Protein AF-0000000080633171 (afdb_homodimer)

Radius of gyration: 28.39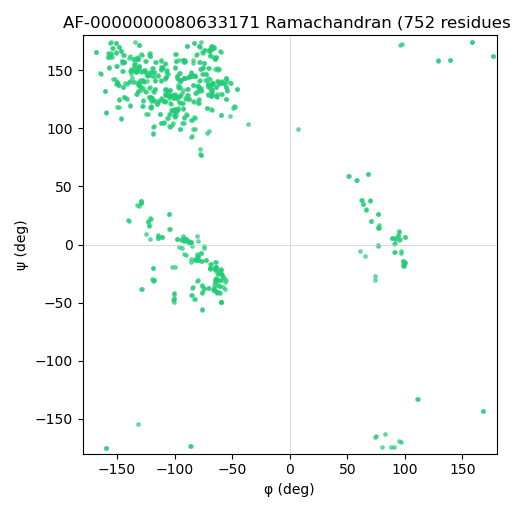 Å; Cα contacts (8 Å, |Δi|>4): 2261; chains: 2; bounding box: 50×87×62 Å

Solvent-accessible surface area (backbone atoms only — not comparable to full-atom values): 37973 Å² total; per-residue (Å²): 86,78,47,77,69,46,79,41,81,73,44,78,48,68,57,28,40,29,39,38,31,20,35,44,53,46,96,88,22,34,30,40,38,28,26,19,37,23,75,30,72,62,51,80,75,41,80,67,58,71,67,70,61,57,70,71,77,68,67,102,67,45,61,48,17,30,43,32,36,37,38,21,39,49,86,68,42,79,48,82,69,68,42,76,54,76,73,59,74,66,33,10,41,41,38,38,21,53,38,75,44,94,88,55,40,34,39,34,34,18,22,33,33,30,55,36,25,36,55,60,40,53,57,39,40,75,71,68,41,75,65,43,75,38,64,68,70,51,4,28,24,30,31,72,64,28,10,27,35,31,42,17,83,63,80,70,76,49,63,48,65,81,44,68,36,54,67,41,86,92,50,70,48,56,36,84,96,76,34,63,28,19,42,26,42,26,35,37,37,46,44,70,44,96,88,53,37,33,41,38,40,23,17,42,85,63,82,22,30,22,32,31,33,35,17,81,59,84,69,76,50,63,42,84,55,32,72,58,45,70,43,93,84,63,56,39,22,28,32,42,29,9,34,42,72,46,95,89,51,38,30,38,36,36,26,18,38,40,72,56,85,38,19,29,31,38,31,43,14,80,61,76,49,60,48,57,47,80,68,43,83,43,87,45,68,33,32,35,38,21,57,31,77,41,95,87,71,35,33,41,37,30,20,5,26,62,48,90,65,11,19,29,33,30,30,63,28,44,80,91,77,47,51,67,72,74,29,66,78,41,82,78,40,57,77,44,86,46,57,81,38,19,34,30,19,50,30,61,40,66,84,64,34,32,41,36,28,23,17,38,44,53,70,50,34,45,27,17,31,32,29,37,35,30,38,78,46,129,86,76,46,78,70,47,78,42,81,73,45,80,49,68,57,28,40,30,39,36,32,20,34,41,53,46,95,88,23,34,29,40,38,29,26,23,38,22,73,30,72,62,49,80,76,41,79,66,59,68,67,68,62,58,68,72,77,70,66,98,66,47,62,47,17,30,45,32,36,38,39,20,40,47,85,67,41,79,47,83,68,68,41,75,54,75,73,60,74,68,32,10,44,42,36,39,22,52,39,75,44,95,88,55,40,34,38,35,34,16,22,31,32,31,54,37,25,37,55,60,40,52,56,39,40,74,72,68,39,77,65,43,74,36,64,68,66,46,4,28,24,30,30,72,64,28,10,27,34,31,42,18,82,63,81,70,76,51,62,48,65,84,44,69,37,53,66,40,85,92,50,68,48,56,37,84,97,76,34,63,28,19,44,28,41,26,34,37,34,46,44,69,45,96,86,53,38,32,40,37,39,24,16,40,84,68,77,19,30,22,32,32,32,35,16,83,60,83,70,76,50,63,40,84,55,29,72,57,45,69,44,93,83,61,56,38,23,28,32,41,28,11,34,43,70,45,95,90,51,38,31,37,37,37,25,20,38,40,73,54,85,37,19,29,32,36,33,42,13,80,61,75,48,62,48,58,47,80,70,42,84,43,87,44,70,35,34,34,36,22,57,31,76,42,95,87,71,35,31,40,36,31,20,3,27,63,47,89,65,12,20,29,35,31,30,62,30,44,79,91,76,47,51,67,72,73,30,66,78,39,81,77,39,57,76,45,85,45,57,81,37,18,36,31,19,48,30,60,39,66,83,63,35,33,40,37,29,24,17,39,44,51,71,49,34,46,27,17,31,32,28,38,34,30,38,77,47,132

Sequence (756 aa):
MLDSLSHRVVYSDRRFYASFPSAATLADGRVLVAFRRARDHRWLHGQPAEGNGDFTSVDHVDSRSHLVIQPFTPDFEPEGAPLPLPTDPEAGDQDPSLLVLRSGRIVLGSFGWYPMSARHGLRLREKGVHLLGNVETSGTFFLFWGGSTRVSDDGGRHWSAHRYLPELPDQGPILPGLRPMLGGAVRGRAVEAPDGTLLMATYTGGPYTSYLFASRDRGESWTLRSTIARDPAGRAGFCETALHLTADGQLVAFHRTTGLGDRLATSVSHDLGESWAPWIESAVIGHPYDACPLPDGRLFVVYGYRHQPYGVRARVWDSRRETLESAPEIIVRADAPSPDVGYPWATVLADGRLAVCYYICDAAGTRHIQATLLRVSGMLDSLSHRVVYSDRRFYASFPSAATLADGRVLVAFRRARDHRWLHGQPAEGNGDFTSVDHVDSRSHLVIQPFTPDFEPEGAPLPLPTDPEAGDQDPSLLVLRSGRIVLGSFGWYPMSARHGLRLREKGVHLLGNVETSGTFFLFWGGSTRVSDDGGRHWSAHRYLPELPDQGPILPGLRPMLGGAVRGRAVEAPDGTLLMATYTGGPYTSYLFASRDRGESWTLRSTIARDPAGRAGFCETALHLTADGQLVAFHRTTGLGDRLATSVSHDLGESWAPWIESAVIGHPYDACPLPDGRLFVVYGYRHQPYGVRARVWDSRRETLESAPEIIVRADAPSPDVGYPWATVLADGRLAVCYYICDAAGTRHIQATLLRVSG

InterPro domains:
  IPR011040 Sialidase [PF13088] (145-355)
  IPR036278 Sialidase superfamily [SSF50939] (94-362)

Structure (mmCIF, N/CA/C/O backbone):
data_AF-0000000080633171-model_v1
#
loop_
_entity.id
_entity.type
_entity.pdbx_description
1 polymer 'Sialidase domain-containing protein'
#
loop_
_atom_site.group_PDB
_atom_site.id
_atom_site.type_symbol
_atom_site.label_atom_id
_atom_site.label_alt_id
_atom_site.label_comp_id
_atom_site.label_asym_id
_atom_site.label_entity_id
_atom_site.label_seq_id
_atom_site.pdbx_PDB_ins_code
_atom_site.Cartn_x
_atom_site.Cartn_y
_atom_site.Cartn_z
_atom_site.occupancy
_atom_site.B_iso_or_equiv
_atom_site.auth_seq_id
_atom_site.auth_comp_id
_atom_site.auth_asym_id
_atom_site.auth_atom_id
_atom_site.pdbx_PDB_model_num
ATOM 1 N N . MET A 1 1 ? 16.266 32.938 24.969 1 61.12 1 MET A N 1
ATOM 2 C CA . MET A 1 1 ? 17.281 32.656 23.953 1 61.12 1 MET A CA 1
ATOM 3 C C . MET A 1 1 ? 17.203 31.188 23.5 1 61.12 1 MET A C 1
ATOM 5 O O . MET A 1 1 ? 16.781 30.312 24.25 1 61.12 1 MET A O 1
ATOM 9 N N . LEU A 1 2 ? 17.188 31 22.094 1 69.25 2 LEU A N 1
ATOM 10 C CA . LEU A 1 2 ? 17.188 29.672 21.5 1 69.25 2 LEU A CA 1
ATOM 11 C C . LEU A 1 2 ? 18.594 29.281 21.047 1 69.25 2 LEU A C 1
ATOM 13 O O . LEU A 1 2 ? 19.266 30.047 20.359 1 69.25 2 LEU A O 1
ATOM 17 N N . ASP A 1 3 ? 19.141 28.297 21.812 1 74.25 3 ASP A N 1
ATOM 18 C CA . ASP A 1 3 ? 20.422 27.734 21.359 1 74.25 3 ASP A CA 1
ATOM 19 C C . ASP A 1 3 ? 20.203 26.516 20.469 1 74.25 3 ASP A C 1
ATOM 21 O O . ASP A 1 3 ? 19.672 25.5 20.938 1 74.25 3 ASP A O 1
ATOM 25 N N . SER A 1 4 ? 20.422 26.812 19.172 1 69.56 4 SER A N 1
ATOM 26 C CA . SER A 1 4 ? 20.406 25.656 18.281 1 69.56 4 SER A CA 1
ATOM 27 C C . SER A 1 4 ? 21.594 24.734 18.547 1 69.56 4 SER A C 1
ATOM 29 O O . SER A 1 4 ? 22.734 25.172 18.484 1 69.56 4 SER A O 1
ATOM 31 N N . LEU A 1 5 ? 21.203 23.562 18.688 1 74.44 5 LEU A N 1
ATOM 32 C CA . LEU A 1 5 ? 22.25 22.641 19.125 1 74.44 5 LEU A CA 1
ATOM 33 C C . LEU A 1 5 ? 22.781 21.828 17.953 1 74.44 5 LEU A C 1
ATOM 35 O O . LEU A 1 5 ? 23.984 21.688 17.781 1 74.44 5 LEU A O 1
ATOM 39 N N . SER A 1 6 ? 21.953 21.219 17.141 1 89.25 6 SER A N 1
ATOM 40 C CA . SER A 1 6 ? 22.391 20.359 16.031 1 89.25 6 SER A CA 1
ATOM 41 C C . SER A 1 6 ? 21.266 20.109 15.047 1 89.25 6 SER A C 1
ATOM 43 O O . SER A 1 6 ? 20.078 20.203 15.406 1 89.25 6 SER A O 1
ATOM 45 N N . HIS A 1 7 ? 21.672 19.984 13.789 1 93.31 7 HIS A N 1
ATOM 46 C CA . HIS A 1 7 ? 20.781 19.438 12.766 1 93.31 7 HIS A CA 1
ATOM 47 C C . HIS A 1 7 ? 21.062 17.953 12.523 1 93.31 7 HIS A C 1
ATOM 49 O O . HIS A 1 7 ? 22.219 17.578 12.297 1 93.31 7 HIS A O 1
ATOM 55 N N . ARG A 1 8 ? 20.047 17.203 12.641 1 94.62 8 ARG A N 1
ATOM 56 C CA . ARG A 1 8 ? 20.219 15.766 12.484 1 94.62 8 ARG A CA 1
ATOM 57 C C . ARG A 1 8 ? 19.312 15.227 11.375 1 94.62 8 ARG A C 1
ATOM 59 O O . ARG A 1 8 ? 18.203 15.727 11.164 1 94.62 8 ARG A O 1
ATOM 66 N N . VAL A 1 9 ? 19.875 14.211 10.688 1 95.5 9 VAL A N 1
ATOM 67 C CA . VAL A 1 9 ? 19.031 13.508 9.727 1 95.5 9 VAL A CA 1
ATOM 68 C C . VAL A 1 9 ? 18.125 12.516 10.461 1 95.5 9 VAL A C 1
ATOM 70 O O . VAL A 1 9 ? 18.594 11.688 11.227 1 95.5 9 VAL A O 1
ATOM 73 N N . VAL A 1 10 ? 16.891 12.648 10.312 1 97.62 10 VAL A N 1
ATOM 74 C CA . VAL A 1 10 ? 15.891 11.742 10.867 1 97.62 10 VAL A CA 1
ATOM 75 C C . VAL A 1 10 ? 15.68 10.562 9.922 1 97.62 10 VAL A C 1
ATOM 77 O O . VAL A 1 10 ? 15.633 9.406 10.352 1 97.62 10 VAL A O 1
ATOM 80 N N . TYR A 1 11 ? 15.602 10.875 8.688 1 97.62 11 TYR A N 1
ATOM 81 C CA . TYR A 1 11 ? 15.391 9.883 7.641 1 97.62 11 TYR A CA 1
ATOM 82 C C . TYR A 1 11 ? 15.812 10.422 6.281 1 97.62 11 TYR A C 1
ATOM 84 O O . TYR A 1 11 ? 15.469 11.547 5.922 1 97.62 11 TYR A O 1
ATOM 92 N N . SER A 1 12 ? 16.578 9.617 5.574 1 96.06 12 SER A N 1
ATOM 93 C CA . SER A 1 12 ? 16.969 9.945 4.207 1 96.06 12 SER A CA 1
ATOM 94 C C . SER A 1 12 ? 17.141 8.688 3.363 1 96.06 12 SER A C 1
ATOM 96 O O . SER A 1 12 ? 17.844 7.758 3.76 1 96.06 12 SER A O 1
ATOM 98 N N . ASP A 1 13 ? 16.484 8.609 2.328 1 94.81 13 ASP A N 1
ATOM 99 C CA . ASP A 1 13 ? 16.547 7.559 1.318 1 94.81 13 ASP A CA 1
ATOM 100 C C . ASP A 1 13 ? 16.25 8.109 -0.073 1 94.81 13 ASP A C 1
ATOM 102 O O . ASP A 1 13 ? 15.172 8.648 -0.316 1 94.81 13 ASP A O 1
ATOM 106 N N . ARG A 1 14 ? 17.172 8.031 -0.998 1 91.81 14 ARG A N 1
ATOM 107 C CA . ARG A 1 14 ? 17.016 8.656 -2.309 1 91.81 14 ARG A CA 1
ATOM 108 C C . ARG A 1 14 ? 15.867 8.031 -3.088 1 91.81 14 ARG A C 1
ATOM 110 O O . ARG A 1 14 ? 15.414 8.586 -4.09 1 91.81 14 ARG A O 1
ATOM 117 N N . ARG A 1 15 ? 15.406 6.926 -2.67 1 93.19 15 ARG A N 1
ATOM 118 C CA . ARG A 1 15 ? 14.312 6.258 -3.379 1 93.19 15 ARG A CA 1
ATOM 119 C C . ARG A 1 15 ? 12.969 6.867 -3.01 1 93.19 15 ARG A C 1
ATOM 121 O O . ARG A 1 15 ? 11.953 6.578 -3.65 1 93.19 15 ARG A O 1
ATOM 128 N N . PHE A 1 16 ? 13.055 7.715 -1.981 1 94.25 16 PHE A N 1
ATOM 129 C CA . PHE A 1 16 ? 11.781 8.203 -1.477 1 94.25 16 PHE A CA 1
ATOM 130 C C . PHE A 1 16 ? 11.805 9.719 -1.325 1 94.25 16 PHE A C 1
ATOM 132 O O . PHE A 1 16 ? 12.828 10.297 -0.952 1 94.25 16 PHE A O 1
ATOM 139 N N . TYR A 1 17 ? 10.664 10.336 -1.694 1 93.88 17 TYR A N 1
ATOM 140 C CA . TYR A 1 17 ? 10.312 11.688 -1.257 1 93.88 17 TYR A CA 1
ATOM 141 C C . TYR A 1 17 ? 9.656 11.656 0.119 1 93.88 17 TYR A C 1
ATOM 143 O O . TYR A 1 17 ? 8.461 11.375 0.24 1 93.88 17 TYR A O 1
ATOM 151 N N . ALA A 1 18 ? 10.445 11.961 1.174 1 96.5 18 ALA A N 1
ATOM 152 C CA . ALA A 1 18 ? 9.953 11.961 2.551 1 96.5 18 ALA A CA 1
ATOM 153 C C . ALA A 1 18 ? 9.578 13.375 2.996 1 96.5 18 ALA A C 1
ATOM 155 O O . ALA A 1 18 ? 10.367 14.305 2.852 1 96.5 18 ALA A O 1
ATOM 156 N N . SER A 1 19 ? 8.305 13.5 3.506 1 97.06 19 SER A N 1
ATOM 157 C CA . SER A 1 19 ? 7.836 14.852 3.783 1 97.06 19 SER A CA 1
ATOM 158 C C . SER A 1 19 ? 6.75 14.852 4.855 1 97.06 19 SER A C 1
ATOM 160 O O . SER A 1 19 ? 6.258 13.797 5.25 1 97.06 19 SER A O 1
ATOM 162 N N . PHE A 1 20 ? 6.465 16.031 5.422 1 98.06 20 PHE A N 1
ATOM 163 C CA . PHE A 1 20 ? 5.32 16.375 6.258 1 98.06 20 PHE A CA 1
ATOM 164 C C . PHE A 1 20 ? 5.387 15.656 7.598 1 98.06 20 PHE A C 1
ATOM 166 O O . PHE A 1 20 ? 4.441 14.961 7.98 1 98.06 20 PHE A O 1
ATOM 173 N N . PRO A 1 21 ? 6.387 15.891 8.336 1 98.75 21 PRO A N 1
ATOM 174 C CA . PRO A 1 21 ? 6.547 15.148 9.586 1 98.75 21 PRO A CA 1
ATOM 175 C C . PRO A 1 21 ? 5.656 15.688 10.711 1 98.75 21 PRO A C 1
ATOM 177 O O . PRO A 1 21 ? 5.215 16.844 10.656 1 98.75 21 PRO A O 1
ATOM 180 N N . SER A 1 22 ? 5.391 14.891 11.633 1 98.81 22 SER A N 1
ATOM 181 C CA . SER A 1 22 ? 4.945 15.219 12.984 1 98.81 22 SER A CA 1
ATOM 182 C C . SER A 1 22 ? 5.699 14.406 14.031 1 98.81 22 SER A C 1
ATOM 184 O O . SER A 1 22 ? 6.266 13.352 13.719 1 98.81 22 SER A O 1
ATOM 186 N N . ALA A 1 23 ? 5.754 14.922 15.219 1 98.81 23 ALA A N 1
ATOM 187 C CA . ALA A 1 23 ? 6.543 14.281 16.266 1 98.81 23 ALA A CA 1
ATOM 188 C C . ALA A 1 23 ? 5.805 14.297 17.594 1 98.81 23 ALA A C 1
ATOM 190 O O . ALA A 1 23 ? 5.039 15.227 17.875 1 98.81 23 ALA A O 1
ATOM 191 N N . ALA A 1 24 ? 6.059 13.312 18.375 1 98.75 24 ALA A N 1
ATOM 192 C CA . ALA A 1 24 ? 5.469 13.242 19.703 1 98.75 24 ALA A CA 1
ATOM 193 C C . ALA A 1 24 ? 6.383 12.492 20.672 1 98.75 24 ALA A C 1
ATOM 195 O O . ALA A 1 24 ? 7.004 11.492 20.297 1 98.75 24 ALA A O 1
ATOM 196 N N . THR A 1 25 ? 6.473 12.969 21.844 1 98.69 25 THR A N 1
ATOM 197 C CA . THR A 1 25 ? 7.188 12.305 22.922 1 98.69 25 THR A CA 1
ATOM 198 C C . THR A 1 25 ? 6.23 11.477 23.781 1 98.69 25 THR A C 1
ATOM 200 O O . THR A 1 25 ? 5.195 11.984 24.219 1 98.69 25 THR A O 1
ATOM 203 N N . LEU A 1 26 ? 6.609 10.258 23.953 1 98.56 26 LEU A N 1
ATOM 204 C CA . LEU A 1 26 ? 5.805 9.359 24.781 1 98.56 26 LEU A CA 1
ATOM 205 C C . LEU A 1 26 ? 6.129 9.531 26.25 1 98.56 26 LEU A C 1
ATOM 207 O O . LEU A 1 26 ? 7.098 10.211 26.609 1 98.56 26 LEU A O 1
ATOM 211 N N . ALA A 1 27 ? 5.344 8.852 27.125 1 97.25 27 ALA A N 1
ATOM 212 C CA . ALA A 1 27 ? 5.492 8.984 28.562 1 97.25 27 ALA A CA 1
ATOM 213 C C . ALA A 1 27 ? 6.844 8.445 29.031 1 97.25 27 ALA A C 1
ATOM 215 O O . ALA A 1 27 ? 7.422 8.945 30 1 97.25 27 ALA A O 1
ATOM 216 N N . ASP A 1 28 ? 7.352 7.465 28.359 1 97.19 28 ASP A N 1
ATOM 217 C CA . ASP A 1 28 ? 8.617 6.852 28.766 1 97.19 28 ASP A CA 1
ATOM 218 C C . ASP A 1 28 ? 9.805 7.602 28.156 1 97.19 28 ASP A C 1
ATOM 220 O O . ASP A 1 28 ? 10.945 7.16 28.281 1 97.19 28 ASP A O 1
ATOM 224 N N . GLY A 1 29 ? 9.531 8.633 27.422 1 98 29 GLY A N 1
ATOM 225 C CA . GLY A 1 29 ? 10.586 9.484 26.891 1 98 29 GLY A CA 1
ATOM 226 C C . GLY A 1 29 ? 10.922 9.18 25.438 1 98 29 GLY A C 1
ATOM 227 O O . GLY A 1 29 ? 11.594 9.977 24.781 1 98 29 GLY A O 1
ATOM 228 N N . ARG A 1 30 ? 10.508 8.039 24.938 1 98.06 30 ARG A N 1
ATOM 229 C CA . ARG A 1 30 ? 10.742 7.746 23.516 1 98.06 30 ARG A CA 1
ATOM 230 C C . ARG A 1 30 ? 10.047 8.766 22.625 1 98.06 30 ARG A C 1
ATOM 232 O O . ARG A 1 30 ? 9.039 9.352 23.016 1 98.06 30 ARG A O 1
ATOM 239 N N . VAL A 1 31 ? 10.602 8.992 21.484 1 98.69 31 VAL A N 1
ATOM 240 C CA . VAL A 1 31 ? 10.055 9.945 20.531 1 98.69 31 VAL A CA 1
ATOM 241 C C . VAL A 1 31 ? 9.648 9.211 19.25 1 98.69 31 VAL A C 1
ATOM 243 O O . VAL A 1 31 ? 10.375 8.336 18.781 1 98.69 31 VAL A O 1
ATOM 246 N N . LEU A 1 32 ? 8.484 9.516 18.781 1 98.88 32 LEU A N 1
ATOM 247 C CA . LEU A 1 32 ? 8.023 9.031 17.484 1 98.88 32 LEU A CA 1
ATOM 248 C C . LEU A 1 32 ? 8 10.156 16.453 1 98.88 32 LEU A C 1
ATOM 250 O O . LEU A 1 32 ? 7.496 11.25 16.734 1 98.88 32 LEU A O 1
ATOM 254 N N . VAL A 1 33 ? 8.602 9.961 15.297 1 98.88 33 VAL A N 1
ATOM 255 C CA . VAL A 1 33 ? 8.461 10.875 14.172 1 98.88 33 VAL A CA 1
ATOM 256 C C . VAL A 1 33 ? 7.707 10.18 13.039 1 98.88 33 VAL A C 1
ATOM 258 O O . VAL A 1 33 ? 8.18 9.18 12.492 1 98.88 33 VAL A O 1
ATOM 261 N N . ALA A 1 34 ? 6.527 10.656 12.781 1 98.88 34 ALA A N 1
ATOM 262 C CA . ALA A 1 34 ? 5.719 10.164 11.672 1 98.88 34 ALA A CA 1
ATOM 263 C C . ALA A 1 34 ? 5.91 11.023 10.422 1 98.88 34 ALA A C 1
ATOM 265 O O . ALA A 1 34 ? 6.035 12.242 10.516 1 98.88 34 ALA A O 1
ATOM 266 N N . PHE A 1 35 ? 5.953 10.422 9.266 1 98.75 35 PHE A N 1
ATOM 267 C CA . PHE A 1 35 ? 6.059 11.195 8.039 1 98.75 35 PHE A CA 1
ATOM 268 C C . PHE A 1 35 ? 5.547 10.398 6.844 1 98.75 35 PHE A C 1
ATOM 270 O O . PHE A 1 35 ? 5.301 9.195 6.957 1 98.75 35 PHE A O 1
ATOM 277 N N . ARG A 1 36 ? 5.309 11.125 5.777 1 98.06 36 ARG A N 1
ATOM 278 C CA . ARG A 1 36 ? 4.91 10.531 4.504 1 98.06 36 ARG A CA 1
ATOM 279 C C . ARG A 1 36 ? 6.129 10.062 3.713 1 98.06 36 ARG A C 1
ATOM 281 O O . ARG A 1 36 ? 7.137 10.773 3.637 1 98.06 36 ARG A O 1
ATOM 288 N N . ARG A 1 37 ? 5.984 8.914 3.164 1 96.19 37 ARG A N 1
ATOM 289 C CA . ARG A 1 37 ? 6.949 8.398 2.199 1 96.19 37 ARG A CA 1
ATOM 290 C C . ARG A 1 37 ? 6.293 8.133 0.85 1 96.19 37 ARG A C 1
ATOM 292 O O . ARG A 1 37 ? 5.23 7.512 0.781 1 96.19 37 ARG A O 1
ATOM 299 N N . ALA A 1 38 ? 6.84 8.695 -0.145 1 94.25 38 ALA A N 1
ATOM 300 C CA . ALA A 1 38 ? 6.402 8.469 -1.521 1 94.25 38 ALA A CA 1
ATOM 301 C C . ALA A 1 38 ? 7.594 8.18 -2.432 1 94.25 38 ALA A C 1
ATOM 303 O O . ALA A 1 38 ? 8.719 8.602 -2.146 1 94.25 38 ALA A O 1
ATOM 304 N N . ARG A 1 39 ? 7.363 7.598 -3.584 1 92.62 39 ARG A N 1
ATOM 305 C CA . ARG A 1 39 ? 8.445 7.223 -4.488 1 92.62 39 ARG A CA 1
ATOM 306 C C . ARG A 1 39 ? 9.086 8.453 -5.113 1 92.62 39 ARG A C 1
ATOM 308 O O . ARG A 1 39 ? 8.391 9.406 -5.488 1 92.62 39 ARG A O 1
ATOM 315 N N . ASP A 1 40 ? 10.375 8.469 -5.156 1 90.69 40 ASP A N 1
ATOM 316 C CA . ASP A 1 40 ? 11.141 9.359 -6.027 1 90.69 40 ASP A CA 1
ATOM 317 C C . ASP A 1 40 ? 11.75 8.586 -7.191 1 90.69 40 ASP A C 1
ATOM 319 O O . ASP A 1 40 ? 12.719 7.848 -7.012 1 90.69 40 ASP A O 1
ATOM 323 N N . HIS A 1 41 ? 11.25 8.773 -8.406 1 88.44 41 HIS A N 1
ATOM 324 C CA . HIS A 1 41 ? 11.602 7.945 -9.555 1 88.44 41 HIS A CA 1
ATOM 325 C C . HIS A 1 41 ? 12.977 8.312 -10.102 1 88.44 41 HIS A C 1
ATOM 327 O O . HIS A 1 41 ? 13.516 7.625 -10.969 1 88.44 41 HIS A O 1
ATOM 333 N N . ARG A 1 42 ? 13.602 9.391 -9.609 1 88.94 42 ARG A N 1
ATOM 334 C CA . ARG A 1 42 ? 14.859 9.883 -10.164 1 88.94 42 ARG A CA 1
ATOM 335 C C . ARG A 1 42 ? 15.977 8.859 -9.984 1 88.94 42 ARG A C 1
ATOM 337 O O . ARG A 1 42 ? 16.891 8.773 -10.812 1 88.94 42 ARG A O 1
ATOM 344 N N . TRP A 1 43 ? 15.828 8.109 -8.898 1 90.12 43 TRP A N 1
ATOM 345 C CA . TRP A 1 43 ? 16.875 7.133 -8.633 1 90.12 43 TRP A CA 1
ATOM 346 C C . TRP A 1 43 ? 16.922 6.066 -9.719 1 90.12 43 TRP A C 1
ATOM 348 O O . TRP A 1 43 ? 17.969 5.449 -9.945 1 90.12 43 TRP A O 1
ATOM 358 N N . LEU A 1 44 ? 15.891 5.84 -10.469 1 91.44 44 LEU A N 1
ATOM 359 C CA . LEU A 1 44 ? 15.805 4.855 -11.539 1 91.44 44 LEU A CA 1
ATOM 360 C C . LEU A 1 44 ? 16.766 5.199 -12.672 1 91.44 44 LEU A C 1
ATOM 362 O O . LEU A 1 44 ? 17.078 4.355 -13.516 1 91.44 44 LEU A O 1
ATOM 366 N N . HIS A 1 45 ? 17.188 6.406 -12.727 1 89.75 45 HIS A N 1
ATOM 367 C CA . HIS A 1 45 ? 18.031 6.875 -13.82 1 89.75 45 HIS A CA 1
ATOM 368 C C . HIS A 1 45 ? 19.484 7.027 -13.359 1 89.75 45 HIS A C 1
ATOM 370 O O . HIS A 1 45 ? 20.297 7.629 -14.062 1 89.75 45 HIS A O 1
ATOM 376 N N . GLY A 1 46 ? 19.766 6.496 -12.25 1 85.25 46 GLY A N 1
ATOM 377 C CA . GLY A 1 46 ? 21.109 6.605 -11.711 1 85.25 46 GLY A CA 1
ATOM 378 C C . GLY A 1 46 ? 21.266 7.762 -10.742 1 85.25 46 GLY A C 1
ATOM 379 O O . GLY A 1 46 ? 20.281 8.32 -10.258 1 85.25 46 GLY A O 1
ATOM 380 N N . GLN A 1 47 ? 22.484 8.062 -10.375 1 76.75 47 GLN A N 1
ATOM 381 C CA . GLN A 1 47 ? 22.766 9.133 -9.43 1 76.75 47 GLN A CA 1
ATOM 382 C C . GLN A 1 47 ? 22.438 10.492 -10.016 1 76.75 47 GLN A C 1
ATOM 384 O O . GLN A 1 47 ? 22.859 10.82 -11.133 1 76.75 47 GLN A O 1
ATOM 389 N N . PRO A 1 48 ? 21.438 11.031 -9.289 1 69.31 48 PRO A N 1
ATOM 390 C CA . PRO A 1 48 ? 21.172 12.375 -9.812 1 69.31 48 PRO A CA 1
ATOM 391 C C . PRO A 1 48 ? 22.422 13.25 -9.852 1 69.31 48 PRO A C 1
ATOM 393 O O . PRO A 1 48 ? 23.297 13.109 -8.992 1 69.31 48 PRO A O 1
ATOM 396 N N . ALA A 1 49 ? 22.594 13.914 -11.016 1 59.44 49 ALA A N 1
ATOM 397 C CA . ALA A 1 49 ? 23.703 14.867 -11.055 1 59.44 49 ALA A CA 1
ATOM 398 C C . ALA A 1 49 ? 23.531 15.945 -9.992 1 59.44 49 ALA A C 1
ATOM 400 O O . ALA A 1 49 ? 22.438 16.531 -9.859 1 59.44 49 ALA A O 1
ATOM 401 N N . GLU A 1 50 ? 24.422 15.883 -9 1 57.47 50 GLU A N 1
ATOM 402 C CA . GLU A 1 50 ? 24.438 16.953 -8.008 1 57.47 50 GLU A CA 1
ATOM 403 C C . GLU A 1 50 ? 24.359 18.328 -8.68 1 57.47 50 GLU A C 1
ATOM 405 O O . GLU A 1 50 ? 24.938 18.531 -9.758 1 57.47 50 GLU A O 1
ATOM 410 N N . GLY A 1 51 ? 23.562 19.094 -8.188 1 52.72 51 GLY A N 1
ATOM 411 C CA . GLY A 1 51 ? 23.547 20.469 -8.656 1 52.72 51 GLY A CA 1
ATOM 412 C C . GLY A 1 51 ? 22.578 20.688 -9.797 1 52.72 51 GLY A C 1
ATOM 413 O O . GLY A 1 51 ? 22.438 21.812 -10.289 1 52.72 51 GLY A O 1
ATOM 414 N N . ASN A 1 52 ? 21.969 19.609 -10.32 1 57.72 52 ASN A N 1
ATOM 415 C CA . ASN A 1 52 ? 21.109 19.844 -11.484 1 57.72 52 ASN A CA 1
ATOM 416 C C . ASN A 1 52 ? 19.797 20.5 -11.094 1 57.72 52 ASN A C 1
ATOM 418 O O . ASN A 1 52 ? 19.047 20.984 -11.953 1 57.72 52 ASN A O 1
ATOM 422 N N . GLY A 1 53 ? 19.594 20.703 -9.812 1 60.62 53 GLY A N 1
ATOM 423 C CA . GLY A 1 53 ? 18.562 21.578 -9.312 1 60.62 53 GLY A CA 1
ATOM 424 C C . GLY A 1 53 ? 17.156 21.031 -9.508 1 60.62 53 GLY A C 1
ATOM 425 O O . GLY A 1 53 ? 16.203 21.797 -9.625 1 60.62 53 GLY A O 1
ATOM 426 N N . ASP A 1 54 ? 16.984 19.609 -9.719 1 68.69 54 ASP A N 1
ATOM 427 C CA . ASP A 1 54 ? 15.609 19.172 -9.914 1 68.69 54 ASP A CA 1
ATOM 428 C C . ASP A 1 54 ? 14.867 19.109 -8.578 1 68.69 54 ASP A C 1
ATOM 430 O O . ASP A 1 54 ? 14.742 18.031 -7.988 1 68.69 54 ASP A O 1
ATOM 434 N N . PHE A 1 55 ? 14.398 20.328 -8.172 1 67.62 55 PHE A N 1
ATOM 435 C CA . PHE A 1 55 ? 13.773 20.453 -6.859 1 67.62 55 PHE A CA 1
ATOM 436 C C . PHE A 1 55 ? 12.258 20.359 -6.969 1 67.62 55 PHE A C 1
ATOM 438 O O . PHE A 1 55 ? 11.555 20.312 -5.957 1 67.62 55 PHE A O 1
ATOM 445 N N . THR A 1 56 ? 11.859 20.234 -8.195 1 65.81 56 THR A N 1
ATOM 446 C CA . THR A 1 56 ? 10.414 20.375 -8.352 1 65.81 56 THR A CA 1
ATOM 447 C C . THR A 1 56 ? 9.828 19.156 -9.055 1 65.81 56 THR A C 1
ATOM 449 O O . THR A 1 56 ? 8.664 19.172 -9.461 1 65.81 56 THR A O 1
ATOM 452 N N . SER A 1 57 ? 10.602 18.203 -9.211 1 63.19 57 SER A N 1
ATOM 453 C CA . SER A 1 57 ? 10.148 17.094 -10.047 1 63.19 57 SER A CA 1
ATOM 454 C C . SER A 1 57 ? 9.25 16.141 -9.258 1 63.19 57 SER A C 1
ATOM 456 O O . SER A 1 57 ? 8.602 15.266 -9.836 1 63.19 57 SER A O 1
ATOM 458 N N . VAL A 1 58 ? 9.258 16.297 -8.023 1 62.44 58 VAL A N 1
ATOM 459 C CA . VAL A 1 58 ? 8.445 15.344 -7.273 1 62.44 58 VAL A CA 1
ATOM 460 C C . VAL A 1 58 ? 7.199 16.047 -6.73 1 62.44 58 VAL A C 1
ATOM 462 O O . VAL A 1 58 ? 7.266 17.203 -6.324 1 62.44 58 VAL A O 1
ATOM 465 N N . ASP A 1 59 ? 6.102 15.336 -6.953 1 71.62 59 ASP A N 1
ATOM 466 C CA . ASP A 1 59 ? 4.801 15.883 -6.578 1 71.62 59 ASP A CA 1
ATOM 467 C C . ASP A 1 59 ? 4.418 15.461 -5.16 1 71.62 59 ASP A C 1
ATOM 469 O O . ASP A 1 59 ? 4.996 14.523 -4.605 1 71.62 59 ASP A O 1
ATOM 473 N N . HIS A 1 60 ? 3.527 16.25 -4.652 1 84.62 60 HIS A N 1
ATOM 474 C CA . HIS A 1 60 ? 3.012 16 -3.312 1 84.62 60 HIS A CA 1
ATOM 475 C C . HIS A 1 60 ? 1.938 14.922 -3.332 1 84.62 60 HIS A C 1
ATOM 477 O O . HIS A 1 60 ? 1.266 14.688 -2.324 1 84.62 60 HIS A O 1
ATOM 483 N N . VAL A 1 61 ? 1.803 14.305 -4.57 1 89.19 61 VAL A N 1
ATOM 484 C CA . VAL A 1 61 ? 0.886 13.172 -4.672 1 89.19 61 VAL A CA 1
ATOM 485 C C . VAL A 1 61 ? 1.606 11.977 -5.285 1 89.19 61 VAL A C 1
ATOM 487 O O . VAL A 1 61 ? 2.475 12.148 -6.148 1 89.19 61 VAL A O 1
ATOM 490 N N . ASP A 1 62 ? 1.342 10.906 -4.84 1 91 62 ASP A N 1
ATOM 491 C CA . ASP A 1 62 ? 1.909 9.656 -5.352 1 91 62 ASP A CA 1
ATOM 492 C C . ASP A 1 62 ? 0.969 8.484 -5.094 1 91 62 ASP A C 1
ATOM 494 O O . ASP A 1 62 ? 0.39 8.367 -4.012 1 91 62 ASP A O 1
ATOM 498 N N . SER A 1 63 ? 0.911 7.59 -6.059 1 91.31 63 SER A N 1
ATOM 499 C CA . SER A 1 63 ? -0.048 6.488 -5.996 1 91.31 63 SER A CA 1
ATOM 500 C C . SER A 1 63 ? 0.311 5.508 -4.887 1 91.31 63 SER A C 1
ATOM 502 O O . SER A 1 63 ? -0.525 4.703 -4.469 1 91.31 63 SER A O 1
ATOM 504 N N . ARG A 1 64 ? 1.544 5.559 -4.395 1 93.75 64 ARG A N 1
ATOM 505 C CA . ARG A 1 64 ? 1.93 4.598 -3.365 1 93.75 64 ARG A CA 1
ATOM 506 C C . ARG A 1 64 ? 2.398 5.312 -2.1 1 93.75 64 ARG A C 1
ATOM 508 O O . ARG A 1 64 ? 3.125 4.734 -1.289 1 93.75 64 ARG A O 1
ATOM 515 N N . SER A 1 65 ? 2.066 6.609 -2.008 1 95.69 65 SER A N 1
ATOM 516 C CA . SER A 1 65 ? 2.406 7.293 -0.763 1 95.69 65 SER A CA 1
ATOM 517 C C . SER A 1 65 ? 1.813 6.57 0.443 1 95.69 65 SER A C 1
ATOM 519 O O . SER A 1 65 ? 0.739 5.973 0.349 1 95.69 65 SER A O 1
ATOM 521 N N . HIS A 1 66 ? 2.553 6.562 1.532 1 97.69 66 HIS A N 1
ATOM 522 C CA . HIS A 1 66 ? 2.162 5.914 2.779 1 97.69 66 HIS A CA 1
ATOM 523 C C . HIS A 1 66 ? 2.836 6.578 3.977 1 97.69 66 HIS A C 1
ATOM 525 O O . HIS A 1 66 ? 3.701 7.438 3.811 1 97.69 66 HIS A O 1
ATOM 531 N N . LEU A 1 67 ? 2.365 6.191 5.145 1 98.62 67 LEU A N 1
ATOM 532 C CA . LEU A 1 67 ? 2.926 6.789 6.352 1 98.62 67 LEU A CA 1
ATOM 533 C C . LEU A 1 67 ? 3.805 5.793 7.094 1 98.62 67 LEU A C 1
ATOM 535 O O . LEU A 1 67 ? 3.486 4.602 7.148 1 98.62 67 LEU A O 1
ATOM 539 N N . VAL A 1 68 ? 4.879 6.332 7.684 1 98.31 68 VAL A N 1
ATOM 540 C CA . VAL A 1 68 ? 5.758 5.527 8.523 1 98.31 68 VAL A CA 1
ATOM 541 C C . VAL A 1 68 ? 6.016 6.258 9.844 1 98.31 68 VAL A C 1
ATOM 543 O O . VAL A 1 68 ? 5.805 7.469 9.945 1 98.31 68 VAL A O 1
ATOM 546 N N . ILE A 1 69 ? 6.422 5.5 10.82 1 98.38 69 ILE A N 1
ATOM 547 C CA . ILE A 1 69 ? 6.875 6.02 12.102 1 98.38 69 ILE A CA 1
ATOM 548 C C . ILE A 1 69 ? 8.336 5.637 12.328 1 98.38 69 ILE A C 1
ATOM 550 O O . ILE A 1 69 ? 8.695 4.461 12.266 1 98.38 69 ILE A O 1
ATOM 554 N N . GLN A 1 70 ? 9.164 6.586 12.562 1 98.25 70 GLN A N 1
ATOM 555 C CA . GLN A 1 70 ? 10.531 6.359 13.008 1 98.25 70 GLN A CA 1
ATOM 556 C C . GLN A 1 70 ? 10.656 6.566 14.516 1 98.25 70 GLN A C 1
ATOM 558 O O . GLN A 1 70 ? 10.461 7.676 15.016 1 98.25 70 GLN A O 1
ATOM 563 N N . PRO A 1 71 ? 10.992 5.531 15.258 1 98.25 71 PRO A N 1
ATOM 564 C CA . PRO A 1 71 ? 11.141 5.684 16.703 1 98.25 71 PRO A CA 1
ATOM 565 C C . PRO A 1 71 ? 12.531 6.172 17.109 1 98.25 71 PRO A C 1
ATOM 567 O O . PRO A 1 71 ? 13.523 5.824 16.453 1 98.25 71 PRO A O 1
ATOM 570 N N . PHE A 1 72 ? 12.57 6.906 18.141 1 98.44 72 PHE A N 1
ATOM 571 C CA . PHE A 1 72 ? 13.812 7.414 18.719 1 98.44 72 PHE A CA 1
ATOM 572 C C . PHE A 1 72 ? 13.859 7.164 20.219 1 98.44 72 PHE A C 1
ATOM 574 O O . PHE A 1 72 ? 12.82 7.148 20.891 1 98.44 72 PHE A O 1
ATOM 581 N N . THR A 1 73 ? 15.109 7.02 20.781 1 98 73 THR A N 1
ATOM 582 C CA . THR A 1 73 ? 15.328 6.973 22.219 1 98 73 THR A CA 1
ATOM 583 C C . THR A 1 73 ? 15.039 8.328 22.859 1 98 73 THR A C 1
ATOM 585 O O . THR A 1 73 ? 14.867 9.328 22.141 1 98 73 THR A O 1
ATOM 588 N N . PRO A 1 74 ? 14.992 8.359 24.156 1 97.38 74 PRO A N 1
ATOM 589 C CA . PRO A 1 74 ? 14.766 9.641 24.844 1 97.38 74 PRO A CA 1
ATOM 590 C C . PRO A 1 74 ? 15.852 10.664 24.531 1 97.38 74 PRO A C 1
ATOM 592 O O . PRO A 1 74 ? 15.617 11.875 24.641 1 97.38 74 PRO A O 1
ATOM 595 N N . ASP A 1 75 ? 17.016 10.242 24.094 1 94.94 75 ASP A N 1
ATOM 596 C CA . ASP A 1 75 ? 18.094 11.141 23.719 1 94.94 75 ASP A CA 1
ATOM 597 C C . ASP A 1 75 ? 18.047 11.461 22.219 1 94.94 75 ASP A C 1
ATOM 599 O O . ASP A 1 75 ? 19 12.008 21.672 1 94.94 75 ASP A O 1
ATOM 603 N N . PHE A 1 76 ? 16.969 11 21.547 1 96.94 76 PHE A N 1
ATOM 604 C CA . PHE A 1 76 ? 16.656 11.266 20.141 1 96.94 76 PHE A CA 1
ATOM 605 C C . PHE A 1 76 ? 17.641 10.547 19.219 1 96.94 76 PHE A C 1
ATOM 607 O O . PHE A 1 76 ? 18.109 11.117 18.234 1 96.94 76 PHE A O 1
ATOM 614 N N . GLU A 1 77 ? 18 9.375 19.641 1 96.94 77 GLU A N 1
ATOM 615 C CA . GLU A 1 77 ? 18.734 8.461 18.766 1 96.94 77 GLU A CA 1
ATOM 616 C C . GLU A 1 77 ? 17.781 7.48 18.078 1 96.94 77 GLU A C 1
ATOM 618 O O . GLU A 1 77 ? 16.859 6.969 18.703 1 96.94 77 GLU A O 1
ATOM 623 N N . PRO A 1 78 ? 18.047 7.336 16.797 1 96.81 78 PRO A N 1
ATOM 624 C CA . PRO A 1 78 ? 17.125 6.441 16.078 1 96.81 78 PRO A CA 1
ATOM 625 C C . PRO A 1 78 ? 17.109 5.027 16.656 1 96.81 78 PRO A C 1
ATOM 627 O O . PRO A 1 78 ? 18.156 4.52 17.078 1 96.81 78 PRO A O 1
ATOM 630 N N . GLU A 1 79 ? 16 4.469 16.719 1 96 79 GLU A N 1
ATOM 631 C CA . GLU A 1 79 ? 15.812 3.088 17.156 1 96 79 GLU A CA 1
ATOM 632 C C . GLU A 1 79 ? 15.203 2.24 16.031 1 96 79 GLU A C 1
ATOM 634 O O . GLU A 1 79 ? 13.984 2.244 15.836 1 96 79 GLU A O 1
ATOM 639 N N . GLY A 1 80 ? 16.016 1.454 15.375 1 92.88 80 GLY A N 1
ATOM 640 C CA . GLY A 1 80 ? 15.531 0.554 14.336 1 92.88 80 GLY A CA 1
ATOM 641 C C . GLY A 1 80 ? 15.156 1.269 13.055 1 92.88 80 GLY A C 1
ATOM 642 O O . GLY A 1 80 ? 15.555 2.416 12.836 1 92.88 80 GLY A O 1
ATOM 643 N N . ALA A 1 81 ? 14.406 0.566 12.133 1 93.69 81 ALA A N 1
ATOM 644 C CA . ALA A 1 81 ? 13.938 1.075 10.844 1 93.69 81 ALA A CA 1
ATOM 645 C C . ALA A 1 81 ? 12.547 1.686 10.969 1 93.69 81 ALA A C 1
ATOM 647 O O . ALA A 1 81 ? 11.836 1.432 11.945 1 93.69 81 ALA A O 1
ATOM 648 N N . PRO A 1 82 ? 12.195 2.535 10.039 1 96.31 82 PRO A N 1
ATOM 649 C CA . PRO A 1 82 ? 10.828 3.051 10.062 1 96.31 82 PRO A CA 1
ATOM 650 C C . PRO A 1 82 ? 9.781 1.94 10.016 1 96.31 82 PRO A C 1
ATOM 652 O O . PRO A 1 82 ? 9.961 0.942 9.312 1 96.31 82 PRO A O 1
ATOM 655 N N . LEU A 1 83 ? 8.781 2.131 10.797 1 95.06 83 LEU A N 1
ATOM 656 C CA . LEU A 1 83 ? 7.652 1.213 10.844 1 95.06 83 LEU A CA 1
ATOM 657 C C . LEU A 1 83 ? 6.516 1.704 9.953 1 95.06 83 LEU A C 1
ATOM 659 O O . LEU A 1 83 ? 6 2.809 10.148 1 95.06 83 LEU A O 1
ATOM 663 N N . PRO A 1 84 ? 6.113 0.872 9 1 96.25 84 PRO A N 1
ATOM 664 C CA . PRO A 1 84 ? 4.996 1.301 8.156 1 96.25 84 PRO A CA 1
ATOM 665 C C . PRO A 1 84 ? 3.648 1.195 8.859 1 96.25 84 PRO A C 1
ATOM 667 O O . PRO A 1 84 ? 3.432 0.272 9.648 1 96.25 84 PRO A O 1
ATOM 670 N N . LEU A 1 85 ? 2.734 2.111 8.539 1 97.25 85 LEU A N 1
ATOM 671 C CA . LEU A 1 85 ? 1.347 2.016 8.977 1 97.25 85 LEU A CA 1
ATOM 672 C C . LEU A 1 85 ? 0.503 1.268 7.953 1 97.25 85 LEU A C 1
ATOM 674 O O . LEU A 1 85 ? 0.87 1.194 6.777 1 97.25 85 LEU A O 1
ATOM 678 N N . PRO A 1 86 ? -0.671 0.719 8.477 1 95.44 86 PRO A N 1
ATOM 679 C CA . PRO A 1 86 ? -1.583 0.104 7.508 1 95.44 86 PRO A CA 1
ATOM 680 C C . PRO A 1 86 ? -1.983 1.058 6.383 1 95.44 86 PRO A C 1
ATOM 682 O O . PRO A 1 86 ? -2.205 2.246 6.629 1 95.44 86 PRO A O 1
ATOM 685 N N . THR A 1 87 ? -1.959 0.567 5.215 1 96 87 THR A N 1
ATOM 686 C CA . THR A 1 87 ? -2.275 1.396 4.055 1 96 87 THR A CA 1
ATOM 687 C C . THR A 1 87 ? -3.738 1.229 3.654 1 96 87 THR A C 1
ATOM 689 O O . THR A 1 87 ? -4.332 0.174 3.883 1 96 87 THR A O 1
ATOM 692 N N . ASP A 1 88 ? -4.348 2.281 3.139 1 96.75 88 ASP A N 1
ATOM 693 C CA . ASP A 1 88 ? -5.648 2.193 2.477 1 96.75 88 ASP A CA 1
ATOM 694 C C . ASP A 1 88 ? -5.547 1.414 1.168 1 96.75 88 ASP A C 1
ATOM 696 O O . ASP A 1 88 ? -4.613 1.619 0.388 1 96.75 88 ASP A O 1
ATOM 700 N N . PRO A 1 89 ? -6.441 0.481 0.923 1 96.06 89 PRO A N 1
ATOM 701 C CA . PRO A 1 89 ? -6.336 -0.349 -0.279 1 96.06 89 PRO A CA 1
ATOM 702 C C . PRO A 1 89 ? -6.473 0.458 -1.567 1 96.06 89 PRO A C 1
ATOM 704 O O . PRO A 1 89 ? -6.059 -0.002 -2.635 1 96.06 89 PRO A O 1
ATOM 707 N N . GLU A 1 90 ? -7.051 1.692 -1.493 1 96.25 90 GLU A N 1
ATOM 708 C CA . GLU A 1 90 ? -7.348 2.42 -2.725 1 96.25 90 GLU A CA 1
ATOM 709 C C . GLU A 1 90 ? -6.57 3.73 -2.793 1 96.25 90 GLU A C 1
ATOM 711 O O . GLU A 1 90 ? -6.242 4.207 -3.881 1 96.25 90 GLU A O 1
ATOM 716 N N . ALA A 1 91 ? -6.316 4.297 -1.631 1 97 91 ALA A N 1
ATOM 717 C CA . ALA A 1 91 ? -5.82 5.672 -1.628 1 97 91 ALA A CA 1
ATOM 718 C C . ALA A 1 91 ? -4.453 5.762 -0.959 1 97 91 ALA A C 1
ATOM 720 O O . ALA A 1 91 ? -4.121 4.941 -0.099 1 97 91 ALA A O 1
ATOM 721 N N . GLY A 1 92 ? -3.621 6.742 -1.454 1 96.69 92 GLY A N 1
ATOM 722 C CA . GLY A 1 92 ? -2.359 7.043 -0.798 1 96.69 92 GLY A CA 1
ATOM 723 C C . GLY A 1 92 ? -2.504 8.023 0.349 1 96.69 92 GLY A C 1
ATOM 724 O O . GLY A 1 92 ? -3.297 8.969 0.272 1 96.69 92 GLY A O 1
ATOM 725 N N . ASP A 1 93 ? -1.682 7.785 1.35 1 97.81 93 ASP A N 1
ATOM 726 C CA . ASP A 1 93 ? -1.755 8.609 2.553 1 97.81 93 ASP A CA 1
ATOM 727 C C . ASP A 1 93 ? -0.946 9.891 2.387 1 97.81 93 ASP A C 1
ATOM 729 O O . ASP A 1 93 ? 0.012 9.938 1.612 1 97.81 93 ASP A O 1
ATOM 733 N N . GLN A 1 94 ? -1.363 10.789 3.219 1 96.75 94 GLN A N 1
ATOM 734 C CA . GLN A 1 94 ? -0.693 12.086 3.242 1 96.75 94 GLN A CA 1
ATOM 735 C C . GLN A 1 94 ? -0.354 12.5 4.672 1 96.75 94 GLN A C 1
ATOM 737 O O . GLN A 1 94 ? -0.097 11.648 5.527 1 96.75 94 GLN A O 1
ATOM 742 N N . ASP A 1 95 ? -0.219 13.609 5.074 1 96.94 95 ASP A N 1
ATOM 743 C CA . ASP A 1 95 ? 0.212 14.375 6.242 1 96.94 95 ASP A CA 1
ATOM 744 C C . ASP A 1 95 ? -0.183 13.664 7.535 1 96.94 95 ASP A C 1
ATOM 746 O O . ASP A 1 95 ? -1.341 13.727 7.957 1 96.94 95 ASP A O 1
ATOM 750 N N . PRO A 1 96 ? 0.769 13.023 8.195 1 98.75 96 PRO A N 1
ATOM 751 C CA . PRO A 1 96 ? 0.437 12.516 9.523 1 98.75 96 PRO A CA 1
ATOM 752 C C . PRO A 1 96 ? 0.501 13.594 10.609 1 98.75 96 PRO A C 1
ATOM 754 O O . PRO A 1 96 ? 1.411 14.422 10.602 1 98.75 96 PRO A O 1
ATOM 757 N N . SER A 1 97 ? -0.449 13.656 11.508 1 98.88 97 SER A N 1
ATOM 758 C CA . SER A 1 97 ? -0.482 14.539 12.672 1 98.88 97 SER A CA 1
ATOM 759 C C . SER A 1 97 ? -0.675 13.742 13.953 1 98.88 97 SER A C 1
ATOM 761 O O . SER A 1 97 ? -1.761 13.211 14.211 1 98.88 97 SER A O 1
ATOM 763 N N . LEU A 1 98 ? 0.351 13.719 14.789 1 98.88 98 LEU A N 1
ATOM 764 C CA . LEU A 1 98 ? 0.335 12.883 15.977 1 98.88 98 LEU A CA 1
ATOM 765 C C . LEU A 1 98 ? -0.219 13.648 17.172 1 98.88 98 LEU A C 1
ATOM 767 O O . LEU A 1 98 ? 0.082 14.828 17.359 1 98.88 98 LEU A O 1
ATOM 771 N N . LEU A 1 99 ? -0.983 12.93 18.016 1 98.75 99 LEU A N 1
ATOM 772 C CA . LEU A 1 99 ? -1.416 13.391 19.328 1 98.75 99 LEU A CA 1
ATOM 773 C C . LEU A 1 99 ? -1.321 12.266 20.359 1 98.75 99 LEU A C 1
ATOM 775 O O . LEU A 1 99 ? -1.949 11.219 20.203 1 98.75 99 LEU A O 1
ATOM 779 N N . VAL A 1 100 ? -0.53 12.477 21.359 1 98.69 100 VAL A N 1
ATOM 780 C CA . VAL A 1 100 ? -0.471 11.531 22.469 1 98.69 100 VAL A CA 1
ATOM 781 C C . VAL A 1 100 ? -1.439 11.953 23.578 1 98.69 100 VAL A C 1
ATOM 783 O O . VAL A 1 100 ? -1.33 13.062 24.109 1 98.69 100 VAL A O 1
ATOM 786 N N . LEU A 1 101 ? -2.332 11.078 23.891 1 98.75 101 LEU A N 1
ATOM 787 C CA . LEU A 1 101 ? -3.316 11.367 24.938 1 98.75 101 LEU A CA 1
ATOM 788 C C . LEU A 1 101 ? -2.727 11.133 26.328 1 98.75 101 LEU A C 1
ATOM 790 O O . LEU A 1 101 ? -1.712 10.453 26.469 1 98.75 101 LEU A O 1
ATOM 794 N N . ARG A 1 102 ? -3.416 11.688 27.297 1 97.75 102 ARG A N 1
ATOM 795 C CA . ARG A 1 102 ? -3.02 11.461 28.688 1 97.75 102 ARG A CA 1
ATOM 796 C C . ARG A 1 102 ? -3.07 9.977 29.031 1 97.75 102 ARG A C 1
ATOM 798 O O . ARG A 1 102 ? -2.277 9.5 29.844 1 97.75 102 ARG A O 1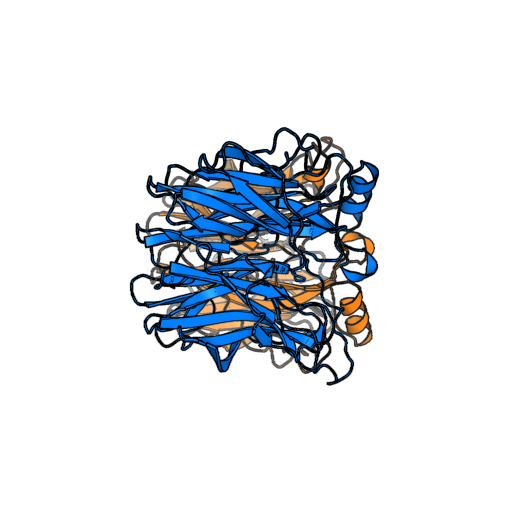
ATOM 805 N N . SER A 1 103 ? -3.938 9.188 28.422 1 97.81 103 SER A N 1
ATOM 806 C CA . SER A 1 103 ? -4.105 7.762 28.672 1 97.81 103 SER A CA 1
ATOM 807 C C . SER A 1 103 ? -2.943 6.957 28.094 1 97.81 103 SER A C 1
ATOM 809 O O . SER A 1 103 ? -2.783 5.777 28.406 1 97.81 103 SER A O 1
ATOM 811 N N . GLY A 1 104 ? -2.176 7.602 27.266 1 98.06 104 GLY A N 1
ATOM 812 C CA . GLY A 1 104 ? -1.107 6.891 26.578 1 98.06 104 GLY A CA 1
ATOM 813 C C . GLY A 1 104 ? -1.473 6.484 25.156 1 98.06 104 GLY A C 1
ATOM 814 O O . GLY A 1 104 ? -0.596 6.16 24.359 1 98.06 104 GLY A O 1
ATOM 815 N N . ARG A 1 105 ? -2.775 6.453 24.828 1 98.56 105 ARG A N 1
ATOM 816 C CA . ARG A 1 105 ? -3.199 6.18 23.469 1 98.56 105 ARG A CA 1
ATOM 817 C C . ARG A 1 105 ? -2.67 7.242 22.5 1 98.56 105 ARG A C 1
ATOM 819 O O . ARG A 1 105 ? -2.67 8.43 22.828 1 98.56 105 ARG A O 1
ATOM 826 N N . ILE A 1 106 ? -2.207 6.859 21.344 1 98.88 106 ILE A N 1
ATOM 827 C CA . ILE A 1 106 ? -1.762 7.789 20.312 1 98.88 106 ILE A CA 1
ATOM 828 C C . ILE A 1 106 ? -2.816 7.879 19.203 1 98.88 106 ILE A C 1
ATOM 830 O O . ILE A 1 106 ? -3.311 6.859 18.734 1 98.88 106 ILE A O 1
ATOM 834 N N . VAL A 1 107 ? -3.211 9.086 18.875 1 98.94 107 VAL A N 1
ATOM 835 C CA . VAL A 1 107 ? -4.117 9.352 17.75 1 98.94 107 VAL A CA 1
ATOM 836 C C . VAL A 1 107 ? -3.346 10 16.609 1 98.94 107 VAL A C 1
ATOM 838 O O . VAL A 1 107 ? -2.514 10.883 16.828 1 98.94 107 VAL A O 1
ATOM 841 N N . LEU A 1 108 ? -3.568 9.523 15.445 1 98.88 108 LEU A N 1
ATOM 842 C CA . LEU A 1 108 ? -2.953 10.086 14.242 1 98.88 108 LEU A CA 1
ATOM 843 C C . LEU A 1 108 ? -4.016 10.555 13.258 1 98.88 108 LEU A C 1
ATOM 845 O O . LEU A 1 108 ? -4.875 9.773 12.844 1 98.88 108 LEU A O 1
ATOM 849 N N . GLY A 1 109 ? -4.055 11.859 12.945 1 98.88 109 GLY A N 1
ATOM 850 C CA . GLY A 1 109 ? -4.867 12.391 11.859 1 98.88 109 GLY A CA 1
ATOM 851 C C . GLY A 1 109 ? -4.133 12.438 10.531 1 98.88 109 GLY A C 1
ATOM 852 O O . GLY A 1 109 ? -2.938 12.727 10.484 1 98.88 109 GLY A O 1
ATOM 853 N N . SER A 1 110 ? -4.789 12.188 9.477 1 98.75 110 SER A N 1
ATOM 854 C CA . SER A 1 110 ? -4.25 12.211 8.125 1 98.75 110 SER A CA 1
ATOM 855 C C . SER A 1 110 ? -5.367 12.352 7.09 1 98.75 110 SER A C 1
ATOM 857 O O . SER A 1 110 ? -6.516 12.625 7.441 1 98.75 110 SER A O 1
ATOM 859 N N . PHE A 1 111 ? -5.027 12.289 5.797 1 98.56 111 PHE A N 1
ATOM 860 C CA . PHE A 1 111 ? -6.008 12.242 4.715 1 98.56 111 PHE A CA 1
ATOM 861 C C . PHE A 1 111 ? -5.453 11.484 3.516 1 98.56 111 PHE A C 1
ATOM 863 O O . PHE A 1 111 ? -4.301 11.047 3.527 1 98.56 111 PHE A O 1
ATOM 870 N N . GLY A 1 112 ? -6.332 11.266 2.529 1 97.75 112 GLY A N 1
ATOM 871 C CA . GLY A 1 112 ? -5.895 10.422 1.429 1 97.75 112 GLY A CA 1
ATOM 872 C C . GLY A 1 112 ? -6.215 11.008 0.065 1 97.75 112 GLY A C 1
ATOM 873 O O . GLY A 1 112 ? -7.047 11.906 -0.051 1 97.75 112 GLY A O 1
ATOM 874 N N . TRP A 1 113 ? -5.504 10.539 -0.949 1 96.44 113 TRP A N 1
ATOM 875 C CA . TRP A 1 113 ? -5.715 10.805 -2.367 1 96.44 113 TRP A CA 1
ATOM 876 C C . TRP A 1 113 ? -5.934 9.5 -3.137 1 96.44 113 TRP A C 1
ATOM 878 O O . TRP A 1 113 ? -5.113 8.586 -3.059 1 96.44 113 TRP A O 1
ATOM 888 N N . TYR A 1 114 ? -6.973 9.422 -3.857 1 96.25 114 TYR A N 1
ATOM 889 C CA . TYR A 1 114 ? -7.262 8.273 -4.711 1 96.25 114 TYR A CA 1
ATOM 890 C C . TYR A 1 114 ? -6.664 8.461 -6.102 1 96.25 114 TYR A C 1
ATOM 892 O O . TYR A 1 114 ? -7.113 9.32 -6.863 1 96.25 114 TYR A O 1
ATOM 900 N N . PRO A 1 115 ? -5.648 7.656 -6.434 1 92.69 115 PRO A N 1
ATOM 901 C CA . PRO A 1 115 ? -5.086 7.762 -7.781 1 92.69 115 PRO A CA 1
ATOM 902 C C . PRO A 1 115 ? -5.941 7.062 -8.836 1 92.69 115 PRO A C 1
ATOM 904 O O . PRO A 1 115 ? -6.508 6 -8.57 1 92.69 115 PRO A O 1
ATOM 907 N N . MET A 1 116 ? -6.043 7.66 -9.938 1 88.94 116 MET A N 1
ATOM 908 C CA . MET A 1 116 ? -6.773 7.035 -11.031 1 88.94 116 MET A CA 1
ATOM 909 C C . MET A 1 116 ? -6.121 7.352 -12.375 1 88.94 116 MET A C 1
ATOM 911 O O . MET A 1 116 ? -5.41 8.352 -12.5 1 88.94 116 MET A O 1
ATOM 915 N N . SER A 1 117 ? -6.359 6.531 -13.32 1 83.12 117 SER A N 1
ATOM 916 C CA . SER A 1 117 ? -5.816 6.719 -14.664 1 83.12 117 SER A CA 1
ATOM 917 C C . SER A 1 117 ? -6.363 7.984 -15.312 1 83.12 117 SER A C 1
ATOM 919 O O . SER A 1 117 ? -7.43 8.477 -14.922 1 83.12 117 SER A O 1
ATOM 921 N N . ALA A 1 118 ? -5.656 8.414 -16.312 1 82.12 118 ALA A N 1
ATOM 922 C CA . ALA A 1 118 ? -6.086 9.594 -17.047 1 82.12 118 ALA A CA 1
ATOM 923 C C . ALA A 1 118 ? -7.453 9.375 -17.688 1 82.12 118 ALA A C 1
ATOM 925 O O . ALA A 1 118 ? -8.273 10.297 -17.75 1 82.12 118 ALA A O 1
ATOM 926 N N . ARG A 1 119 ? -7.688 8.18 -18.125 1 81.44 119 ARG A N 1
ATOM 927 C CA . ARG A 1 119 ? -8.953 7.859 -18.766 1 81.44 119 ARG A CA 1
ATOM 928 C C . ARG A 1 119 ? -10.133 8.102 -17.828 1 81.44 119 ARG A C 1
ATOM 930 O O . ARG A 1 119 ? -11.094 8.773 -18.203 1 81.44 119 ARG A O 1
ATOM 937 N N . HIS A 1 120 ? -10.078 7.629 -16.703 1 85.88 120 HIS A N 1
ATOM 938 C CA . HIS A 1 120 ? -11.164 7.777 -15.734 1 85.88 120 HIS A CA 1
ATOM 939 C C . HIS A 1 120 ? -11.211 9.195 -15.172 1 85.88 120 HIS A C 1
ATOM 941 O O . HIS A 1 120 ? -12.289 9.742 -14.961 1 85.88 120 HIS A O 1
ATOM 947 N N . GLY A 1 121 ? -10.031 9.758 -14.953 1 88.56 121 GLY A N 1
ATOM 948 C CA . GLY A 1 121 ? -9.953 11.109 -14.414 1 88.56 121 GLY A CA 1
ATOM 949 C C . GLY A 1 121 ? -10.555 12.156 -15.328 1 88.56 121 GLY A C 1
ATOM 950 O O . GLY A 1 121 ? -11.273 13.047 -14.867 1 88.56 121 GLY A O 1
ATOM 951 N N . LEU A 1 122 ? -10.281 12.023 -16.609 1 87.12 122 LEU A N 1
ATOM 952 C CA . LEU A 1 122 ? -10.797 12.992 -17.562 1 87.12 122 LEU A CA 1
ATOM 953 C C . LEU A 1 122 ? -12.32 12.93 -17.641 1 87.12 122 LEU A C 1
ATOM 955 O O . LEU A 1 122 ? -12.984 13.961 -17.75 1 87.12 122 LEU A O 1
ATOM 959 N N . ARG A 1 123 ? -12.836 11.766 -17.547 1 88.12 123 ARG A N 1
ATOM 960 C CA . ARG A 1 123 ? -14.289 11.602 -17.547 1 88.12 123 ARG A CA 1
ATOM 961 C C . ARG A 1 123 ? -14.914 12.258 -16.328 1 88.12 123 ARG A C 1
ATOM 963 O O . ARG A 1 123 ? -15.977 12.875 -16.422 1 88.12 123 ARG A O 1
ATOM 970 N N . LEU A 1 124 ? -14.297 12.133 -15.25 1 92.38 124 LEU A N 1
ATOM 971 C CA . LEU A 1 124 ? -14.812 12.734 -14.031 1 92.38 124 LEU A CA 1
ATOM 972 C C . LEU A 1 124 ? -14.68 14.258 -14.07 1 92.38 124 LEU A C 1
ATOM 974 O O . LEU A 1 124 ? -15.555 14.977 -13.586 1 92.38 124 LEU A O 1
ATOM 978 N N . ARG A 1 125 ? -13.633 14.688 -14.625 1 90.94 125 ARG A N 1
ATOM 979 C CA . ARG A 1 125 ? -13.445 16.125 -14.766 1 90.94 125 ARG A CA 1
ATOM 980 C C . ARG A 1 125 ? -14.555 16.734 -15.617 1 90.94 125 ARG A C 1
ATOM 982 O O . ARG A 1 125 ? -15.008 17.859 -15.352 1 90.94 125 ARG A O 1
ATOM 989 N N . GLU A 1 126 ? -14.875 16.047 -16.594 1 90.94 126 GLU A N 1
ATOM 990 C CA . GLU A 1 126 ? -15.969 16.484 -17.453 1 90.94 126 GLU A CA 1
ATOM 991 C C . GLU A 1 126 ? -17.266 16.625 -16.656 1 90.94 126 GLU A C 1
ATOM 993 O O . GLU A 1 126 ? -18.141 17.406 -17.016 1 90.94 126 GLU A O 1
ATOM 998 N N . LYS A 1 127 ? -17.344 15.891 -15.625 1 90.31 127 LYS A N 1
ATOM 999 C CA . LYS A 1 127 ? -18.531 15.938 -14.781 1 90.31 127 LYS A CA 1
ATOM 1000 C C . LYS A 1 127 ? -18.359 16.953 -13.656 1 90.31 127 LYS A C 1
ATOM 1002 O O . LYS A 1 127 ? -19.172 17 -12.727 1 90.31 127 LYS A O 1
ATOM 1007 N N . GLY A 1 128 ? -17.281 17.641 -13.648 1 91.19 128 GLY A N 1
ATOM 1008 C CA . GLY A 1 128 ? -17.094 18.734 -12.711 1 91.19 128 GLY A CA 1
ATOM 1009 C C . GLY A 1 128 ? -16.344 18.312 -11.453 1 91.19 128 GLY A C 1
ATOM 1010 O O . GLY A 1 128 ? -16.297 19.062 -10.477 1 91.19 128 GLY A O 1
ATOM 1011 N N . VAL A 1 129 ? -15.773 17.109 -11.469 1 93.5 129 VAL A N 1
ATOM 1012 C CA . VAL A 1 129 ? -15.047 16.625 -10.297 1 93.5 129 VAL A CA 1
ATOM 1013 C C . VAL A 1 129 ? -13.648 17.25 -10.266 1 93.5 129 VAL A C 1
ATOM 1015 O O . VAL A 1 129 ? -12.945 17.281 -11.281 1 93.5 129 VAL A O 1
ATOM 1018 N N . HIS A 1 130 ? -13.289 17.766 -9.094 1 91 130 HIS A N 1
ATOM 1019 C CA . HIS A 1 130 ? -11.977 18.375 -8.93 1 91 130 HIS A CA 1
ATOM 1020 C C . HIS A 1 130 ? -10.898 17.312 -8.742 1 91 130 HIS A C 1
ATOM 1022 O O . HIS A 1 130 ? -11.016 16.453 -7.863 1 91 130 HIS A O 1
ATOM 1028 N N . LEU A 1 131 ? -9.891 17.344 -9.562 1 91.94 131 LEU A N 1
ATOM 1029 C CA . LEU A 1 131 ? -8.789 16.391 -9.516 1 91.94 131 LEU A CA 1
ATOM 1030 C C . LEU A 1 131 ? -7.445 17.109 -9.5 1 91.94 131 LEU A C 1
ATOM 1032 O O . LEU A 1 131 ? -7.312 18.203 -10.078 1 91.94 131 LEU A O 1
ATOM 1036 N N . LEU A 1 132 ? -6.473 16.5 -8.836 1 88.62 132 LEU A N 1
ATOM 1037 C CA . LEU A 1 132 ? -5.082 16.938 -8.914 1 88.62 132 LEU A CA 1
ATOM 1038 C C . LEU A 1 132 ? -4.297 16.078 -9.898 1 88.62 132 LEU A C 1
ATOM 1040 O O . LEU A 1 132 ? -4.75 15.008 -10.297 1 88.62 132 LEU A O 1
ATOM 1044 N N . GLY A 1 133 ? -3.148 16.578 -10.289 1 79.62 133 GLY A N 1
ATOM 1045 C CA . GLY A 1 133 ? -2.25 15.836 -11.156 1 79.62 133 GLY A CA 1
ATOM 1046 C C . GLY A 1 133 ? -2.41 16.188 -12.625 1 79.62 133 GLY A C 1
ATOM 1047 O O . GLY A 1 133 ? -3.25 17.016 -12.984 1 79.62 133 GLY A O 1
ATOM 1048 N N . ASN A 1 134 ? -1.436 15.617 -13.414 1 74.56 134 ASN A N 1
ATOM 1049 C CA . ASN A 1 134 ? -1.414 15.875 -14.852 1 74.56 134 ASN A CA 1
ATOM 1050 C C . ASN A 1 134 ? -0.995 14.633 -15.633 1 74.56 134 ASN A C 1
ATOM 1052 O O . ASN A 1 134 ? -0.136 13.867 -15.188 1 74.56 134 ASN A O 1
ATOM 1056 N N . VAL A 1 135 ? -1.67 14.469 -16.688 1 69.88 135 VAL A N 1
ATOM 1057 C CA . VAL A 1 135 ? -1.457 13.281 -17.516 1 69.88 135 VAL A CA 1
ATOM 1058 C C . VAL A 1 135 ? 0.019 13.172 -17.906 1 69.88 135 VAL A C 1
ATOM 1060 O O . VAL A 1 135 ? 0.57 12.078 -17.969 1 69.88 135 VAL A O 1
ATOM 1063 N N . GLU A 1 136 ? 0.687 14.258 -18.031 1 67.62 136 GLU A N 1
ATOM 1064 C CA . GLU A 1 136 ? 2.049 14.258 -18.547 1 67.62 136 GLU A CA 1
ATOM 1065 C C . GLU A 1 136 ? 3.066 13.984 -17.453 1 67.62 136 GLU A C 1
ATOM 1067 O O . GLU A 1 136 ? 4.035 13.25 -17.656 1 67.62 136 GLU A O 1
ATOM 1072 N N . THR A 1 137 ? 2.826 14.5 -16.281 1 65.38 137 THR A N 1
ATOM 1073 C CA . THR A 1 137 ? 3.85 14.477 -15.242 1 65.38 137 THR A CA 1
ATOM 1074 C C . THR A 1 137 ? 3.584 13.344 -14.25 1 65.38 137 THR A C 1
ATOM 1076 O O . THR A 1 137 ? 4.488 12.578 -13.922 1 65.38 137 THR A O 1
ATOM 1079 N N . SER A 1 138 ? 2.311 13.219 -13.906 1 67.31 138 SER A N 1
ATOM 1080 C CA . SER A 1 138 ? 1.991 12.227 -12.883 1 67.31 138 SER A CA 1
ATOM 1081 C C . SER A 1 138 ? 1.464 10.945 -13.508 1 67.31 138 SER A C 1
ATOM 1083 O O . SER A 1 138 ? 1.54 9.875 -12.898 1 67.31 138 SER A O 1
ATOM 1085 N N . GLY A 1 139 ? 0.989 11.086 -14.797 1 68.5 139 GLY A N 1
ATOM 1086 C CA . GLY A 1 139 ? 0.389 9.953 -15.477 1 68.5 139 GLY A CA 1
ATOM 1087 C C . GLY A 1 139 ? -0.905 9.484 -14.836 1 68.5 139 GLY A C 1
ATOM 1088 O O . GLY A 1 139 ? -1.566 8.578 -15.344 1 68.5 139 GLY A O 1
ATOM 1089 N N . THR A 1 140 ? -1.174 10.023 -13.68 1 82.62 140 THR A N 1
ATOM 1090 C CA . THR A 1 140 ? -2.369 9.68 -12.914 1 82.62 140 THR A CA 1
ATOM 1091 C C . THR A 1 140 ? -3.002 10.93 -12.312 1 82.62 140 THR A C 1
ATOM 1093 O O . THR A 1 140 ? -2.34 11.961 -12.164 1 82.62 140 THR A O 1
ATOM 1096 N N . PHE A 1 141 ? -4.32 10.891 -12.219 1 89.69 141 PHE A N 1
ATOM 1097 C CA . PHE A 1 141 ? -5.031 11.914 -11.461 1 89.69 141 PHE A CA 1
ATOM 1098 C C . PHE A 1 141 ? -5.246 11.477 -10.023 1 89.69 141 PHE A C 1
ATOM 1100 O O . PHE A 1 141 ? -5.148 10.289 -9.703 1 89.69 141 PHE A O 1
ATOM 1107 N N . PHE A 1 142 ? -5.469 12.484 -9.203 1 93.44 142 PHE A N 1
ATOM 1108 C CA . PHE A 1 142 ? -5.684 12.211 -7.789 1 93.44 142 PHE A CA 1
ATOM 1109 C C . PHE A 1 142 ? -6.969 12.867 -7.301 1 93.44 142 PHE A C 1
ATOM 1111 O O . PHE A 1 142 ? -7.156 14.078 -7.469 1 93.44 142 PHE A O 1
ATOM 1118 N N . LEU A 1 143 ? -7.816 12.117 -6.777 1 95.81 143 LEU A N 1
ATOM 1119 C CA . LEU A 1 143 ? -9.086 12.547 -6.191 1 95.81 143 LEU A CA 1
ATOM 1120 C C . LEU A 1 143 ? -8.977 12.617 -4.672 1 95.81 143 LEU A C 1
ATOM 1122 O O . LEU A 1 143 ? -8.523 11.672 -4.027 1 95.81 143 LEU A O 1
ATOM 1126 N N . PHE A 1 144 ? -9.328 13.789 -4.172 1 96.62 144 PHE A N 1
ATOM 1127 C CA . PHE A 1 144 ? -9.391 13.836 -2.717 1 96.62 144 PHE A CA 1
ATOM 1128 C C . PHE A 1 144 ? -10.242 12.688 -2.174 1 96.62 144 PHE A C 1
ATOM 1130 O O . PHE A 1 144 ? -11.32 12.406 -2.699 1 96.62 144 PHE A O 1
ATOM 1137 N N . TRP A 1 145 ? -9.797 12.047 -1.052 1 97.81 145 TRP A N 1
ATOM 1138 C CA . TRP A 1 145 ? -10.445 10.805 -0.644 1 97.81 145 TRP A CA 1
ATOM 1139 C C . TRP A 1 145 ? -11.07 10.945 0.739 1 97.81 145 TRP A C 1
ATOM 1141 O O . TRP A 1 145 ? -11.992 10.211 1.086 1 97.81 145 TRP A O 1
ATOM 1151 N N . GLY A 1 146 ? -10.602 11.953 1.543 1 98.12 146 GLY A N 1
ATOM 1152 C CA . GLY A 1 146 ? -11.18 12.219 2.848 1 98.12 146 GLY A CA 1
ATOM 1153 C C . GLY A 1 146 ? -10.148 12.297 3.957 1 98.12 146 GLY A C 1
ATOM 1154 O O . GLY A 1 146 ? -9.023 11.82 3.799 1 98.12 146 GLY A O 1
ATOM 1155 N N . GLY A 1 147 ? -10.484 12.938 5.035 1 98.62 147 GLY A N 1
ATOM 1156 C CA . GLY A 1 147 ? -9.703 12.883 6.262 1 98.62 147 GLY A CA 1
ATOM 1157 C C . GLY A 1 147 ? -10.008 11.664 7.109 1 98.62 147 GLY A C 1
ATOM 1158 O O . GLY A 1 147 ? -11.141 11.18 7.129 1 98.62 147 GLY A O 1
ATOM 1159 N N . SER A 1 148 ? -9 11.148 7.781 1 98.69 148 SER A N 1
ATOM 1160 C CA . SER A 1 148 ? -9.164 9.945 8.594 1 98.69 148 SER A CA 1
ATOM 1161 C C . SER A 1 148 ? -8.297 10.008 9.852 1 98.69 148 SER A C 1
ATOM 1163 O O . SER A 1 148 ? -7.395 10.844 9.945 1 98.69 148 SER A O 1
ATOM 1165 N N . THR A 1 149 ? -8.609 9.164 10.805 1 98.81 149 THR A N 1
ATOM 1166 C CA . THR A 1 149 ? -7.766 8.977 11.984 1 98.81 149 THR A CA 1
ATOM 1167 C C . THR A 1 149 ? -7.414 7.504 12.164 1 98.81 149 THR A C 1
ATOM 1169 O O . THR A 1 149 ? -8.039 6.629 11.562 1 98.81 149 THR A O 1
ATOM 1172 N N . ARG A 1 150 ? -6.355 7.281 12.859 1 98.56 150 ARG A N 1
ATOM 1173 C CA . ARG A 1 150 ? -5.891 5.984 13.336 1 98.56 150 ARG A CA 1
ATOM 1174 C C . ARG A 1 150 ? -5.438 6.07 14.789 1 98.56 150 ARG A C 1
ATOM 1176 O O . ARG A 1 150 ? -5.129 7.152 15.289 1 98.56 150 ARG A O 1
ATOM 1183 N N . VAL A 1 151 ? -5.398 4.895 15.445 1 98.75 151 VAL A N 1
ATOM 1184 C CA . VAL A 1 151 ? -4.996 4.914 16.844 1 98.75 151 VAL A CA 1
ATOM 1185 C C . VAL A 1 151 ? -3.994 3.791 17.109 1 98.75 151 VAL A C 1
ATOM 1187 O O . VAL A 1 151 ? -3.971 2.789 16.391 1 98.75 151 VAL A O 1
ATOM 1190 N N . SER A 1 152 ? -3.166 3.943 18.078 1 98.62 152 SER A N 1
ATOM 1191 C CA . SER A 1 152 ? -2.248 2.953 18.625 1 98.62 152 SER A CA 1
ATOM 1192 C C . SER A 1 152 ? -2.336 2.904 20.141 1 98.62 152 SER A C 1
ATOM 1194 O O . SER A 1 152 ? -2.271 3.941 20.812 1 98.62 152 SER A O 1
ATOM 1196 N N . ASP A 1 153 ? -2.438 1.7 20.688 1 98.44 153 ASP A N 1
ATOM 1197 C CA . ASP A 1 153 ? -2.52 1.536 22.141 1 98.44 153 ASP A CA 1
ATOM 1198 C C . ASP A 1 153 ? -1.255 0.878 22.688 1 98.44 153 ASP A C 1
ATOM 1200 O O . ASP A 1 153 ? -1.213 0.482 23.859 1 98.44 153 ASP A O 1
ATOM 1204 N N . ASP A 1 154 ? -0.269 0.696 21.812 1 97.5 154 ASP A N 1
ATOM 1205 C CA . ASP A 1 154 ? 0.942 0.009 22.25 1 97.5 154 ASP A CA 1
ATOM 1206 C C . ASP A 1 154 ? 2.189 0.812 21.891 1 97.5 154 ASP A C 1
ATOM 1208 O O . ASP A 1 154 ? 3.203 0.244 21.484 1 97.5 154 ASP A O 1
ATOM 1212 N N . GLY A 1 155 ? 2.059 2.137 21.969 1 96.75 155 GLY A N 1
ATOM 1213 C CA . GLY A 1 155 ? 3.217 3.004 21.812 1 96.75 155 GLY A CA 1
ATOM 1214 C C . GLY A 1 155 ? 3.652 3.164 20.375 1 96.75 155 GLY A C 1
ATOM 1215 O O . GLY A 1 155 ? 4.836 3.365 20.094 1 96.75 155 GLY A O 1
ATOM 1216 N N . GLY A 1 156 ? 2.748 3.01 19.438 1 97.19 156 GLY A N 1
ATOM 1217 C CA . GLY A 1 156 ? 3.029 3.262 18.031 1 97.19 156 GLY A CA 1
ATOM 1218 C C . GLY A 1 156 ? 3.506 2.029 17.281 1 97.19 156 GLY A C 1
ATOM 1219 O O . GLY A 1 156 ? 3.84 2.105 16.094 1 97.19 156 GLY A O 1
ATOM 1220 N N . ARG A 1 157 ? 3.521 0.84 17.938 1 94.56 157 ARG A N 1
ATOM 1221 C CA . ARG A 1 157 ? 4.004 -0.377 17.297 1 94.56 157 ARG A CA 1
ATOM 1222 C C . ARG A 1 157 ? 2.973 -0.923 16.312 1 94.56 157 ARG A C 1
ATOM 1224 O O . ARG A 1 157 ? 3.33 -1.434 15.242 1 94.56 157 ARG A O 1
ATOM 1231 N N . HIS A 1 158 ? 1.694 -0.873 16.734 1 94.44 158 HIS A N 1
ATOM 1232 C CA . HIS A 1 158 ? 0.586 -1.28 15.883 1 94.44 158 HIS A CA 1
ATOM 1233 C C . HIS A 1 158 ? -0.468 -0.182 15.789 1 94.44 158 HIS A C 1
ATOM 1235 O O . HIS A 1 158 ? -0.624 0.617 16.719 1 94.44 158 HIS A O 1
ATOM 1241 N N . TRP A 1 159 ? -1.107 -0.177 14.664 1 97.25 159 TRP A N 1
ATOM 1242 C CA . TRP A 1 159 ? -2.09 0.868 14.398 1 97.25 159 TRP A CA 1
ATOM 1243 C C . TRP A 1 159 ? -3.383 0.273 13.852 1 97.25 159 TRP A C 1
ATOM 1245 O O . TRP A 1 159 ? -3.359 -0.744 13.156 1 97.25 159 TRP A O 1
ATOM 1255 N N . SER A 1 160 ? -4.445 0.902 14.141 1 96.69 160 SER A N 1
ATOM 1256 C CA . SER A 1 160 ? -5.715 0.542 13.516 1 96.69 160 SER A CA 1
ATOM 1257 C C . SER A 1 160 ? -5.73 0.911 12.039 1 96.69 160 SER A C 1
ATOM 1259 O O . SER A 1 160 ? -4.863 1.648 11.57 1 96.69 160 SER A O 1
ATOM 1261 N N . ALA A 1 161 ? -6.742 0.367 11.328 1 94.94 161 ALA A N 1
ATOM 1262 C CA . ALA A 1 161 ? -7.02 0.838 9.969 1 94.94 161 ALA A CA 1
ATOM 1263 C C . ALA A 1 161 ? -7.543 2.271 9.984 1 94.94 161 ALA A C 1
ATOM 1265 O O . ALA A 1 161 ? -7.797 2.836 11.055 1 94.94 161 ALA A O 1
ATOM 1266 N N . HIS A 1 162 ? -7.664 2.891 8.789 1 97.5 162 HIS A N 1
ATOM 1267 C CA . HIS A 1 162 ? -8.234 4.227 8.641 1 97.5 162 HIS A CA 1
ATOM 1268 C C . HIS A 1 162 ? -9.664 4.277 9.172 1 97.5 162 HIS A C 1
ATOM 1270 O O . HIS A 1 162 ? -10.477 3.4 8.875 1 97.5 162 HIS A O 1
ATOM 1276 N N . ARG A 1 163 ? -9.938 5.199 9.969 1 98 163 ARG A N 1
ATOM 1277 C CA . ARG A 1 163 ? -11.305 5.594 10.281 1 98 163 ARG A CA 1
ATOM 1278 C C . ARG A 1 163 ? -11.633 6.957 9.688 1 98 163 ARG A C 1
ATOM 1280 O O . ARG A 1 163 ? -11.195 7.988 10.203 1 98 163 ARG A O 1
ATOM 1287 N N . TYR A 1 164 ? -12.391 6.973 8.641 1 98.31 164 TYR A N 1
ATOM 1288 C CA . TYR A 1 164 ? -12.68 8.219 7.941 1 98.31 164 TYR A CA 1
ATOM 1289 C C . TYR A 1 164 ? -13.633 9.086 8.75 1 98.31 164 TYR A C 1
ATOM 1291 O O . TYR A 1 164 ? -14.539 8.578 9.414 1 98.31 164 TYR A O 1
ATOM 1299 N N . LEU A 1 165 ? -13.469 10.398 8.656 1 98.81 165 LEU A N 1
ATOM 1300 C CA . LEU A 1 165 ? -14.281 11.375 9.367 1 98.81 165 LEU A CA 1
ATOM 1301 C C . LEU A 1 165 ? -15.664 11.492 8.727 1 98.81 165 LEU A C 1
ATOM 1303 O O . LEU A 1 165 ? -15.836 11.172 7.555 1 98.81 165 LEU A O 1
ATOM 1307 N N . PRO A 1 166 ? -16.594 11.945 9.547 1 98.25 166 PRO A N 1
ATOM 1308 C CA . PRO A 1 166 ? -17.938 12.117 8.992 1 98.25 166 PRO A CA 1
ATOM 1309 C C . PRO A 1 166 ? -18 13.203 7.922 1 98.25 166 PRO A C 1
ATOM 1311 O O . PRO A 1 166 ? -17.062 13.992 7.785 1 98.25 166 PRO A O 1
ATOM 1314 N N . GLU A 1 167 ? -19.094 13.234 7.281 1 97.69 167 GLU A N 1
ATOM 1315 C CA . GLU A 1 167 ? -19.328 14.156 6.176 1 97.69 167 GLU A CA 1
ATOM 1316 C C . GLU A 1 167 ? -19.391 15.602 6.664 1 97.69 167 GLU A C 1
ATOM 1318 O O . GLU A 1 167 ? -19.953 15.883 7.723 1 97.69 167 GLU A O 1
ATOM 1323 N N . LEU A 1 168 ? -18.766 16.516 5.883 1 97.25 168 LEU A N 1
ATOM 1324 C CA . LEU A 1 168 ? -19 17.938 6.043 1 97.25 168 LEU A CA 1
ATOM 1325 C C . LEU A 1 168 ? -20.266 18.375 5.32 1 97.25 168 LEU A C 1
ATOM 1327 O O . LEU A 1 168 ? -20.297 18.438 4.09 1 97.25 168 LEU A O 1
ATOM 1331 N N . PRO A 1 169 ? -21.281 18.703 6.016 1 91.94 169 PRO A N 1
ATOM 1332 C CA . PRO A 1 169 ? -22.594 18.875 5.414 1 91.94 169 PRO A CA 1
ATOM 1333 C C . PRO A 1 169 ? -22.672 20.094 4.504 1 91.94 169 PRO A C 1
ATOM 1335 O O . PRO A 1 169 ? -23.578 20.188 3.666 1 91.94 169 PRO A O 1
ATOM 1338 N N . ASP A 1 170 ? -21.844 21.062 4.613 1 92.62 170 ASP A N 1
ATOM 1339 C CA . ASP A 1 170 ? -21.953 22.281 3.83 1 92.62 170 ASP A CA 1
ATOM 1340 C C . ASP A 1 170 ? -21.031 22.234 2.613 1 92.62 170 ASP A C 1
ATOM 1342 O O . ASP A 1 170 ? -20.844 23.25 1.927 1 92.62 170 ASP A O 1
ATOM 1346 N N . GLN A 1 171 ? -20.422 21.125 2.453 1 93.06 171 GLN A N 1
ATOM 1347 C CA . GLN A 1 171 ? -19.547 20.938 1.303 1 93.06 171 GLN A CA 1
ATOM 1348 C C . GLN A 1 171 ? -20.172 19.984 0.288 1 93.06 171 GLN A C 1
ATOM 1350 O O . GLN A 1 171 ? -20.922 19.078 0.659 1 93.06 171 GLN A O 1
ATOM 1355 N N . GLY A 1 172 ? -20.031 20.172 -0.943 1 91.25 172 GLY A N 1
ATOM 1356 C CA . GLY A 1 172 ? -20.406 19.172 -1.939 1 91.25 172 GLY A CA 1
ATOM 1357 C C . GLY A 1 172 ? -19.656 17.875 -1.804 1 91.25 172 GLY A C 1
ATOM 1358 O O . GLY A 1 172 ? -18.641 17.797 -1.098 1 91.25 172 GLY A O 1
ATOM 1359 N N . PRO A 1 173 ? -20.156 16.859 -2.486 1 93.94 173 PRO A N 1
ATOM 1360 C CA . PRO A 1 173 ? -19.484 15.562 -2.402 1 93.94 173 PRO A CA 1
ATOM 1361 C C . PRO A 1 173 ? -18.141 15.547 -3.123 1 93.94 173 PRO A C 1
ATOM 1363 O O . PRO A 1 173 ? -17.906 16.359 -4.031 1 93.94 173 PRO A O 1
ATOM 1366 N N . ILE A 1 174 ? -17.25 14.695 -2.645 1 94.25 174 ILE A N 1
ATOM 1367 C CA . ILE A 1 174 ? -16.031 14.391 -3.395 1 94.25 174 ILE A CA 1
ATOM 1368 C C . ILE A 1 174 ? -16.406 13.797 -4.75 1 94.25 174 ILE A C 1
ATOM 1370 O O . ILE A 1 174 ? -15.906 14.25 -5.789 1 94.25 174 ILE A O 1
ATOM 1374 N N . LEU A 1 175 ? -17.281 12.812 -4.75 1 94.19 175 LEU A N 1
ATOM 1375 C CA . LEU A 1 175 ? -17.875 12.203 -5.938 1 94.19 175 LEU A CA 1
ATOM 1376 C C . LEU A 1 175 ? -19.391 12.164 -5.828 1 94.19 175 LEU A C 1
ATOM 1378 O O . LEU A 1 175 ? -19.953 11.453 -4.984 1 94.19 175 LEU A O 1
ATOM 1382 N N . PRO A 1 176 ? -20.031 12.844 -6.785 1 90.06 176 PRO A N 1
ATOM 1383 C CA . PRO A 1 176 ? -21.484 12.914 -6.691 1 90.06 176 PRO A CA 1
ATOM 1384 C C . PRO A 1 176 ? -22.141 11.531 -6.621 1 90.06 176 PRO A C 1
ATOM 1386 O O . PRO A 1 176 ? -21.922 10.695 -7.496 1 90.06 176 PRO A O 1
ATOM 1389 N N . GLY A 1 177 ? -22.938 11.391 -5.566 1 90.25 177 GLY A N 1
ATOM 1390 C CA . GLY A 1 177 ? -23.719 10.18 -5.395 1 90.25 177 GLY A CA 1
ATOM 1391 C C . GLY A 1 177 ? -22.906 9 -4.91 1 90.25 177 GLY A C 1
ATOM 1392 O O . GLY A 1 177 ? -23.453 7.934 -4.617 1 90.25 177 GLY A O 1
ATOM 1393 N N . LEU A 1 178 ? -21.641 9.164 -4.727 1 93.31 178 LEU A N 1
ATOM 1394 C CA . LEU A 1 178 ? -20.812 8 -4.453 1 93.31 178 LEU A CA 1
ATOM 1395 C C . LEU A 1 178 ? -19.969 8.219 -3.205 1 93.31 178 LEU A C 1
ATOM 1397 O O . LEU A 1 178 ? -19.75 7.293 -2.422 1 93.31 178 LEU A O 1
ATOM 1401 N N . ARG A 1 179 ? -19.453 9.445 -2.98 1 95.12 179 ARG A N 1
ATOM 1402 C CA . ARG A 1 179 ? -18.578 9.719 -1.848 1 95.12 179 ARG A CA 1
ATOM 1403 C C . ARG A 1 179 ? -18.781 11.133 -1.316 1 95.12 179 ARG A C 1
ATOM 1405 O O . ARG A 1 179 ? -18.359 12.102 -1.943 1 95.12 179 ARG A O 1
ATOM 1412 N N . PRO A 1 180 ? -19.375 11.258 -0.169 1 96.12 180 PRO A N 1
ATOM 1413 C CA . PRO A 1 180 ? -19.5 12.594 0.423 1 96.12 180 PRO A CA 1
ATOM 1414 C C . PRO A 1 180 ? -18.156 13.195 0.82 1 96.12 180 PRO A C 1
ATOM 1416 O O . PRO A 1 180 ? -17.125 12.516 0.746 1 96.12 180 PRO A O 1
ATOM 1419 N N . MET A 1 181 ? -18.156 14.445 1.146 1 96.5 181 MET A N 1
ATOM 1420 C CA . MET A 1 181 ? -16.953 15.094 1.657 1 96.5 181 MET A CA 1
ATOM 1421 C C . MET A 1 181 ? -16.641 14.617 3.072 1 96.5 181 MET A C 1
ATOM 1423 O O . MET A 1 181 ? -17.141 15.172 4.047 1 96.5 181 MET A O 1
ATOM 1427 N N . LEU A 1 182 ? -15.789 13.664 3.139 1 97.38 182 LEU A N 1
ATOM 1428 C CA . LEU A 1 182 ? -15.477 13.062 4.43 1 97.38 182 LEU A CA 1
ATOM 1429 C C . LEU A 1 182 ? -14.406 13.859 5.16 1 97.38 182 LEU A C 1
ATOM 1431 O O . LEU A 1 182 ? -13.211 13.602 5.004 1 97.38 182 LEU A O 1
ATOM 1435 N N . GLY A 1 183 ? -14.836 14.812 6.035 1 96.5 183 GLY A N 1
ATOM 1436 C CA . GLY A 1 183 ? -14.102 15.5 7.082 1 96.5 183 GLY A CA 1
ATOM 1437 C C . GLY A 1 183 ? -13.141 16.547 6.547 1 96.5 183 GLY A C 1
ATOM 1438 O O . GLY A 1 183 ? -12.734 17.453 7.281 1 96.5 183 GLY A O 1
ATOM 1439 N N . GLY A 1 184 ? -12.609 16.422 5.312 1 97.75 184 GLY A N 1
ATOM 1440 C CA . GLY A 1 184 ? -11.547 17.266 4.793 1 97.75 184 GLY A CA 1
ATOM 1441 C C . GLY A 1 184 ? -10.164 16.75 5.125 1 97.75 184 GLY A C 1
ATOM 1442 O O . GLY A 1 184 ? -10.016 15.656 5.68 1 97.75 184 GLY A O 1
ATOM 1443 N N . ALA A 1 185 ? -9.156 17.547 4.781 1 98.19 185 ALA A N 1
ATOM 1444 C CA . ALA A 1 185 ? -7.758 17.188 5.004 1 98.19 185 ALA A CA 1
ATOM 1445 C C . ALA A 1 185 ? -7.328 17.5 6.434 1 98.19 185 ALA A C 1
ATOM 1447 O O . ALA A 1 185 ? -7.793 18.484 7.023 1 98.19 185 ALA A O 1
ATOM 1448 N N . VAL A 1 186 ? -6.484 16.703 6.984 1 98.69 186 VAL A N 1
ATOM 1449 C CA . VAL A 1 186 ? -5.953 16.922 8.328 1 98.69 186 VAL A CA 1
ATOM 1450 C C . VAL A 1 186 ? -4.473 17.266 8.25 1 98.69 186 VAL A C 1
ATOM 1452 O O . VAL A 1 186 ? -3.676 16.516 7.68 1 98.69 186 VAL A O 1
ATOM 1455 N N . ARG A 1 187 ? -4.098 18.375 8.836 1 98.56 187 ARG A N 1
ATOM 1456 C CA . ARG A 1 187 ? -2.727 18.812 9.078 1 98.56 187 ARG A CA 1
ATOM 1457 C C . ARG A 1 187 ? -2.676 19.859 10.18 1 98.56 187 ARG A C 1
ATOM 1459 O O . ARG A 1 187 ? -3.162 20.984 10 1 98.56 187 ARG A O 1
ATOM 1466 N N . GLY A 1 188 ? -2.078 19.469 11.242 1 98.62 188 GLY A N 1
ATOM 1467 C CA . GLY A 1 188 ? -1.927 20.359 12.375 1 98.62 188 GLY A CA 1
ATOM 1468 C C . GLY A 1 188 ? -2.148 19.688 13.711 1 98.62 188 GLY A C 1
ATOM 1469 O O . GLY A 1 188 ? -2.855 18.672 13.789 1 98.62 188 GLY A O 1
ATOM 1470 N N . ARG A 1 189 ? -1.606 20.328 14.688 1 98.69 189 ARG A N 1
ATOM 1471 C CA . ARG A 1 189 ? -1.666 19.766 16.031 1 98.69 189 ARG A CA 1
ATOM 1472 C C . ARG A 1 189 ? -3.086 19.828 16.594 1 98.69 189 ARG A C 1
ATOM 1474 O O . ARG A 1 189 ? -3.742 20.859 16.531 1 98.69 189 ARG A O 1
ATOM 1481 N N . ALA A 1 190 ? -3.584 18.656 17.094 1 98.88 190 ALA A N 1
ATOM 1482 C CA . ALA A 1 190 ? -4.828 18.562 17.859 1 98.88 190 ALA A CA 1
ATOM 1483 C C . ALA A 1 190 ? -4.57 18.75 19.344 1 98.88 190 ALA A C 1
ATOM 1485 O O . ALA A 1 190 ? -3.418 18.812 19.781 1 98.88 190 ALA A O 1
ATOM 1486 N N . VAL A 1 191 ? -5.66 18.875 20.109 1 98.56 191 VAL A N 1
ATOM 1487 C CA . VAL A 1 191 ? -5.488 19.016 21.547 1 98.56 191 VAL A CA 1
ATOM 1488 C C . VAL A 1 191 ? -6.465 18.109 22.281 1 98.56 191 VAL A C 1
ATOM 1490 O O . VAL A 1 191 ? -7.504 17.734 21.734 1 98.56 191 VAL A O 1
ATOM 1493 N N . GLU A 1 192 ? -6.102 17.688 23.391 1 98.62 192 GLU A N 1
ATOM 1494 C CA . GLU A 1 192 ? -6.984 17.047 24.359 1 98.62 192 GLU A CA 1
ATOM 1495 C C . GLU A 1 192 ? -7.41 18.031 25.453 1 98.62 192 GLU A C 1
ATOM 1497 O O . GLU A 1 192 ? -6.578 18.5 26.234 1 98.62 192 GLU A O 1
ATOM 1502 N N . ALA A 1 193 ? -8.656 18.328 25.484 1 98.19 193 ALA A N 1
ATOM 1503 C CA . ALA A 1 193 ? -9.188 19.234 26.5 1 98.19 193 ALA A CA 1
ATOM 1504 C C . ALA A 1 193 ? -9.156 18.578 27.875 1 98.19 193 ALA A C 1
ATOM 1506 O O . ALA A 1 193 ? -9 17.375 28 1 98.19 193 ALA A O 1
ATOM 1507 N N . PRO A 1 194 ? -9.289 19.406 28.953 1 96 194 PRO A N 1
ATOM 1508 C CA . PRO A 1 194 ? -9.234 18.859 30.312 1 96 194 PRO A CA 1
ATOM 1509 C C . PRO A 1 194 ? -10.297 17.797 30.547 1 96 194 PRO A C 1
ATOM 1511 O O . PRO A 1 194 ? -10.062 16.859 31.312 1 96 194 PRO A O 1
ATOM 1514 N N . ASP A 1 195 ? -11.406 17.844 29.875 1 96.38 195 ASP A N 1
ATOM 1515 C CA . ASP A 1 195 ? -12.484 16.891 30.094 1 96.38 195 ASP A CA 1
ATOM 1516 C C . ASP A 1 195 ? -12.312 15.648 29.234 1 96.38 195 ASP A C 1
ATOM 1518 O O . ASP A 1 195 ? -13.195 14.789 29.188 1 96.38 195 ASP A O 1
ATOM 1522 N N . GLY A 1 196 ? -11.242 15.609 28.5 1 97.69 196 GLY A N 1
ATOM 1523 C CA . GLY A 1 196 ? -10.945 14.43 27.703 1 97.69 196 GLY A CA 1
ATOM 1524 C C . GLY A 1 196 ? -11.391 14.562 26.266 1 97.69 196 GLY A C 1
ATOM 1525 O O . GLY A 1 196 ? -11.07 13.703 25.438 1 97.69 196 GLY A O 1
ATOM 1526 N N . THR A 1 197 ? -12.086 15.656 25.938 1 98.5 197 THR A N 1
ATOM 1527 C CA . THR A 1 197 ? -12.516 15.875 24.562 1 98.5 197 THR A CA 1
ATOM 1528 C C . THR A 1 197 ? -11.32 16.156 23.672 1 98.5 197 THR A C 1
ATOM 1530 O O . THR A 1 197 ? -10.461 16.984 24 1 98.5 197 THR A O 1
ATOM 1533 N N . LEU A 1 198 ? -11.219 15.414 22.578 1 98.94 198 LEU A N 1
ATOM 1534 C CA . LEU A 1 198 ? -10.203 15.695 21.578 1 98.94 198 LEU A CA 1
ATOM 1535 C C . LEU A 1 198 ? -10.727 16.688 20.547 1 98.94 198 LEU A C 1
ATOM 1537 O O . LEU A 1 198 ? -11.883 16.609 20.109 1 98.94 198 LEU A O 1
ATOM 1541 N N . LEU A 1 199 ? -9.938 17.672 20.234 1 98.94 199 LEU A N 1
ATOM 1542 C CA . LEU A 1 199 ? -10.266 18.672 19.234 1 98.94 199 LEU A CA 1
ATOM 1543 C C . LEU A 1 199 ? -9.234 18.672 18.109 1 98.94 199 LEU A C 1
ATOM 1545 O O . LEU A 1 199 ? -8.039 18.781 18.359 1 98.94 199 LEU A O 1
ATOM 1549 N N . MET A 1 200 ? -9.703 18.484 16.875 1 98.94 200 MET A N 1
ATOM 1550 C CA . MET A 1 200 ? -8.844 18.375 15.703 1 98.94 200 MET A CA 1
ATOM 1551 C C . MET A 1 200 ? -9.359 19.25 14.562 1 98.94 200 MET A C 1
ATOM 1553 O O . MET A 1 200 ? -10.547 19.188 14.219 1 98.94 200 MET A O 1
ATOM 1557 N N . ALA A 1 201 ? -8.492 20.031 14.008 1 98.88 201 ALA A N 1
ATOM 1558 C CA . ALA A 1 201 ? -8.867 20.891 12.875 1 98.88 201 ALA A CA 1
ATOM 1559 C C . ALA A 1 201 ? -8.711 20.141 11.555 1 98.88 201 ALA A C 1
ATOM 1561 O O . ALA A 1 201 ? -7.805 19.312 11.406 1 98.88 201 ALA A O 1
ATOM 1562 N N . THR A 1 202 ? -9.547 20.375 10.609 1 98.75 202 THR A N 1
ATOM 1563 C CA . THR A 1 202 ? -9.461 19.938 9.219 1 98.75 202 THR A CA 1
ATOM 1564 C C . THR A 1 202 ? -9.711 21.094 8.266 1 98.75 202 THR A C 1
ATOM 1566 O O . THR A 1 202 ? -10.008 22.203 8.695 1 98.75 202 THR A O 1
ATOM 1569 N N . TYR A 1 203 ? -9.492 20.859 6.965 1 98.19 203 TYR A N 1
ATOM 1570 C CA . TYR A 1 203 ? -9.766 21.906 5.988 1 98.19 203 TYR A CA 1
ATOM 1571 C C . TYR A 1 203 ? -10.156 21.312 4.641 1 98.19 203 TYR A C 1
ATOM 1573 O O . TYR A 1 203 ? -9.852 20.156 4.359 1 98.19 203 TYR A O 1
ATOM 1581 N N . THR A 1 204 ? -10.867 21.984 3.896 1 95.62 204 THR A N 1
ATOM 1582 C CA . THR A 1 204 ? -11.227 21.594 2.537 1 95.62 204 THR A CA 1
ATOM 1583 C C . THR A 1 204 ? -10.664 22.594 1.526 1 95.62 204 THR A C 1
ATOM 1585 O O . THR A 1 204 ? -10.273 23.703 1.893 1 95.62 204 THR A O 1
ATOM 1588 N N . GLY A 1 205 ? -10.531 22.031 0.232 1 83.19 205 GLY A N 1
ATOM 1589 C CA . GLY A 1 205 ? -10.148 22.891 -0.874 1 83.19 205 GLY A CA 1
ATOM 1590 C C . GLY A 1 205 ? -11.289 23.734 -1.395 1 83.19 205 GLY A C 1
ATOM 1591 O O . GLY A 1 205 ? -12.453 23.5 -1.059 1 83.19 205 GLY A O 1
ATOM 1592 N N . GLY A 1 206 ? -11.125 24.844 -2.357 1 75.44 206 GLY A N 1
ATOM 1593 C CA . GLY A 1 206 ? -12.047 25.859 -2.836 1 75.44 206 GLY A CA 1
ATOM 1594 C C . GLY A 1 206 ? -12.211 27.016 -1.868 1 75.44 206 GLY A C 1
ATOM 1595 O O . GLY A 1 206 ? -11.57 27.047 -0.814 1 75.44 206 GLY A O 1
ATOM 1596 N N . PRO A 1 207 ? -12.867 27.906 -1.84 1 77.88 207 PRO A N 1
ATOM 1597 C CA . PRO A 1 207 ? -12.18 28.688 -0.807 1 77.88 207 PRO A CA 1
ATOM 1598 C C . PRO A 1 207 ? -11.852 27.859 0.437 1 77.88 207 PRO A C 1
ATOM 1600 O O . PRO A 1 207 ? -12.719 27.141 0.948 1 77.88 207 PRO A O 1
ATOM 1603 N N . TYR A 1 208 ? -10.539 27.734 0.763 1 91.31 208 TYR A N 1
ATOM 1604 C CA . TYR A 1 208 ? -10.078 26.969 1.915 1 91.31 208 TYR A CA 1
ATOM 1605 C C . TYR A 1 208 ? -10.844 27.359 3.174 1 91.31 208 TYR A C 1
ATOM 1607 O O . TYR A 1 208 ? -10.867 28.531 3.557 1 91.31 208 TYR A O 1
ATOM 1615 N N . THR A 1 209 ? -11.555 26.406 3.723 1 96.38 209 THR A N 1
ATOM 1616 C CA . THR A 1 209 ? -12.305 26.562 4.961 1 96.38 209 THR A CA 1
ATOM 1617 C C . THR A 1 209 ? -11.789 25.594 6.031 1 96.38 209 THR A C 1
ATOM 1619 O O . THR A 1 209 ? -11.562 24.422 5.758 1 96.38 209 THR A O 1
ATOM 1622 N N . SER A 1 210 ? -11.57 26.109 7.199 1 98.06 210 SER A N 1
ATOM 1623 C CA . SER A 1 210 ? -11.125 25.297 8.32 1 98.06 210 SER A CA 1
ATOM 1624 C C . SER A 1 210 ? -12.297 24.891 9.211 1 98.06 210 SER A C 1
ATOM 1626 O O . SER A 1 210 ? -13.18 25.703 9.484 1 98.06 210 SER A O 1
ATOM 1628 N N . TYR A 1 211 ? -12.32 23.641 9.594 1 98.62 211 TYR A N 1
ATOM 1629 C CA . TYR A 1 211 ? -13.352 23.062 10.438 1 98.62 211 TYR A CA 1
ATOM 1630 C C . TYR A 1 211 ? -12.758 22.484 11.719 1 98.62 211 TYR A C 1
ATOM 1632 O O . TYR A 1 211 ? -11.547 22.297 11.812 1 98.62 211 TYR A O 1
ATOM 1640 N N . LEU A 1 212 ? -13.641 22.281 12.695 1 98.88 212 LEU A N 1
ATOM 1641 C CA . LEU A 1 212 ? -13.242 21.641 13.938 1 98.88 212 LEU A CA 1
ATOM 1642 C C . LEU A 1 212 ? -14.055 20.375 14.172 1 98.88 212 LEU A C 1
ATOM 1644 O O . LEU A 1 212 ? -15.289 20.406 14.125 1 98.88 212 LEU A O 1
ATOM 1648 N N . PHE A 1 213 ? -13.375 19.281 14.398 1 98.94 213 PHE A N 1
ATOM 1649 C CA . PHE A 1 213 ? -14 18.031 14.812 1 98.94 213 PHE A CA 1
ATOM 1650 C C . PHE A 1 213 ? -13.703 17.734 16.266 1 98.94 213 PHE A C 1
ATOM 1652 O O . PHE A 1 213 ? -12.656 18.141 16.797 1 98.94 213 PHE A O 1
ATOM 1659 N N . ALA A 1 214 ? -14.633 17.062 16.906 1 98.88 214 ALA A N 1
ATOM 1660 C CA . ALA A 1 214 ? -14.477 16.688 18.297 1 98.88 214 ALA A CA 1
ATOM 1661 C C . ALA A 1 214 ? -14.695 15.188 18.5 1 98.88 214 ALA A C 1
ATOM 1663 O O . ALA A 1 214 ? -15.547 14.586 17.844 1 98.88 214 ALA A O 1
ATOM 1664 N N . SER A 1 215 ? -13.906 14.578 19.328 1 98.94 215 SER A N 1
ATOM 1665 C CA . SER A 1 215 ? -14.102 13.203 19.781 1 98.94 215 SER A CA 1
ATOM 1666 C C . SER A 1 215 ? -14.227 13.133 21.297 1 98.94 215 SER A C 1
ATOM 1668 O O . SER A 1 215 ? -13.422 13.727 22.016 1 98.94 215 SER A O 1
ATOM 1670 N N . ARG A 1 216 ? -15.18 12.375 21.766 1 98.5 216 ARG A N 1
ATOM 1671 C CA . ARG A 1 216 ? -15.383 12.203 23.203 1 98.5 216 ARG A CA 1
ATOM 1672 C C . ARG A 1 216 ? -15.109 10.766 23.625 1 98.5 216 ARG A C 1
ATOM 1674 O O . ARG A 1 216 ? -15.438 10.367 24.75 1 98.5 216 ARG A O 1
ATOM 1681 N N . ASP A 1 217 ? -14.617 9.961 22.781 1 98.5 217 ASP A N 1
ATOM 1682 C CA . ASP A 1 217 ? -14.359 8.547 23.031 1 98.5 217 ASP A CA 1
ATOM 1683 C C . ASP A 1 217 ? -12.93 8.164 22.641 1 98.5 217 ASP A C 1
ATOM 1685 O O . ASP A 1 217 ? -12.711 7.117 22.031 1 98.5 217 ASP A O 1
ATOM 1689 N N . ARG A 1 218 ? -11.969 9.055 22.891 1 98.25 218 ARG A N 1
ATOM 1690 C CA . ARG A 1 218 ? -10.531 8.836 22.75 1 98.25 218 ARG A CA 1
ATOM 1691 C C . ARG A 1 218 ? -10.172 8.555 21.297 1 98.25 218 ARG A C 1
ATOM 1693 O O . ARG A 1 218 ? -9.312 7.711 21.031 1 98.25 218 ARG A O 1
ATOM 1700 N N . GLY A 1 219 ? -10.836 9.156 20.359 1 98.5 219 GLY A N 1
ATOM 1701 C CA . GLY A 1 219 ? -10.469 9.109 18.953 1 98.5 219 GLY A CA 1
ATOM 1702 C C . GLY A 1 219 ? -11.188 8.016 18.188 1 98.5 219 GLY A C 1
ATOM 1703 O O . GLY A 1 219 ? -10.906 7.789 17.016 1 98.5 219 GLY A O 1
ATOM 1704 N N . GLU A 1 220 ? -12.172 7.328 18.812 1 97.75 220 GLU A N 1
ATOM 1705 C CA . GLU A 1 220 ? -12.883 6.242 18.156 1 97.75 220 GLU A CA 1
ATOM 1706 C C . GLU A 1 220 ? -13.898 6.781 17.141 1 97.75 220 GLU A C 1
ATOM 1708 O O . GLU A 1 220 ? -14.195 6.125 16.141 1 97.75 220 GLU A O 1
ATOM 1713 N N . SER A 1 221 ? -14.469 7.891 17.5 1 98.31 221 SER A N 1
ATOM 1714 C CA . SER A 1 221 ? -15.406 8.555 16.594 1 98.31 221 SER A CA 1
ATOM 1715 C C . SER A 1 221 ? -15.32 10.07 16.719 1 98.31 221 SER A C 1
ATOM 1717 O O . SER A 1 221 ? -14.805 10.586 17.719 1 98.31 221 SER A O 1
ATOM 1719 N N . TRP A 1 222 ? -15.75 10.734 15.695 1 98.81 222 TRP A N 1
ATOM 1720 C CA . TRP A 1 222 ? -15.641 12.188 15.617 1 98.81 222 TRP A CA 1
ATOM 1721 C C . TRP A 1 222 ? -16.953 12.812 15.156 1 98.81 222 TRP A C 1
ATOM 1723 O O . TRP A 1 222 ? -17.703 12.203 14.391 1 98.81 222 TRP A O 1
ATOM 1733 N N . THR A 1 223 ? -17.219 13.977 15.609 1 98.62 223 THR A N 1
ATOM 1734 C CA . THR A 1 223 ? -18.359 14.781 15.18 1 98.62 223 THR A CA 1
ATOM 1735 C C . THR A 1 223 ? -17.906 16.188 14.805 1 98.62 223 THR A C 1
ATOM 1737 O O . THR A 1 223 ? -17 16.75 15.422 1 98.62 223 THR A O 1
ATOM 1740 N N . LEU A 1 224 ? -18.547 16.672 13.758 1 98.56 224 LEU A N 1
ATOM 1741 C CA . LEU A 1 224 ? -18.297 18.062 13.422 1 98.56 224 LEU A CA 1
ATOM 1742 C C . LEU A 1 224 ? -18.766 19 14.539 1 98.56 224 LEU A C 1
ATOM 1744 O O . LEU A 1 224 ? -19.906 18.906 14.984 1 98.56 224 LEU A O 1
ATOM 1748 N N . ARG A 1 225 ? -17.875 19.828 14.961 1 98.44 225 ARG A N 1
ATOM 1749 C CA . ARG A 1 225 ? -18.219 20.75 16.047 1 98.44 225 ARG A CA 1
ATOM 1750 C C . ARG A 1 225 ? -18.547 22.141 15.516 1 98.44 225 ARG A C 1
ATOM 1752 O O . ARG A 1 225 ? -19.5 22.766 15.984 1 98.44 225 ARG A O 1
ATOM 1759 N N . SER A 1 226 ? -17.703 22.641 14.602 1 98.5 226 SER A N 1
ATOM 1760 C CA . SER A 1 226 ? -17.938 23.984 14.086 1 98.5 226 SER A CA 1
ATOM 1761 C C . SER A 1 226 ? -17.062 24.266 12.867 1 98.5 226 SER A C 1
ATOM 1763 O O . SER A 1 226 ? -16.203 23.469 12.516 1 98.5 226 SER A O 1
ATOM 1765 N N . THR A 1 227 ? -17.422 25.328 12.172 1 97.69 227 THR A N 1
ATOM 1766 C CA . THR A 1 227 ? -16.484 25.969 11.25 1 97.69 227 THR A CA 1
ATOM 1767 C C . THR A 1 227 ? -15.586 26.953 12 1 97.69 227 THR A C 1
ATOM 1769 O O . THR A 1 227 ? -16.062 27.875 12.664 1 97.69 227 THR A O 1
ATOM 1772 N N . ILE A 1 228 ? -14.305 26.75 11.891 1 98.56 228 ILE A N 1
ATOM 1773 C CA . ILE A 1 228 ? -13.375 27.641 12.594 1 98.56 228 ILE A CA 1
ATOM 1774 C C . ILE A 1 228 ? -13.273 28.969 11.859 1 98.56 228 ILE A C 1
ATOM 1776 O O . ILE A 1 228 ? -13.484 30.031 12.461 1 98.56 228 ILE A O 1
ATOM 1780 N N . ALA A 1 229 ? -12.93 28.906 10.609 1 97.88 229 ALA A N 1
ATOM 1781 C CA . ALA A 1 229 ? -12.719 30.125 9.836 1 97.88 229 ALA A CA 1
ATOM 1782 C C . ALA A 1 229 ? -13.078 29.922 8.367 1 97.88 229 ALA A C 1
ATOM 1784 O O . ALA A 1 229 ? -12.781 28.875 7.789 1 97.88 229 ALA A O 1
ATOM 1785 N N . ARG A 1 230 ? -13.703 30.812 7.832 1 95.56 230 ARG A N 1
ATOM 1786 C CA . ARG A 1 230 ? -14.047 30.969 6.422 1 95.56 230 ARG A CA 1
ATOM 1787 C C . ARG A 1 230 ? -14.164 32.438 6.035 1 95.56 230 ARG A C 1
ATOM 1789 O O . ARG A 1 230 ? -14.648 33.25 6.824 1 95.56 230 ARG A O 1
ATOM 1796 N N . ASP A 1 231 ? -13.68 32.812 4.918 1 94.38 231 ASP A N 1
ATOM 1797 C CA . ASP A 1 231 ? -13.828 34.188 4.434 1 94.38 231 ASP A CA 1
ATOM 1798 C C . ASP A 1 231 ? -14.914 34.281 3.363 1 94.38 231 ASP A C 1
ATOM 1800 O O . ASP A 1 231 ? -14.68 33.906 2.203 1 94.38 231 ASP A O 1
ATOM 1804 N N . PRO A 1 232 ? -16.047 34.75 3.68 1 87 232 PRO A N 1
ATOM 1805 C CA . PRO A 1 232 ? -17.141 34.812 2.709 1 87 232 PRO A CA 1
ATOM 1806 C C . PRO A 1 232 ? -16.781 35.656 1.48 1 87 232 PRO A C 1
ATOM 1808 O O . PRO A 1 232 ? -17.344 35.438 0.404 1 87 232 PRO A O 1
ATOM 1811 N N . ALA A 1 233 ? -15.82 36.594 1.654 1 88.69 233 ALA A N 1
ATOM 1812 C CA . ALA A 1 233 ? -15.43 37.469 0.547 1 88.69 233 ALA A CA 1
ATOM 1813 C C . ALA A 1 233 ? -14.484 36.75 -0.409 1 88.69 233 ALA A C 1
ATOM 1815 O O . ALA A 1 233 ? -14.242 37.219 -1.524 1 88.69 233 ALA A O 1
ATOM 1816 N N . GLY A 1 234 ? -13.953 35.625 0.007 1 87.12 234 GLY A N 1
ATOM 1817 C CA . GLY A 1 234 ? -13.094 34.812 -0.839 1 87.12 234 GLY A CA 1
ATOM 1818 C C . GLY A 1 234 ? -11.688 35.344 -0.963 1 87.12 234 GLY A C 1
ATOM 1819 O O . GLY A 1 234 ? -10.953 34.969 -1.878 1 87.12 234 GLY A O 1
ATOM 1820 N N . ARG A 1 235 ? -11.32 36.281 -0.081 1 88.5 235 ARG A N 1
ATOM 1821 C CA . ARG A 1 235 ? -9.992 36.906 -0.136 1 88.5 235 ARG A CA 1
ATOM 1822 C C . ARG A 1 235 ? -8.945 36 0.511 1 88.5 235 ARG A C 1
ATOM 1824 O O . ARG A 1 235 ? -7.77 36.062 0.149 1 88.5 235 ARG A O 1
ATOM 1831 N N . ALA A 1 236 ? -9.367 35.25 1.483 1 93.88 236 ALA A N 1
ATOM 1832 C CA . ALA A 1 236 ? -8.438 34.406 2.238 1 93.88 236 ALA A CA 1
ATOM 1833 C C . ALA A 1 236 ? -8.953 32.969 2.365 1 93.88 236 ALA A C 1
ATOM 1835 O O . ALA A 1 236 ? -10.156 32.75 2.51 1 93.88 236 ALA A O 1
ATOM 1836 N N . GLY A 1 237 ? -8.062 32.062 2.193 1 96.38 237 GLY A N 1
ATOM 1837 C CA . GLY A 1 237 ? -8.32 30.656 2.551 1 96.38 237 GLY A CA 1
ATOM 1838 C C . GLY A 1 237 ? -7.586 30.234 3.807 1 96.38 237 GLY A C 1
ATOM 1839 O O . GLY A 1 237 ? -6.523 30.766 4.129 1 96.38 237 GLY A O 1
ATOM 1840 N N . PHE A 1 238 ? -8.18 29.344 4.562 1 97.94 238 PHE A N 1
ATOM 1841 C CA . PHE A 1 238 ? -7.633 28.875 5.832 1 97.94 238 PHE A CA 1
ATOM 1842 C C . PHE A 1 238 ? -7.418 27.375 5.801 1 97.94 238 PHE A C 1
ATOM 1844 O O . PHE A 1 238 ? -8.359 26.609 5.59 1 97.94 238 PHE A O 1
ATOM 1851 N N . CYS A 1 239 ? -6.199 26.938 5.953 1 97.75 239 CYS A N 1
ATOM 1852 C CA . CYS A 1 239 ? -5.891 25.516 5.867 1 97.75 239 CYS A CA 1
ATOM 1853 C C . CYS A 1 239 ? -4.75 25.141 6.809 1 97.75 239 CYS A C 1
ATOM 1855 O O . CYS A 1 239 ? -4.129 26.016 7.41 1 97.75 239 CYS A O 1
ATOM 1857 N N . GLU A 1 240 ? -4.566 23.828 7.035 1 98.38 240 GLU A N 1
ATOM 1858 C CA . GLU A 1 240 ? -3.471 23.266 7.816 1 98.38 240 GLU A CA 1
ATOM 1859 C C . GLU A 1 240 ? -3.355 23.938 9.18 1 98.38 240 GLU A C 1
ATOM 1861 O O . GLU A 1 240 ? -2.283 24.438 9.547 1 98.38 240 GLU A O 1
ATOM 1866 N N . THR A 1 241 ? -4.438 23.844 9.938 1 98.81 241 THR A N 1
ATOM 1867 C CA . THR A 1 241 ? -4.648 24.609 11.164 1 98.81 241 THR A CA 1
ATOM 1868 C C . THR A 1 241 ? -4.121 23.828 12.367 1 98.81 241 THR A C 1
ATOM 1870 O O . THR A 1 241 ? -4.484 22.672 12.578 1 98.81 241 THR A O 1
ATOM 1873 N N . ALA A 1 242 ? -3.256 24.469 13.141 1 98.88 242 ALA A N 1
ATOM 1874 C CA . ALA A 1 242 ? -2.797 23.922 14.414 1 98.88 242 ALA A CA 1
ATOM 1875 C C . ALA A 1 242 ? -3.584 24.516 15.578 1 98.88 242 ALA A C 1
ATOM 1877 O O . ALA A 1 242 ? -3.943 25.688 15.555 1 98.88 242 ALA A O 1
ATOM 1878 N N . LEU A 1 243 ? -3.812 23.703 16.594 1 98.88 243 LEU A N 1
ATOM 1879 C CA . LEU A 1 243 ? -4.578 24.156 17.75 1 98.88 243 LEU A CA 1
ATOM 1880 C C . LEU A 1 243 ? -3.688 24.25 18.984 1 98.88 243 LEU A C 1
ATOM 1882 O O . LEU A 1 243 ? -2.707 23.516 19.109 1 98.88 243 LEU A O 1
ATOM 1886 N N . HIS A 1 244 ? -4.059 25.141 19.828 1 98.19 244 HIS A N 1
ATOM 1887 C CA . HIS A 1 244 ? -3.465 25.266 21.156 1 98.19 244 HIS A CA 1
ATOM 1888 C C . HIS A 1 244 ? -4.508 25.672 22.188 1 98.19 244 HIS A C 1
ATOM 1890 O O . HIS A 1 244 ? -5.277 26.609 21.969 1 98.19 244 HIS A O 1
ATOM 1896 N N . LEU A 1 245 ? -4.57 24.938 23.188 1 96.12 245 LEU A N 1
ATOM 1897 C CA . LEU A 1 245 ? -5.402 25.312 24.328 1 96.12 245 LEU A CA 1
ATOM 1898 C C . LEU A 1 245 ? -4.578 26 25.406 1 96.12 245 LEU A C 1
ATOM 1900 O O . LEU A 1 245 ? -3.711 25.375 26.031 1 96.12 245 LEU A O 1
ATOM 1904 N N . THR A 1 246 ? -4.887 27.234 25.688 1 92.56 246 THR A N 1
ATOM 1905 C CA . THR A 1 246 ? -4.148 27.984 26.688 1 92.56 246 THR A CA 1
ATOM 1906 C C . THR A 1 246 ? -4.555 27.531 28.094 1 92.56 246 THR A C 1
ATOM 1908 O O . THR A 1 246 ? -5.59 26.891 28.281 1 92.56 246 THR A O 1
ATOM 1911 N N . ALA A 1 247 ? -3.742 27.922 29.047 1 87.88 247 ALA A N 1
ATOM 1912 C CA . ALA A 1 247 ? -4.012 27.562 30.422 1 87.88 247 ALA A CA 1
ATOM 1913 C C . ALA A 1 247 ? -5.316 28.188 30.922 1 87.88 247 ALA A C 1
ATOM 1915 O O . ALA A 1 247 ? -6.008 27.609 31.766 1 87.88 247 ALA A O 1
ATOM 1916 N N . ASP A 1 248 ? -5.656 29.344 30.359 1 88.25 248 ASP A N 1
ATOM 1917 C CA . ASP A 1 248 ? -6.863 30.047 30.812 1 88.25 248 ASP A CA 1
ATOM 1918 C C . ASP A 1 248 ? -8.086 29.562 30.031 1 88.25 248 ASP A C 1
ATOM 1920 O O . ASP A 1 248 ? -9.172 30.125 30.172 1 88.25 248 ASP A O 1
ATOM 1924 N N . GLY A 1 249 ? -7.875 28.594 29.156 1 89.88 249 GLY A N 1
ATOM 1925 C CA . GLY A 1 249 ? -9.016 27.906 28.562 1 89.88 249 GLY A CA 1
ATOM 1926 C C . GLY A 1 249 ? -9.359 28.406 27.172 1 89.88 249 GLY A C 1
ATOM 1927 O O . GLY A 1 249 ? -10.383 28.016 26.609 1 89.88 249 GLY A O 1
ATOM 1928 N N . GLN A 1 250 ? -8.555 29.266 26.609 1 94.56 250 GLN A N 1
ATOM 1929 C CA . GLN A 1 250 ? -8.773 29.719 25.25 1 94.56 250 GLN A CA 1
ATOM 1930 C C . GLN A 1 250 ? -8.227 28.703 24.234 1 94.56 250 GLN A C 1
ATOM 1932 O O . GLN A 1 250 ? -7.109 28.219 24.391 1 94.56 250 GLN A O 1
ATOM 1937 N N . LEU A 1 251 ? -9.086 28.391 23.297 1 97.88 251 LEU A N 1
ATOM 1938 C CA . LEU A 1 251 ? -8.625 27.594 22.156 1 97.88 251 LEU A CA 1
ATOM 1939 C C . LEU A 1 251 ? -8.18 28.484 21.016 1 97.88 251 LEU A C 1
ATOM 1941 O O . LEU A 1 251 ? -8.969 29.281 20.5 1 97.88 251 LEU A O 1
ATOM 1945 N N . VAL A 1 252 ? -6.918 28.422 20.656 1 98.19 252 VAL A N 1
ATOM 1946 C CA . VAL A 1 252 ? -6.363 29.25 19.594 1 98.19 252 VAL A CA 1
ATOM 1947 C C . VAL A 1 252 ? -6.074 28.375 18.375 1 98.19 252 VAL A C 1
ATOM 1949 O O . VAL A 1 252 ? -5.5 27.281 18.5 1 98.19 252 VAL A O 1
ATOM 1952 N N . ALA A 1 253 ? -6.539 28.797 17.219 1 98.81 253 ALA A N 1
ATOM 1953 C CA . ALA A 1 253 ? -6.238 28.172 15.938 1 98.81 253 ALA A CA 1
ATOM 1954 C C . ALA A 1 253 ? -5.246 29 15.133 1 98.81 253 ALA A C 1
ATOM 1956 O O . ALA A 1 253 ? -5.43 30.203 14.961 1 98.81 253 ALA A O 1
ATOM 1957 N N . PHE A 1 254 ? -4.16 28.391 14.695 1 98.75 254 PHE A N 1
ATOM 1958 C CA . PHE A 1 254 ? -3.154 29 13.836 1 98.75 254 PHE A CA 1
ATOM 1959 C C . PHE A 1 254 ? -3.291 28.5 12.398 1 98.75 254 PHE A C 1
ATOM 1961 O O . PHE A 1 254 ? -3.014 27.328 12.117 1 98.75 254 PHE A O 1
ATOM 1968 N N . HIS A 1 255 ? -3.697 29.391 11.461 1 98.56 255 HIS A N 1
ATOM 1969 C CA . HIS A 1 255 ? -4.02 28.984 10.094 1 98.56 255 HIS A CA 1
ATOM 1970 C C . HIS A 1 255 ? -2.881 29.312 9.141 1 98.56 255 HIS A C 1
ATOM 1972 O O . HIS A 1 255 ? -2.379 30.438 9.133 1 98.56 255 HIS A O 1
ATOM 1978 N N . ARG A 1 256 ? -2.465 28.297 8.359 1 98.25 256 ARG A N 1
ATOM 1979 C CA . ARG A 1 256 ? -1.923 28.688 7.062 1 98.25 256 ARG A CA 1
ATOM 1980 C C . ARG A 1 256 ? -2.984 29.359 6.203 1 98.25 256 ARG A C 1
ATOM 1982 O O . ARG A 1 256 ? -4.137 28.922 6.168 1 98.25 256 ARG A O 1
ATOM 1989 N N . THR A 1 257 ? -2.59 30.406 5.48 1 97.12 257 THR A N 1
ATOM 1990 C CA . THR A 1 257 ? -3.576 31.125 4.688 1 97.12 257 THR A CA 1
ATOM 1991 C C . THR A 1 257 ? -3.227 31.062 3.205 1 97.12 257 THR A C 1
ATOM 1993 O O . THR A 1 257 ? -2.072 30.828 2.844 1 97.12 257 THR A O 1
ATOM 1996 N N . THR A 1 258 ? -4.234 31.141 2.43 1 94.88 258 THR A N 1
ATOM 1997 C CA . THR A 1 258 ? -4.078 31.5 1.025 1 94.88 258 THR A CA 1
ATOM 1998 C C . THR A 1 258 ? -4.691 32.875 0.748 1 94.88 258 THR A C 1
ATOM 2000 O O . THR A 1 258 ? -5.699 33.25 1.357 1 94.88 258 THR A O 1
ATOM 2003 N N . GLY A 1 259 ? -4.051 33.656 -0.074 1 94.31 259 GLY A N 1
ATOM 2004 C CA . GLY A 1 259 ? -4.598 34.938 -0.469 1 94.31 259 GLY A CA 1
ATOM 2005 C C . GLY A 1 259 ? -4.152 36.062 0.427 1 94.31 259 GLY A C 1
ATOM 2006 O O . GLY A 1 259 ? -4.527 37.219 0.211 1 94.31 259 GLY A O 1
ATOM 2007 N N . LEU A 1 260 ? -3.326 35.812 1.434 1 95.69 260 LEU A N 1
ATOM 2008 C CA . LEU A 1 260 ? -2.898 36.844 2.369 1 95.69 260 LEU A CA 1
ATOM 2009 C C . LEU A 1 260 ? -1.379 36.969 2.365 1 95.69 260 LEU A C 1
ATOM 2011 O O . LEU A 1 260 ? -0.779 37.312 3.389 1 95.69 260 LEU A O 1
ATOM 2015 N N . GLY A 1 261 ? -0.743 36.562 1.309 1 95.38 261 GLY A N 1
ATOM 2016 C CA . GLY A 1 261 ? 0.7 36.719 1.201 1 95.38 261 GLY A CA 1
ATOM 2017 C C . GLY A 1 261 ? 1.462 35.875 2.199 1 95.38 261 GLY A C 1
ATOM 2018 O O . GLY A 1 261 ? 2.465 36.312 2.762 1 95.38 261 GLY A O 1
ATOM 2019 N N . ASP A 1 262 ? 0.977 34.719 2.635 1 96.19 262 ASP A N 1
ATOM 2020 C CA . ASP A 1 262 ? 1.581 33.688 3.506 1 96.19 262 ASP A CA 1
ATOM 2021 C C . ASP A 1 262 ? 1.532 34.156 4.969 1 96.19 262 ASP A C 1
ATOM 2023 O O . ASP A 1 262 ? 2.234 33.594 5.812 1 96.19 262 ASP A O 1
ATOM 2027 N N . ARG A 1 263 ? 0.73 35.125 5.223 1 97.69 263 ARG A N 1
ATOM 2028 C CA . ARG A 1 263 ? 0.628 35.625 6.598 1 97.69 263 ARG A CA 1
ATOM 2029 C C . ARG A 1 263 ? -0.224 34.688 7.441 1 97.69 263 ARG A C 1
ATOM 2031 O O . ARG A 1 263 ? -1.178 34.062 6.941 1 97.69 263 ARG A O 1
ATOM 2038 N N . LEU A 1 264 ? 0.11 34.688 8.695 1 98.19 264 LEU A N 1
ATOM 2039 C CA . LEU A 1 264 ? -0.644 33.906 9.68 1 98.19 264 LEU A CA 1
ATOM 2040 C C . LEU A 1 264 ? -2.014 34.531 9.93 1 98.19 264 LEU A C 1
ATOM 2042 O O . LEU A 1 264 ? -2.137 35.781 9.984 1 98.19 264 LEU A O 1
ATOM 2046 N N . ALA A 1 265 ? -3.02 33.719 10.008 1 98.06 265 ALA A N 1
ATOM 2047 C CA . ALA A 1 265 ? -4.285 34.094 10.633 1 98.06 265 ALA A CA 1
ATOM 2048 C C . ALA A 1 265 ? -4.555 33.281 11.875 1 98.06 265 ALA A C 1
ATOM 2050 O O . ALA A 1 265 ? -4.164 32.094 11.945 1 98.06 265 ALA A O 1
ATOM 2051 N N . THR A 1 266 ? -5.172 33.906 12.844 1 97.94 266 THR A N 1
ATOM 2052 C CA . THR A 1 266 ? -5.547 33.156 14.055 1 97.94 266 THR A CA 1
ATOM 2053 C C . THR A 1 266 ? -7.039 33.312 14.336 1 97.94 266 THR A C 1
ATOM 2055 O O . THR A 1 266 ? -7.664 34.281 13.898 1 97.94 266 THR A O 1
ATOM 2058 N N . SER A 1 267 ? -7.598 32.312 14.891 1 98.38 267 SER A N 1
ATOM 2059 C CA . SER A 1 267 ? -8.945 32.312 15.445 1 98.38 267 SER A CA 1
ATOM 2060 C C . SER A 1 267 ? -8.938 31.891 16.906 1 98.38 267 SER A C 1
ATOM 2062 O O . SER A 1 267 ? -8.125 31.062 17.328 1 98.38 267 SER A O 1
ATOM 2064 N N . VAL A 1 268 ? -9.852 32.5 17.688 1 97.94 268 VAL A N 1
ATOM 2065 C CA . VAL A 1 268 ? -9.883 32.188 19.109 1 97.94 268 VAL A CA 1
ATOM 2066 C C . VAL A 1 268 ? -11.297 31.797 19.516 1 97.94 268 VAL A C 1
ATOM 2068 O O . VAL A 1 268 ? -12.273 32.406 19.078 1 97.94 268 VAL A O 1
ATOM 2071 N N . SER A 1 269 ? -11.391 30.781 20.25 1 98.69 269 SER A N 1
ATOM 2072 C CA . SER A 1 269 ? -12.633 30.312 20.844 1 98.69 269 SER A CA 1
ATOM 2073 C C . SER A 1 269 ? -12.531 30.297 22.375 1 98.69 269 SER A C 1
ATOM 2075 O O . SER A 1 269 ? -11.484 29.953 22.922 1 98.69 269 SER A O 1
ATOM 2077 N N . HIS A 1 270 ? -13.648 30.609 23.062 1 97.56 270 HIS A N 1
ATOM 2078 C CA . HIS A 1 270 ? -13.695 30.594 24.516 1 97.56 270 HIS A CA 1
ATOM 2079 C C . HIS A 1 270 ? -14.633 29.516 25.031 1 97.56 270 HIS A C 1
ATOM 2081 O O . HIS A 1 270 ? -14.93 29.453 26.219 1 97.56 270 HIS A O 1
ATOM 2087 N N . ASP A 1 271 ? -15.148 28.719 24.172 1 97.56 271 ASP A N 1
ATOM 2088 C CA . ASP A 1 271 ? -16.094 27.672 24.531 1 97.56 271 ASP A CA 1
ATOM 2089 C C . ASP A 1 271 ? -15.688 26.328 23.906 1 97.56 271 ASP A C 1
ATOM 2091 O O . ASP A 1 271 ? -16.547 25.594 23.422 1 97.56 271 ASP A O 1
ATOM 2095 N N . LEU A 1 272 ? -14.375 26.109 23.781 1 97.25 272 LEU A N 1
ATOM 2096 C CA . LEU A 1 272 ? -13.789 24.875 23.281 1 97.25 272 LEU A CA 1
ATOM 2097 C C . LEU A 1 272 ? -14.211 24.625 21.844 1 97.25 272 LEU A C 1
ATOM 2099 O O . LEU A 1 272 ? -14.523 23.484 21.469 1 97.25 272 LEU A O 1
ATOM 2103 N N . GLY A 1 273 ? -14.281 25.688 21.062 1 98.38 273 GLY A N 1
ATOM 2104 C CA . GLY A 1 273 ? -14.422 25.578 19.625 1 98.38 273 GLY A CA 1
ATOM 2105 C C . GLY A 1 273 ? -15.867 25.516 19.172 1 98.38 273 GLY A C 1
ATOM 2106 O O . GLY A 1 273 ? -16.141 25.266 18 1 98.38 273 GLY A O 1
ATOM 2107 N N . GLU A 1 274 ? -16.844 25.688 20.078 1 98.19 274 GLU A N 1
ATOM 2108 C CA . GLU A 1 274 ? -18.25 25.734 19.656 1 98.19 274 GLU A CA 1
ATOM 2109 C C . GLU A 1 274 ? -18.516 26.969 18.812 1 98.19 274 GLU A C 1
ATOM 2111 O O . GLU A 1 274 ? -19.312 26.922 17.875 1 98.19 274 GLU A O 1
ATOM 2116 N N . SER A 1 275 ? -17.906 28.016 19.219 1 98.38 275 SER A N 1
ATOM 2117 C CA . SER A 1 275 ? -17.953 29.25 18.453 1 98.38 275 SER A CA 1
ATOM 2118 C C . SER A 1 275 ? -16.594 29.953 18.438 1 98.38 275 SER A C 1
ATOM 2120 O O . SER A 1 275 ? -15.742 29.672 19.281 1 98.38 275 SER A O 1
ATOM 2122 N N . TRP A 1 276 ? -16.438 30.812 17.484 1 98.69 276 TRP A N 1
ATOM 2123 C CA . TRP A 1 276 ? -15.141 31.453 17.266 1 98.69 276 TRP A CA 1
ATOM 2124 C C . TRP A 1 276 ? -15.305 32.938 17.062 1 98.69 276 TRP A C 1
ATOM 2126 O O . TRP A 1 276 ? -16.25 33.406 16.406 1 98.69 276 TRP A O 1
ATOM 2136 N N . ALA A 1 277 ? -14.367 33.688 17.672 1 97.69 277 ALA A N 1
ATOM 2137 C CA . ALA A 1 277 ? -14.242 35.094 17.297 1 97.69 277 ALA A CA 1
ATOM 2138 C C . ALA A 1 277 ? -13.789 35.25 15.844 1 97.69 277 ALA A C 1
ATOM 2140 O O . ALA A 1 277 ? -13.297 34.281 15.25 1 97.69 277 ALA A O 1
ATOM 2141 N N . PRO A 1 278 ? -14.047 36.438 15.281 1 96.5 278 PRO A N 1
ATOM 2142 C CA . PRO A 1 278 ? -13.539 36.625 13.922 1 96.5 278 PRO A CA 1
ATOM 2143 C C . PRO A 1 278 ? -12.031 36.375 13.812 1 96.5 278 PRO A C 1
ATOM 2145 O O . PRO A 1 278 ? -11.281 36.719 14.734 1 96.5 278 PRO A O 1
ATOM 2148 N N . TRP A 1 279 ? -11.609 35.781 12.734 1 96.94 279 TRP A N 1
ATOM 2149 C CA . TRP A 1 279 ? -10.18 35.531 12.523 1 96.94 279 TRP A CA 1
ATOM 2150 C C . TRP A 1 279 ? -9.414 36.844 12.398 1 96.94 279 TRP A C 1
ATOM 2152 O O . TRP A 1 279 ? -9.977 37.875 11.992 1 96.94 279 TRP A O 1
ATOM 2162 N N . ILE A 1 280 ? -8.172 36.844 12.773 1 96.5 280 ILE A N 1
ATOM 2163 C CA . ILE A 1 280 ? -7.312 38.031 12.742 1 96.5 280 ILE A CA 1
ATOM 2164 C C . ILE A 1 280 ? -6.055 37.719 11.93 1 96.5 280 ILE A C 1
ATOM 2166 O O . ILE A 1 280 ? -5.402 36.688 12.141 1 96.5 280 ILE A O 1
ATOM 2170 N N . GLU A 1 281 ? -5.77 38.625 11.016 1 96.25 281 GLU A N 1
ATOM 2171 C CA . GLU A 1 281 ? -4.527 38.531 10.258 1 96.25 281 GLU A CA 1
ATOM 2172 C C . GLU A 1 281 ? -3.336 39 11.094 1 96.25 281 GLU A C 1
ATOM 2174 O O . GLU A 1 281 ? -3.426 39.969 11.82 1 96.25 281 GLU A O 1
ATOM 2179 N N . SER A 1 282 ? -2.271 38.219 11.047 1 96.06 282 SER A N 1
ATOM 2180 C CA . SER A 1 282 ? -1.017 38.562 11.711 1 96.06 282 SER A CA 1
ATOM 2181 C C . SER A 1 282 ? 0.063 38.938 10.703 1 96.06 282 SER A C 1
ATOM 2183 O O . SER A 1 282 ? -0.012 38.531 9.531 1 96.06 282 SER A O 1
ATOM 2185 N N . ALA A 1 283 ? 1.072 39.719 11.141 1 95.5 283 ALA A N 1
ATOM 2186 C CA . ALA A 1 283 ? 2.186 40.094 10.273 1 95.5 283 ALA A CA 1
ATOM 2187 C C . ALA A 1 283 ? 3.203 38.938 10.172 1 95.5 283 ALA A C 1
ATOM 2189 O O . ALA A 1 283 ? 4.129 39 9.359 1 95.5 283 ALA A O 1
ATOM 2190 N N . VAL A 1 284 ? 3.027 37.938 11 1 97.62 284 VAL A N 1
ATOM 2191 C CA . VAL A 1 284 ? 3.926 36.781 10.953 1 97.62 284 VAL A CA 1
ATOM 2192 C C . VAL A 1 284 ? 3.799 36.094 9.609 1 97.62 284 VAL A C 1
ATOM 2194 O O . VAL A 1 284 ? 2.689 35.75 9.172 1 97.62 284 VAL A O 1
ATOM 2197 N N . ILE A 1 285 ? 4.945 35.844 8.953 1 97.56 285 ILE A N 1
ATOM 2198 C CA . ILE A 1 285 ? 4.973 35.25 7.633 1 97.56 285 ILE A CA 1
ATOM 2199 C C . ILE A 1 285 ? 5.535 33.812 7.742 1 97.56 285 ILE A C 1
ATOM 2201 O O . ILE A 1 285 ? 6.637 33.625 8.258 1 97.56 285 ILE A O 1
ATOM 2205 N N . GLY A 1 286 ? 4.797 32.844 7.289 1 97.69 286 GLY A N 1
ATOM 2206 C CA . GLY A 1 286 ? 5.23 31.453 7.262 1 97.69 286 GLY A CA 1
ATOM 2207 C C . GLY A 1 286 ? 4.082 30.469 7.191 1 97.69 286 GLY A C 1
ATOM 2208 O O . GLY A 1 286 ? 2.918 30.859 7.121 1 97.69 286 GLY A O 1
ATOM 2209 N N . HIS A 1 287 ? 4.332 29.188 7.051 1 97.62 287 HIS A N 1
ATOM 2210 C CA . HIS A 1 287 ? 3.311 28.141 7.07 1 97.62 287 HIS A CA 1
ATOM 2211 C C . HIS A 1 287 ? 3.916 26.766 6.801 1 97.62 287 HIS A C 1
ATOM 2213 O O . HIS A 1 287 ? 5.023 26.672 6.266 1 97.62 287 HIS A O 1
ATOM 2219 N N . PRO A 1 288 ? 3.195 25.688 7.145 1 98.12 288 PRO A N 1
ATOM 2220 C CA . PRO A 1 288 ? 2.168 25.719 8.188 1 98.12 288 PRO A CA 1
ATOM 2221 C C . PRO A 1 288 ? 2.756 25.906 9.586 1 98.12 288 PRO A C 1
ATOM 2223 O O . PRO A 1 288 ? 3.979 25.938 9.75 1 98.12 288 PRO A O 1
ATOM 2226 N N . TYR A 1 289 ? 1.939 26.203 10.516 1 98.56 289 TYR A N 1
ATOM 2227 C CA . TYR A 1 289 ? 2.377 26.438 11.891 1 98.56 289 TYR A CA 1
ATOM 2228 C C . TYR A 1 289 ? 2.199 25.203 12.742 1 98.56 289 TYR A C 1
ATOM 2230 O O . TYR A 1 289 ? 1.271 24.422 12.531 1 98.56 289 TYR A O 1
ATOM 2238 N N . ASP A 1 290 ? 3.092 24.984 13.602 1 98.75 290 ASP A N 1
ATOM 2239 C CA . ASP A 1 290 ? 2.906 24.094 14.75 1 98.75 290 ASP A CA 1
ATOM 2240 C C . ASP A 1 290 ? 3.012 24.875 16.062 1 98.75 290 ASP A C 1
ATOM 2242 O O . ASP A 1 290 ? 3.844 25.766 16.188 1 98.75 290 ASP A O 1
ATOM 2246 N N . ALA A 1 291 ? 2.189 24.531 16.969 1 98.38 291 ALA A N 1
ATOM 2247 C CA . ALA A 1 291 ? 2.109 25.203 18.266 1 98.38 291 ALA A CA 1
ATOM 2248 C C . ALA A 1 291 ? 2.43 24.219 19.406 1 98.38 291 ALA A C 1
ATOM 2250 O O . ALA A 1 291 ? 1.532 23.578 19.938 1 98.38 291 ALA A O 1
ATOM 2251 N N . CYS A 1 292 ? 3.652 24.219 19.828 1 97.94 292 CYS A N 1
ATOM 2252 C CA . CYS A 1 292 ? 4.133 23.266 20.812 1 97.94 292 CYS A CA 1
ATOM 2253 C C . CYS A 1 292 ? 4.203 23.891 22.203 1 97.94 292 CYS A C 1
ATOM 2255 O O . CYS A 1 292 ? 5.004 24.797 22.438 1 97.94 292 CYS A O 1
ATOM 2257 N N . PRO A 1 293 ? 3.408 23.391 23.109 1 96.69 293 PRO A N 1
ATOM 2258 C CA . PRO A 1 293 ? 3.521 23.906 24.484 1 96.69 293 PRO A CA 1
ATOM 2259 C C . PRO A 1 293 ? 4.848 23.547 25.141 1 96.69 293 PRO A C 1
ATOM 2261 O O . PRO A 1 293 ? 5.312 22.406 25.016 1 96.69 293 PRO A O 1
ATOM 2264 N N . LEU A 1 294 ? 5.375 24.516 25.828 1 95.38 294 LEU A N 1
ATOM 2265 C CA . LEU A 1 294 ? 6.602 24.297 26.594 1 95.38 294 LEU A CA 1
ATOM 2266 C C . LEU A 1 294 ? 6.289 24.047 28.062 1 95.38 294 LEU A C 1
ATOM 2268 O O . LEU A 1 294 ? 5.254 24.484 28.562 1 95.38 294 LEU A O 1
ATOM 2272 N N . PRO A 1 295 ? 7.223 23.406 28.719 1 91.44 295 PRO A N 1
ATOM 2273 C CA . PRO A 1 295 ? 6.992 23.094 30.141 1 91.44 295 PRO A CA 1
ATOM 2274 C C . PRO A 1 295 ? 6.844 24.344 31 1 91.44 295 PRO A C 1
ATOM 2276 O O . PRO A 1 295 ? 6.191 24.312 32.031 1 91.44 295 PRO A O 1
ATOM 2279 N N . ASP A 1 296 ? 7.359 25.438 30.609 1 90.94 296 ASP A N 1
ATOM 2280 C CA . ASP A 1 296 ? 7.32 26.656 31.438 1 90.94 296 ASP A CA 1
ATOM 2281 C C . ASP A 1 296 ? 6.074 27.484 31.141 1 90.94 296 ASP A C 1
ATOM 2283 O O . ASP A 1 296 ? 5.938 28.594 31.625 1 90.94 296 ASP A O 1
ATOM 2287 N N . GLY A 1 297 ? 5.211 26.938 30.281 1 91.12 297 GLY A N 1
ATOM 2288 C CA . GLY A 1 297 ? 3.932 27.578 30.047 1 91.12 297 GLY A CA 1
ATOM 2289 C C . GLY A 1 297 ? 3.914 28.406 28.781 1 91.12 297 GLY A C 1
ATOM 2290 O O . GLY A 1 297 ? 2.846 28.781 28.297 1 91.12 297 GLY A O 1
ATOM 2291 N N . ARG A 1 298 ? 5.059 28.734 28.234 1 94.25 298 ARG A N 1
ATOM 2292 C CA . ARG A 1 298 ? 5.121 29.453 26.953 1 94.25 298 ARG A CA 1
ATOM 2293 C C . ARG A 1 298 ? 4.789 28.531 25.797 1 94.25 298 ARG A C 1
ATOM 2295 O O . ARG A 1 298 ? 4.617 27.328 25.984 1 94.25 298 ARG A O 1
ATOM 2302 N N . LEU A 1 299 ? 4.574 29.156 24.656 1 96.75 299 LEU A N 1
ATOM 2303 C CA . LEU A 1 299 ? 4.262 28.406 23.453 1 96.75 299 LEU A CA 1
ATOM 2304 C C . LEU A 1 299 ? 5.359 28.562 22.406 1 96.75 299 LEU A C 1
ATOM 2306 O O . LEU A 1 299 ? 5.789 29.688 22.125 1 96.75 299 LEU A O 1
ATOM 2310 N N . PHE A 1 300 ? 5.922 27.484 22.016 1 96.94 300 PHE A N 1
ATOM 2311 C CA . PHE A 1 300 ? 6.844 27.5 20.891 1 96.94 300 PHE A CA 1
ATOM 2312 C C . PHE A 1 300 ? 6.086 27.359 19.562 1 96.94 300 PHE A C 1
ATOM 2314 O O . PHE A 1 300 ? 5.57 26.281 19.266 1 96.94 300 PHE A O 1
ATOM 2321 N N . VAL A 1 301 ? 5.965 28.422 18.781 1 98.12 301 VAL A N 1
ATOM 2322 C CA . VAL A 1 301 ? 5.301 28.406 17.484 1 98.12 301 VAL A CA 1
ATOM 2323 C C . VAL A 1 301 ? 6.348 28.312 16.375 1 98.12 301 VAL A C 1
ATOM 2325 O O . VAL A 1 301 ? 7.156 29.234 16.203 1 98.12 301 VAL A O 1
ATOM 2328 N N . VAL A 1 302 ? 6.344 27.25 15.648 1 98.31 302 VAL A N 1
ATOM 2329 C CA . VAL A 1 302 ? 7.328 27.047 14.586 1 98.31 302 VAL A CA 1
ATOM 2330 C C . VAL A 1 302 ? 6.621 26.953 13.234 1 98.31 302 VAL A C 1
ATOM 2332 O O . VAL A 1 302 ? 5.473 26.5 13.164 1 98.31 302 VAL A O 1
ATOM 2335 N N . TYR A 1 303 ? 7.262 27.391 12.18 1 98.62 303 TYR A N 1
ATOM 2336 C CA . TYR A 1 303 ? 6.625 27.438 10.875 1 98.62 303 TYR A CA 1
ATOM 2337 C C . TYR A 1 303 ? 7.668 27.422 9.758 1 98.62 303 TYR A C 1
ATOM 2339 O O . TYR A 1 303 ? 8.836 27.734 9.984 1 98.62 303 TYR A O 1
ATOM 2347 N N . GLY A 1 304 ? 7.258 26.906 8.609 1 98.38 304 GLY A N 1
ATOM 2348 C CA . GLY A 1 304 ? 8.102 26.969 7.426 1 98.38 304 GLY A CA 1
ATOM 2349 C C . GLY A 1 304 ? 8.211 28.375 6.855 1 98.38 304 GLY A C 1
ATOM 2350 O O . GLY A 1 304 ? 7.23 29.125 6.828 1 98.38 304 GLY A O 1
ATOM 2351 N N . TYR A 1 305 ? 9.383 28.719 6.48 1 98.06 305 TYR A N 1
ATOM 2352 C CA . TYR A 1 305 ? 9.633 30 5.816 1 98.06 305 TYR A CA 1
ATOM 2353 C C . TYR A 1 305 ? 10.031 29.797 4.359 1 98.06 305 TYR A C 1
ATOM 2355 O O . TYR A 1 305 ? 11.195 29.531 4.062 1 98.06 305 TYR A O 1
ATOM 2363 N N . ARG A 1 306 ? 9.117 30.062 3.463 1 96.69 306 ARG A N 1
ATOM 2364 C CA . ARG A 1 306 ? 9.305 29.703 2.062 1 96.69 306 ARG A CA 1
ATOM 2365 C C . ARG A 1 306 ? 9.641 30.922 1.217 1 96.69 306 ARG A C 1
ATOM 2367 O O . ARG A 1 306 ? 9.219 31.016 0.062 1 96.69 306 ARG A O 1
ATOM 2374 N N . HIS A 1 307 ? 10.203 31.859 1.883 1 96.19 307 HIS A N 1
ATOM 2375 C CA . HIS A 1 307 ? 10.852 33 1.262 1 96.19 307 HIS A CA 1
ATOM 2376 C C . HIS A 1 307 ? 12.367 32.969 1.473 1 96.19 307 HIS A C 1
ATOM 2378 O O . HIS A 1 307 ? 12.844 32.344 2.414 1 96.19 307 HIS A O 1
ATOM 2384 N N . GLN A 1 308 ? 13.031 33.656 0.649 1 95.81 308 GLN A N 1
ATOM 2385 C CA . GLN A 1 308 ? 14.484 33.625 0.816 1 95.81 308 GLN A CA 1
ATOM 2386 C C . GLN A 1 308 ? 14.906 34.438 2.041 1 95.81 308 GLN A C 1
ATOM 2388 O O . GLN A 1 308 ? 14.406 35.562 2.262 1 95.81 308 GLN A O 1
ATOM 2393 N N . PRO A 1 309 ? 15.852 33.938 2.707 1 96.44 309 PRO A N 1
ATOM 2394 C CA . PRO A 1 309 ? 16.422 32.594 2.664 1 96.44 309 PRO A CA 1
ATOM 2395 C C . PRO A 1 309 ? 15.453 31.531 3.197 1 96.44 309 PRO A C 1
ATOM 2397 O O . PRO A 1 309 ? 14.914 31.672 4.297 1 96.44 309 PRO A O 1
ATOM 2400 N N . TYR A 1 310 ? 15.281 30.469 2.494 1 96.06 310 TYR A N 1
ATOM 2401 C CA . TYR A 1 310 ? 14.281 29.438 2.771 1 96.06 310 TYR A CA 1
ATOM 2402 C C . TYR A 1 310 ? 14.656 28.641 4.016 1 96.06 310 TYR A C 1
ATOM 2404 O O . TYR A 1 310 ? 15.828 28.344 4.242 1 96.06 310 TYR A O 1
ATOM 2412 N N . GLY A 1 311 ? 13.641 28.281 4.777 1 97.31 311 GLY A N 1
ATOM 2413 C CA . GLY A 1 311 ? 13.945 27.453 5.938 1 97.31 311 GLY A CA 1
ATOM 2414 C C . GLY A 1 311 ? 12.781 27.344 6.906 1 97.31 311 GLY A C 1
ATOM 2415 O O . GLY A 1 311 ? 11.641 27.094 6.492 1 97.31 311 GLY A O 1
ATOM 2416 N N . VAL A 1 312 ? 13.164 27.328 8.203 1 97.94 312 VAL A N 1
ATOM 2417 C CA . VAL A 1 312 ? 12.227 27.172 9.312 1 97.94 312 VAL A CA 1
ATOM 2418 C C . VAL A 1 312 ? 12.461 28.266 10.352 1 97.94 312 VAL A C 1
ATOM 2420 O O . VAL A 1 312 ? 13.602 28.609 10.656 1 97.94 312 VAL A O 1
ATOM 2423 N N . ARG A 1 313 ? 11.398 28.828 10.805 1 97.38 313 ARG A N 1
ATOM 2424 C CA . ARG A 1 313 ? 11.438 29.891 11.812 1 97.38 313 ARG A CA 1
ATOM 2425 C C . ARG A 1 313 ? 10.5 29.562 12.977 1 97.38 313 ARG A C 1
ATOM 2427 O O . ARG A 1 313 ? 9.664 28.656 12.867 1 97.38 313 ARG A O 1
ATOM 2434 N N . ALA A 1 314 ? 10.75 30.281 14.047 1 97.19 314 ALA A N 1
ATOM 2435 C CA . ALA A 1 314 ? 9.914 30.062 15.219 1 97.19 314 ALA A CA 1
ATOM 2436 C C . ALA A 1 314 ? 9.797 31.328 16.062 1 97.19 314 ALA A C 1
ATOM 2438 O O . ALA A 1 314 ? 10.5 32.312 15.82 1 97.19 314 ALA A O 1
ATOM 2439 N N . ARG A 1 315 ? 8.891 31.328 16.922 1 96.31 315 ARG A N 1
ATOM 2440 C CA . ARG A 1 315 ? 8.703 32.312 17.984 1 96.31 315 ARG A CA 1
ATOM 2441 C C . ARG A 1 315 ? 8.297 31.641 19.281 1 96.31 315 ARG A C 1
ATOM 2443 O O . ARG A 1 315 ? 7.555 30.656 19.281 1 96.31 315 ARG A O 1
ATOM 2450 N N . VAL A 1 316 ? 8.836 32.125 20.328 1 96 316 VAL A N 1
ATOM 2451 C CA . VAL A 1 316 ? 8.375 31.719 21.656 1 96 316 VAL A CA 1
ATOM 2452 C C . VAL A 1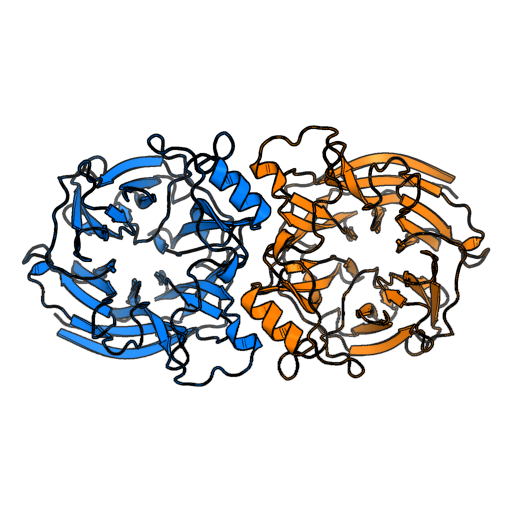 316 ? 7.406 32.75 22.219 1 96 316 VAL A C 1
ATOM 2454 O O . VAL A 1 316 ? 7.785 33.906 22.453 1 96 316 VAL A O 1
ATOM 2457 N N . TRP A 1 317 ? 6.207 32.281 22.375 1 93.94 317 TRP A N 1
ATOM 2458 C CA . TRP A 1 317 ? 5.109 33.188 22.703 1 93.94 317 TRP A CA 1
ATOM 2459 C C . TRP A 1 317 ? 4.664 33 24.141 1 93.94 317 TRP A C 1
ATOM 2461 O O . TRP A 1 317 ? 4.336 31.906 24.562 1 93.94 317 TRP A O 1
ATOM 2471 N N . ASP A 1 318 ? 4.707 34.094 24.891 1 90.56 318 ASP A N 1
ATOM 2472 C CA . ASP A 1 318 ? 4.066 34.188 26.203 1 90.56 318 ASP A CA 1
ATOM 2473 C C . ASP A 1 318 ? 2.781 35.031 26.125 1 90.56 318 ASP A C 1
ATOM 2475 O O . ASP A 1 318 ? 2.822 36.25 26.141 1 90.56 318 ASP A O 1
ATOM 2479 N N . SER A 1 319 ? 1.684 34.375 26.109 1 85.44 319 SER A N 1
ATOM 2480 C CA . SER A 1 319 ? 0.396 35 25.859 1 85.44 319 SER A CA 1
ATOM 2481 C C . SER A 1 319 ? 0.081 36.062 26.922 1 85.44 319 SER A C 1
ATOM 2483 O O . SER A 1 319 ? -0.759 36.938 26.719 1 85.44 319 SER A O 1
ATOM 2485 N N . ARG A 1 320 ? 0.641 36.031 28.109 1 85.62 320 ARG A N 1
ATOM 2486 C CA . ARG A 1 320 ? 0.378 36.938 29.203 1 85.62 320 ARG A CA 1
ATOM 2487 C C . ARG A 1 320 ? 1.187 38.25 29.031 1 85.62 320 ARG A C 1
ATOM 2489 O O . ARG A 1 320 ? 0.895 39.25 29.672 1 85.62 320 ARG A O 1
ATOM 2496 N N . ARG A 1 321 ? 2.082 38.094 28.125 1 86.75 321 ARG A N 1
ATOM 2497 C CA . ARG A 1 321 ? 3.033 39.188 28.125 1 86.75 321 ARG A CA 1
ATOM 2498 C C . ARG A 1 321 ? 3.008 39.938 26.781 1 86.75 321 ARG A C 1
ATOM 2500 O O . ARG A 1 321 ? 3.352 41.125 26.719 1 86.75 321 ARG A O 1
ATOM 2507 N N . GLU A 1 322 ? 2.713 39.188 25.781 1 89.81 322 GLU A N 1
ATOM 2508 C CA . GLU A 1 322 ? 2.873 39.781 24.453 1 89.81 322 GLU A CA 1
ATOM 2509 C C . GLU A 1 322 ? 1.982 39.094 23.438 1 89.81 322 GLU A C 1
ATOM 2511 O O . GLU A 1 322 ? 1.278 38.125 23.75 1 89.81 322 GLU A O 1
ATOM 2516 N N . THR A 1 323 ? 2.035 39.719 22.25 1 90.44 323 THR A N 1
ATOM 2517 C CA . THR A 1 323 ? 1.412 39.062 21.109 1 90.44 323 THR A CA 1
ATOM 2518 C C . THR A 1 323 ? 2.424 38.188 20.375 1 90.44 323 THR A C 1
ATOM 2520 O O . THR A 1 323 ? 3.633 38.375 20.516 1 90.44 323 THR A O 1
ATOM 2523 N N . LEU A 1 324 ? 1.934 37.25 19.672 1 92.06 324 LEU A N 1
ATOM 2524 C CA . LEU A 1 324 ? 2.828 36.375 18.891 1 92.06 324 LEU A CA 1
ATOM 2525 C C . LEU A 1 324 ? 3.67 37.219 17.922 1 92.06 324 LEU A C 1
ATOM 2527 O O . LEU A 1 324 ? 4.859 36.938 17.734 1 92.06 324 LEU A O 1
ATOM 2531 N N . GLU A 1 325 ? 3.072 38.25 17.375 1 92.56 325 GLU A N 1
ATOM 2532 C CA . GLU A 1 325 ? 3.732 39.094 16.391 1 92.56 325 GLU A CA 1
ATOM 2533 C C . GLU A 1 325 ? 4.914 39.844 17.016 1 92.56 325 GLU A C 1
ATOM 2535 O O . GLU A 1 325 ? 5.914 40.094 16.344 1 92.56 325 GLU A O 1
ATOM 2540 N N . SER A 1 326 ? 4.742 40.188 18.234 1 93.5 326 SER A N 1
ATOM 2541 C CA . SER A 1 326 ? 5.77 41 18.875 1 93.5 326 SER A CA 1
ATOM 2542 C C . SER A 1 326 ? 6.883 40.125 19.453 1 93.5 326 SER A C 1
ATOM 2544 O O . SER A 1 326 ? 7.953 40.625 19.797 1 93.5 326 SER A O 1
ATOM 2546 N N . ALA A 1 327 ? 6.621 38.812 19.516 1 93.56 327 ALA A N 1
ATOM 2547 C CA . ALA A 1 327 ? 7.676 37.906 19.969 1 93.56 327 ALA A CA 1
ATOM 2548 C C . ALA A 1 327 ? 8.805 37.844 18.953 1 93.56 327 ALA A C 1
ATOM 2550 O O . ALA A 1 327 ? 8.562 37.812 17.734 1 93.56 327 ALA A O 1
ATOM 2551 N N . PRO A 1 328 ? 10.07 37.875 19.453 1 93 328 PRO A N 1
ATOM 2552 C CA . PRO A 1 328 ? 11.195 37.812 18.531 1 93 328 PRO A CA 1
ATOM 2553 C C . PRO A 1 328 ? 11.195 36.562 17.672 1 93 328 PRO A C 1
ATOM 2555 O O . PRO A 1 328 ? 10.859 35.469 18.156 1 93 328 PRO A O 1
ATOM 2558 N N . GLU A 1 329 ? 11.523 36.719 16.375 1 94.56 329 GLU A N 1
ATOM 2559 C CA . GLU A 1 329 ? 11.617 35.562 15.477 1 94.56 329 GLU A CA 1
ATOM 2560 C C . GLU A 1 329 ? 12.945 34.844 15.656 1 94.56 329 GLU A C 1
ATOM 2562 O O . GLU A 1 329 ? 13.992 35.469 15.773 1 94.56 329 GLU A O 1
ATOM 2567 N N . ILE A 1 330 ? 12.891 33.625 15.695 1 93.81 330 ILE A N 1
ATOM 2568 C CA . ILE A 1 330 ? 14.039 32.719 15.797 1 93.81 330 ILE A CA 1
ATOM 2569 C C . ILE A 1 330 ? 14.258 32.031 14.461 1 93.81 330 ILE A C 1
ATOM 2571 O O . ILE A 1 330 ? 13.312 31.5 13.867 1 93.81 330 ILE A O 1
ATOM 2575 N N . ILE A 1 331 ? 15.531 32.031 14.023 1 95.25 331 ILE A N 1
ATOM 2576 C CA . ILE A 1 331 ? 15.875 31.281 12.812 1 95.25 331 ILE A CA 1
ATOM 2577 C C . ILE A 1 331 ? 16.312 29.859 13.18 1 95.25 331 ILE A C 1
ATOM 2579 O O . ILE A 1 331 ? 17.391 29.672 13.766 1 95.25 331 ILE A O 1
ATOM 2583 N N . VAL A 1 332 ? 15.531 28.875 12.875 1 95.88 332 VAL A N 1
ATOM 2584 C CA . VAL A 1 332 ? 15.867 27.484 13.125 1 95.88 332 VAL A CA 1
ATOM 2585 C C . VAL A 1 332 ? 16.75 26.953 11.992 1 95.88 332 VAL A C 1
ATOM 2587 O O . VAL A 1 332 ? 17.766 26.281 12.242 1 95.88 332 VAL A O 1
ATOM 2590 N N . ARG A 1 333 ? 16.359 27.219 10.805 1 94.06 333 ARG A N 1
ATOM 2591 C CA . ARG A 1 333 ? 17.016 26.859 9.555 1 94.06 333 ARG A CA 1
ATOM 2592 C C . ARG A 1 333 ? 16.844 27.953 8.508 1 94.06 333 ARG A C 1
ATOM 2594 O O . ARG A 1 333 ? 15.758 28.531 8.367 1 94.06 333 ARG A O 1
ATOM 2601 N N . ALA A 1 334 ? 17.953 28.344 7.75 1 95.69 334 ALA A N 1
ATOM 2602 C CA . ALA A 1 334 ? 17.812 29.375 6.723 1 95.69 334 ALA A CA 1
ATOM 2603 C C . ALA A 1 334 ? 18.625 29.016 5.48 1 95.69 334 ALA A C 1
ATOM 2605 O O . ALA A 1 334 ? 19 29.906 4.703 1 95.69 334 ALA A O 1
ATOM 2606 N N . ASP A 1 335 ? 18.938 27.781 5.34 1 94.75 335 ASP A N 1
ATOM 2607 C CA . ASP A 1 335 ? 19.844 27.391 4.254 1 94.75 335 ASP A CA 1
ATOM 2608 C C . ASP A 1 335 ? 19.188 26.344 3.35 1 94.75 335 ASP A C 1
ATOM 2610 O O . ASP A 1 335 ? 19.891 25.562 2.697 1 94.75 335 ASP A O 1
ATOM 2614 N N . ALA A 1 336 ? 17.859 26.219 3.379 1 93.25 336 ALA A N 1
ATOM 2615 C CA . ALA A 1 336 ? 17.203 25.281 2.479 1 93.25 336 ALA A CA 1
ATOM 2616 C C . ALA A 1 336 ? 17.391 25.688 1.021 1 93.25 336 ALA A C 1
ATOM 2618 O O . ALA A 1 336 ? 17.266 26.875 0.675 1 93.25 336 ALA A O 1
ATOM 2619 N N . PRO A 1 337 ? 17.703 24.781 0.14 1 90 337 PRO A N 1
ATOM 2620 C CA . PRO A 1 337 ? 17.969 25.109 -1.261 1 90 337 PRO A CA 1
ATOM 2621 C C . PRO A 1 337 ? 16.703 25.375 -2.059 1 90 337 PRO A C 1
ATOM 2623 O O . PRO A 1 337 ? 16.766 25.891 -3.182 1 90 337 PRO A O 1
ATOM 2626 N N . SER A 1 338 ? 15.562 25.031 -1.554 1 90.94 338 SER A N 1
ATOM 2627 C CA . SER A 1 338 ? 14.297 25.094 -2.27 1 90.94 338 SER A CA 1
ATOM 2628 C C . SER A 1 338 ? 13.188 25.656 -1.386 1 90.94 338 SER A C 1
ATOM 2630 O O . SER A 1 338 ? 13.203 25.469 -0.167 1 90.94 338 SER A O 1
ATOM 2632 N N . PRO A 1 339 ? 12.211 26.328 -2.012 1 91.31 339 PRO A N 1
ATOM 2633 C CA . PRO A 1 339 ? 11.07 26.812 -1.227 1 91.31 339 PRO A CA 1
ATOM 2634 C C . PRO A 1 339 ? 10.188 25.688 -0.72 1 91.31 339 PRO A C 1
ATOM 2636 O O . PRO A 1 339 ? 9.344 25.891 0.155 1 91.31 339 PRO A O 1
ATOM 2639 N N . ASP A 1 340 ? 10.297 24.531 -1.369 1 91.62 340 ASP A N 1
ATOM 2640 C CA . ASP A 1 340 ? 9.547 23.375 -0.886 1 91.62 340 ASP A CA 1
ATOM 2641 C C . ASP A 1 340 ? 10.211 22.766 0.348 1 91.62 340 ASP A C 1
ATOM 2643 O O . ASP A 1 340 ? 10.891 21.75 0.253 1 91.62 340 ASP A O 1
ATOM 2647 N N . VAL A 1 341 ? 10.016 23.422 1.472 1 94.56 341 VAL A N 1
ATOM 2648 C CA . VAL A 1 341 ? 10.656 23.109 2.742 1 94.56 341 VAL A CA 1
ATOM 2649 C C . VAL A 1 341 ? 9.68 23.359 3.891 1 94.56 341 VAL A C 1
ATOM 2651 O O . VAL A 1 341 ? 8.742 24.141 3.756 1 94.56 341 VAL A O 1
ATOM 2654 N N . GLY A 1 342 ? 9.992 22.688 4.918 1 96.44 342 GLY A N 1
ATOM 2655 C CA . GLY A 1 342 ? 9.297 23.062 6.137 1 96.44 342 GLY A CA 1
ATOM 2656 C C . GLY A 1 342 ? 8.305 22.016 6.613 1 96.44 342 GLY A C 1
ATOM 2657 O O . GLY A 1 342 ? 8.664 20.844 6.762 1 96.44 342 GLY A O 1
ATOM 2658 N N . TYR A 1 343 ? 7.051 22.5 6.969 1 97.88 343 TYR A N 1
ATOM 2659 C CA . TYR A 1 343 ? 6.066 21.703 7.688 1 97.88 343 TYR A CA 1
ATOM 2660 C C . TYR A 1 343 ? 6.617 21.219 9.023 1 97.88 343 TYR A C 1
ATOM 2662 O O . TYR A 1 343 ? 6.586 20.016 9.32 1 97.88 343 TYR A O 1
ATOM 2670 N N . PRO A 1 344 ? 7.047 22.172 9.766 1 98.62 344 PRO A N 1
ATOM 2671 C CA . PRO A 1 344 ? 7.734 21.766 10.992 1 98.62 344 PRO A CA 1
ATOM 2672 C C . PRO A 1 344 ? 6.77 21.281 12.078 1 98.62 344 PRO A C 1
ATOM 2674 O O . PRO A 1 344 ? 5.609 21.688 12.102 1 98.62 344 PRO A O 1
ATOM 2677 N N . TRP A 1 345 ? 7.262 20.438 12.891 1 98.88 345 TRP A N 1
ATOM 2678 C CA . TRP A 1 345 ? 6.574 19.891 14.062 1 98.88 345 TRP A CA 1
ATOM 2679 C C . TRP A 1 345 ? 7.535 19.734 15.234 1 98.88 345 TRP A C 1
ATOM 2681 O O . TRP A 1 345 ? 8.578 19.094 15.102 1 98.88 345 TRP A O 1
ATOM 2691 N N . ALA A 1 346 ? 7.191 20.312 16.359 1 98.5 346 ALA A N 1
ATOM 2692 C CA . ALA A 1 346 ? 8.102 20.281 17.5 1 98.5 346 ALA A CA 1
ATOM 2693 C C . ALA A 1 346 ? 7.562 19.375 18.609 1 98.5 346 ALA A C 1
ATOM 2695 O O . ALA A 1 346 ? 6.348 19.203 18.719 1 98.5 346 ALA A O 1
ATOM 2696 N N . THR A 1 347 ? 8.469 18.828 19.359 1 98.5 347 THR A N 1
ATOM 2697 C CA . THR A 1 347 ? 8.133 18.094 20.578 1 98.5 347 THR A CA 1
ATOM 2698 C C . THR A 1 347 ? 9.195 18.297 21.641 1 98.5 347 THR A C 1
ATOM 2700 O O . THR A 1 347 ? 10.367 18.531 21.328 1 98.5 347 THR A O 1
ATOM 2703 N N . VAL A 1 348 ? 8.781 18.25 22.875 1 97.44 348 VAL A N 1
ATOM 2704 C CA . VAL A 1 348 ? 9.695 18.406 24 1 97.44 348 VAL A CA 1
ATOM 2705 C C . VAL A 1 348 ? 10.281 17.047 24.375 1 97.44 348 VAL A C 1
ATOM 2707 O O . VAL A 1 348 ? 9.539 16.094 24.609 1 97.44 348 VAL A O 1
ATOM 2710 N N . LEU A 1 349 ? 11.578 16.984 24.391 1 97.19 349 LEU A N 1
ATOM 2711 C CA . LEU A 1 349 ? 12.273 15.75 24.766 1 97.19 349 LEU A CA 1
ATOM 2712 C C . LEU A 1 349 ? 12.289 15.578 26.281 1 97.19 349 LEU A C 1
ATOM 2714 O O . LEU A 1 349 ? 11.961 16.516 27.031 1 97.19 349 LEU A O 1
ATOM 2718 N N . ALA A 1 350 ? 12.727 14.414 26.734 1 95.25 350 ALA A N 1
ATOM 2719 C CA . ALA A 1 350 ? 12.734 14.078 28.156 1 95.25 350 ALA A CA 1
ATOM 2720 C C . ALA A 1 350 ? 13.656 15.008 28.938 1 95.25 350 ALA A C 1
ATOM 2722 O O . ALA A 1 350 ? 13.391 15.32 30.109 1 95.25 350 ALA A O 1
ATOM 2723 N N . ASP A 1 351 ? 14.641 15.477 28.359 1 92.75 351 ASP A N 1
ATOM 2724 C CA . ASP A 1 351 ? 15.617 16.297 29.062 1 92.75 351 ASP A CA 1
ATOM 2725 C C . ASP A 1 351 ? 15.289 17.781 28.906 1 92.75 351 ASP A C 1
ATOM 2727 O O . ASP A 1 351 ? 16.094 18.641 29.281 1 92.75 351 ASP A O 1
ATOM 2731 N N . GLY A 1 352 ? 14.203 18.078 28.281 1 92.5 352 GLY A N 1
ATOM 2732 C CA . GLY A 1 352 ? 13.75 19.469 28.188 1 92.5 352 GLY A CA 1
ATOM 2733 C C . GLY A 1 352 ? 14.109 20.125 26.875 1 92.5 352 GLY A C 1
ATOM 2734 O O . GLY A 1 352 ? 13.562 21.188 26.547 1 92.5 352 GLY A O 1
ATOM 2735 N N . ARG A 1 353 ? 14.992 19.516 26.109 1 94.06 353 ARG A N 1
ATOM 2736 C CA . ARG A 1 353 ? 15.273 20.062 24.781 1 94.06 353 ARG A CA 1
ATOM 2737 C C . ARG A 1 353 ? 14.055 19.953 23.859 1 94.06 353 ARG A C 1
ATOM 2739 O O . ARG A 1 353 ? 13.117 19.219 24.172 1 94.06 353 ARG A O 1
ATOM 2746 N N . LEU A 1 354 ? 14.094 20.75 22.812 1 96.31 354 LEU A N 1
ATOM 2747 C CA . LEU A 1 354 ? 13.094 20.656 21.75 1 96.31 354 LEU A CA 1
ATOM 2748 C C . LEU A 1 354 ? 13.68 19.969 20.516 1 96.31 354 LEU A C 1
ATOM 2750 O O . LEU A 1 354 ? 14.82 20.234 20.141 1 96.31 354 LEU A O 1
ATOM 2754 N N . ALA A 1 355 ? 12.969 19.062 20.016 1 97.81 355 ALA A N 1
ATOM 2755 C CA . ALA A 1 355 ? 13.25 18.562 18.672 1 97.81 355 ALA A CA 1
ATOM 2756 C C . ALA A 1 355 ? 12.266 19.141 17.656 1 97.81 355 ALA A C 1
ATOM 2758 O O . ALA A 1 355 ? 11.055 18.906 17.75 1 97.81 355 ALA A O 1
ATOM 2759 N N . VAL A 1 356 ? 12.766 19.922 16.719 1 98.31 356 VAL A N 1
ATOM 2760 C CA . VAL A 1 356 ? 11.953 20.438 15.617 1 98.31 356 VAL A CA 1
ATOM 2761 C C . VAL A 1 356 ? 12.211 19.609 14.359 1 98.31 356 VAL A C 1
ATOM 2763 O O . VAL A 1 356 ? 13.289 19.688 13.766 1 98.31 356 VAL A O 1
ATOM 2766 N N . CYS A 1 357 ? 11.219 18.859 13.977 1 98.75 357 CYS A N 1
ATOM 2767 C CA . CYS A 1 357 ? 11.328 18.047 12.773 1 98.75 357 CYS A CA 1
ATOM 2768 C C . CYS A 1 357 ? 10.734 18.766 11.57 1 98.75 357 CYS A C 1
ATOM 2770 O O . CYS A 1 357 ? 9.695 19.438 11.688 1 98.75 357 CYS A O 1
ATOM 2772 N N . TYR A 1 358 ? 11.336 18.672 10.453 1 98.62 358 TYR A N 1
ATOM 2773 C CA . TYR A 1 358 ? 10.883 19.281 9.211 1 98.62 358 TYR A CA 1
ATOM 2774 C C . TYR A 1 358 ? 11.414 18.516 8 1 98.62 358 TYR A C 1
ATOM 2776 O O . TYR A 1 358 ? 12.312 17.688 8.133 1 98.62 358 TYR A O 1
ATOM 2784 N N . TYR A 1 359 ? 10.812 18.688 6.824 1 97.19 359 TYR A N 1
ATOM 2785 C CA . TYR A 1 359 ? 11.414 18.109 5.629 1 97.19 359 TYR A CA 1
ATOM 2786 C C . TYR A 1 359 ? 12.188 19.156 4.844 1 97.19 359 TYR A C 1
ATOM 2788 O O . TYR A 1 359 ? 11.891 20.344 4.918 1 97.19 359 TYR A O 1
ATOM 2796 N N . ILE A 1 360 ? 13.148 18.75 4.148 1 95.81 360 ILE A N 1
ATOM 2797 C CA . ILE A 1 360 ? 14.07 19.578 3.387 1 95.81 360 ILE A CA 1
ATOM 2798 C C . ILE A 1 360 ? 14.711 18.75 2.271 1 95.81 360 ILE A C 1
ATOM 2800 O O . ILE A 1 360 ? 14.531 17.531 2.217 1 95.81 360 ILE A O 1
ATOM 2804 N N . CYS A 1 361 ? 15.266 19.375 1.288 1 91.62 361 CYS A N 1
ATOM 2805 C CA . CYS A 1 361 ? 15.969 18.609 0.26 1 91.62 361 CYS A CA 1
ATOM 2806 C C . CYS A 1 361 ? 17.469 18.875 0.317 1 91.62 361 CYS A C 1
ATOM 2808 O O . CYS A 1 361 ? 17.906 19.906 0.839 1 91.62 361 CYS A O 1
ATOM 2810 N N . ASP A 1 362 ? 18.25 17.953 -0.099 1 88.75 362 ASP A N 1
ATOM 2811 C CA . ASP A 1 362 ? 19.688 18.156 -0.233 1 88.75 362 ASP A CA 1
ATOM 2812 C C . ASP A 1 362 ? 20.047 18.766 -1.589 1 88.75 362 ASP A C 1
ATOM 2814 O O . ASP A 1 362 ? 19.156 19.203 -2.322 1 88.75 362 ASP A O 1
ATOM 2818 N N . ALA A 1 363 ? 21.344 18.859 -1.861 1 84.06 363 ALA A N 1
ATOM 2819 C CA . ALA A 1 363 ? 21.812 19.531 -3.062 1 84.06 363 ALA A CA 1
ATOM 2820 C C . ALA A 1 363 ? 21.375 18.797 -4.324 1 84.06 363 ALA A C 1
ATOM 2822 O O . ALA A 1 363 ? 21.281 19.391 -5.398 1 84.06 363 ALA A O 1
ATOM 2823 N N . ALA A 1 364 ? 21.062 17.516 -4.18 1 83.44 364 ALA A N 1
ATOM 2824 C CA . ALA A 1 364 ? 20.609 16.719 -5.316 1 83.44 364 ALA A CA 1
ATOM 2825 C C . ALA A 1 364 ? 19.094 16.781 -5.461 1 83.44 364 ALA A C 1
ATOM 2827 O O . ALA A 1 364 ? 18.531 16.281 -6.445 1 83.44 364 ALA A O 1
ATOM 2828 N N . GLY A 1 365 ? 18.453 17.375 -4.426 1 87.25 365 GLY A N 1
ATOM 2829 C CA . GLY A 1 365 ? 17 17.531 -4.484 1 87.25 365 GLY A CA 1
ATOM 2830 C C . GLY A 1 365 ? 16.266 16.422 -3.768 1 87.25 365 GLY A C 1
ATOM 2831 O O . GLY A 1 365 ? 15.031 16.359 -3.82 1 87.25 365 GLY A O 1
ATOM 2832 N N . THR A 1 366 ? 17.016 15.531 -3.121 1 89.12 366 THR A N 1
ATOM 2833 C CA . THR A 1 366 ? 16.359 14.453 -2.383 1 89.12 366 THR A CA 1
ATOM 2834 C C . THR A 1 366 ? 15.695 14.992 -1.119 1 89.12 366 THR A C 1
ATOM 2836 O O . THR A 1 366 ? 16.359 15.57 -0.258 1 89.12 366 THR A O 1
ATOM 2839 N N . ARG A 1 367 ? 14.422 14.852 -1.094 1 93.81 367 ARG A N 1
ATOM 2840 C CA . ARG A 1 367 ? 13.672 15.297 0.075 1 93.81 367 ARG A CA 1
ATOM 2841 C C . ARG A 1 367 ? 13.805 14.305 1.224 1 93.81 367 ARG A C 1
ATOM 2843 O O . ARG A 1 367 ? 13.727 13.094 1.014 1 93.81 367 ARG A O 1
ATOM 2850 N N . HIS A 1 368 ? 14.086 14.781 2.387 1 96.19 368 HIS A N 1
ATOM 2851 C CA . HIS A 1 368 ? 14.273 13.961 3.576 1 96.19 368 HIS A CA 1
ATOM 2852 C C . HIS A 1 368 ? 13.836 14.703 4.832 1 96.19 368 HIS A C 1
ATOM 2854 O O . HIS A 1 368 ? 13.469 15.875 4.77 1 96.19 368 HIS A O 1
ATOM 2860 N N . ILE A 1 369 ? 13.781 13.984 5.922 1 98.31 369 ILE A N 1
ATOM 2861 C CA . ILE A 1 369 ? 13.367 14.555 7.199 1 98.31 369 ILE A CA 1
ATOM 2862 C C . ILE A 1 369 ? 14.594 14.867 8.047 1 98.31 369 ILE A C 1
ATOM 2864 O O . ILE A 1 369 ? 15.469 14.008 8.219 1 98.31 369 ILE A O 1
ATOM 2868 N N . GLN A 1 370 ? 14.641 16.078 8.539 1 98.12 370 GLN A N 1
ATOM 2869 C CA . GLN A 1 370 ? 15.664 16.469 9.516 1 98.12 370 GLN A CA 1
ATOM 2870 C C . GLN A 1 370 ? 15.031 16.969 10.805 1 98.12 370 GLN A C 1
ATOM 2872 O O . GLN A 1 370 ? 13.82 17.203 10.859 1 98.12 370 GLN A O 1
ATOM 2877 N N . ALA A 1 371 ? 15.828 17.031 11.82 1 98.25 371 ALA A N 1
ATOM 2878 C CA . ALA A 1 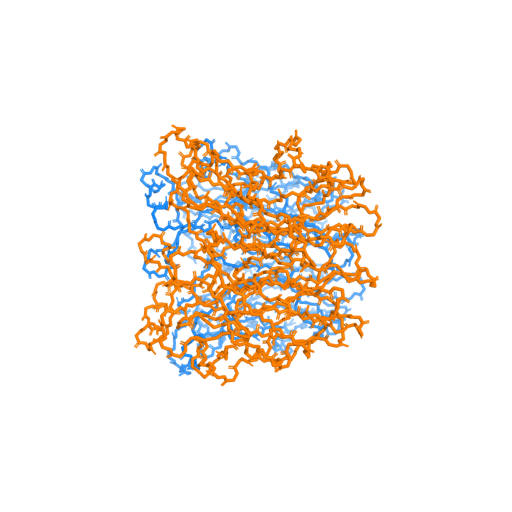371 ? 15.445 17.641 13.094 1 98.25 371 ALA A CA 1
ATOM 2879 C C . ALA A 1 371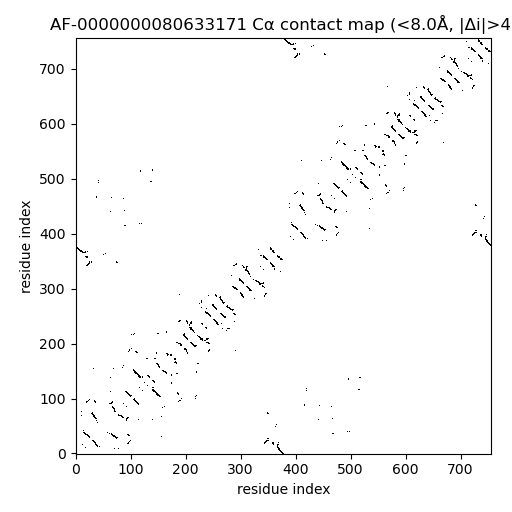 ? 16.516 18.609 13.586 1 98.25 371 ALA A C 1
ATOM 2881 O O . ALA A 1 371 ? 17.719 18.344 13.445 1 98.25 371 ALA A O 1
ATOM 2882 N N . THR A 1 372 ? 16.094 19.688 14.062 1 97.31 372 THR A N 1
ATOM 2883 C CA . THR A 1 372 ? 16.969 20.594 14.82 1 97.31 372 THR A CA 1
ATOM 2884 C C . THR A 1 372 ? 16.688 20.484 16.312 1 97.31 372 THR A C 1
ATOM 2886 O O . THR A 1 372 ? 15.539 20.625 16.75 1 97.31 372 THR A O 1
ATOM 2889 N N . LEU A 1 373 ? 17.703 20.141 17.062 1 96.12 373 LEU A N 1
ATOM 2890 C CA . LEU A 1 373 ? 17.594 20.125 18.516 1 96.12 373 LEU A CA 1
ATOM 2891 C C . LEU A 1 373 ? 17.953 21.484 19.094 1 96.12 373 LEU A C 1
ATOM 2893 O O . LEU A 1 373 ? 18.953 22.078 18.719 1 96.12 373 LEU A O 1
ATOM 2897 N N . LEU A 1 374 ? 17 21.891 19.922 1 94.38 374 LEU A N 1
ATOM 2898 C CA . LEU A 1 374 ? 17.141 23.234 20.484 1 94.38 374 LEU A CA 1
ATOM 2899 C C . LEU A 1 374 ? 16.938 23.203 21.984 1 94.38 374 LEU A C 1
ATOM 2901 O O . LEU A 1 374 ? 16.312 22.281 22.531 1 94.38 374 LEU A O 1
ATOM 2905 N N . ARG A 1 375 ? 17.578 24.203 22.594 1 91.38 375 ARG A N 1
ATOM 2906 C CA . ARG A 1 375 ? 17.25 24.547 23.984 1 91.38 375 ARG A CA 1
ATOM 2907 C C . ARG A 1 375 ? 16.609 25.922 24.078 1 91.38 375 ARG A C 1
ATOM 2909 O O . ARG A 1 375 ? 17.125 26.891 23.484 1 91.38 375 ARG A O 1
ATOM 2916 N N . VAL A 1 376 ? 15.461 25.875 24.656 1 82.56 376 VAL A N 1
ATOM 2917 C CA . VAL A 1 376 ? 14.781 27.156 24.844 1 82.56 376 VAL A CA 1
ATOM 2918 C C . VAL A 1 376 ? 15.07 27.688 26.25 1 82.56 376 VAL A C 1
ATOM 2920 O O . VAL A 1 376 ? 14.789 27.016 27.25 1 82.56 376 VAL A O 1
ATOM 2923 N N . SER A 1 377 ? 16.016 28.609 26.406 1 73.19 377 SER A N 1
ATOM 2924 C CA . SER A 1 377 ? 16.312 29.188 27.719 1 73.19 377 SER A CA 1
ATOM 2925 C C . SER A 1 377 ? 15.516 30.469 27.953 1 73.19 377 SER A C 1
ATOM 2927 O O . SER A 1 377 ? 15.18 31.188 27 1 73.19 377 SER A O 1
ATOM 2929 N N . GLY A 1 378 ? 14.828 30.625 29.219 1 60.56 378 GLY A N 1
ATOM 2930 C CA . GLY A 1 378 ? 14.062 31.781 29.672 1 60.56 378 GLY A CA 1
ATOM 2931 C C . GLY A 1 378 ? 14.859 33.062 29.688 1 60.56 378 GLY A C 1
ATOM 2932 O O . GLY A 1 378 ? 16.094 33.031 29.672 1 60.56 378 GLY A O 1
ATOM 2933 N N . MET B 1 1 ? -15.352 -40.219 -9.984 1 60.5 1 MET B N 1
ATOM 2934 C CA . MET B 1 1 ? -16.438 -39.281 -10.305 1 60.5 1 MET B CA 1
ATOM 2935 C C . MET B 1 1 ? -16.344 -38.031 -9.438 1 60.5 1 MET B C 1
ATOM 2937 O O . MET B 1 1 ? -15.852 -38.094 -8.305 1 60.5 1 MET B O 1
ATOM 2941 N N . LEU B 1 2 ? -16.406 -36.812 -10.125 1 69.31 2 LEU B N 1
ATOM 2942 C CA . LEU B 1 2 ? -16.422 -35.531 -9.414 1 69.31 2 LEU B CA 1
ATOM 2943 C C . LEU B 1 2 ? -17.828 -35 -9.305 1 69.31 2 LEU B C 1
ATOM 2945 O O . LEU B 1 2 ? -18.562 -34.938 -10.289 1 69.31 2 LEU B O 1
ATOM 2949 N N . ASP B 1 3 ? -18.312 -35 -8.023 1 74.06 3 ASP B N 1
ATOM 2950 C CA . ASP B 1 3 ? -19.594 -34.344 -7.789 1 74.06 3 ASP B CA 1
ATOM 2951 C C . ASP B 1 3 ? -19.406 -32.906 -7.367 1 74.06 3 ASP B C 1
ATOM 2953 O O . ASP B 1 3 ? -18.812 -32.625 -6.316 1 74.06 3 ASP B O 1
ATOM 2957 N N . SER B 1 4 ? -19.703 -32.062 -8.375 1 69.75 4 SER B N 1
ATOM 2958 C CA . SER B 1 4 ? -19.703 -30.641 -8 1 69.75 4 SER B CA 1
ATOM 2959 C C . SER B 1 4 ? -20.844 -30.328 -7.035 1 69.75 4 SER B C 1
ATOM 2961 O O . SER B 1 4 ? -22.016 -30.578 -7.348 1 69.75 4 SER B O 1
ATOM 2963 N N . LEU B 1 5 ? -20.422 -29.734 -6.043 1 74.62 5 LEU B N 1
ATOM 2964 C CA . LEU B 1 5 ? -21.406 -29.562 -4.98 1 74.62 5 LEU B CA 1
ATOM 2965 C C . LEU B 1 5 ? -21.969 -28.141 -5.004 1 74.62 5 LEU B C 1
ATOM 2967 O O . LEU B 1 5 ? -23.188 -27.953 -4.918 1 74.62 5 LEU B O 1
ATOM 2971 N N . SER B 1 6 ? -21.188 -27.094 -5.082 1 89.31 6 SER B N 1
ATOM 2972 C CA . SER B 1 6 ? -21.672 -25.719 -5.047 1 89.31 6 SER B CA 1
ATOM 2973 C C . SER B 1 6 ? -20.594 -24.75 -5.52 1 89.31 6 SER B C 1
ATOM 2975 O O . SER B 1 6 ? -19.406 -25.047 -5.445 1 89.31 6 SER B O 1
ATOM 2977 N N . HIS B 1 7 ? -21.078 -23.688 -6.148 1 93.5 7 HIS B N 1
ATOM 2978 C CA . HIS B 1 7 ? -20.234 -22.516 -6.391 1 93.5 7 HIS B CA 1
ATOM 2979 C C . HIS B 1 7 ? -20.5 -21.438 -5.352 1 93.5 7 HIS B C 1
ATOM 2981 O O . HIS B 1 7 ? -21.641 -21.062 -5.113 1 93.5 7 HIS B O 1
ATOM 2987 N N . ARG B 1 8 ? -19.438 -21.031 -4.754 1 94.69 8 ARG B N 1
ATOM 2988 C CA . ARG B 1 8 ? -19.562 -20.031 -3.695 1 94.69 8 ARG B CA 1
ATOM 2989 C C . ARG B 1 8 ? -18.734 -18.797 -3.994 1 94.69 8 ARG B C 1
ATOM 2991 O O . ARG B 1 8 ? -17.656 -18.906 -4.602 1 94.69 8 ARG B O 1
ATOM 2998 N N . VAL B 1 9 ? -19.297 -17.656 -3.562 1 95.56 9 VAL B N 1
ATOM 2999 C CA . VAL B 1 9 ? -18.5 -16.438 -3.639 1 95.56 9 VAL B CA 1
ATOM 3000 C C . VAL B 1 9 ? -17.516 -16.391 -2.469 1 95.56 9 VAL B C 1
ATOM 3002 O O . VAL B 1 9 ? -17.922 -16.5 -1.309 1 95.56 9 VAL B O 1
ATOM 3005 N N . VAL B 1 10 ? -16.297 -16.312 -2.73 1 97.69 10 VAL B N 1
ATOM 3006 C CA . VAL B 1 10 ? -15.234 -16.172 -1.733 1 97.69 10 VAL B CA 1
ATOM 3007 C C . VAL B 1 10 ? -15.047 -14.695 -1.383 1 97.69 10 VAL B C 1
ATOM 3009 O O . VAL B 1 10 ? -14.945 -14.336 -0.207 1 97.69 10 VAL B O 1
ATOM 3012 N N . TYR B 1 11 ? -15.055 -13.898 -2.375 1 97.69 11 TYR B N 1
ATOM 3013 C CA . TYR B 1 11 ? -14.883 -12.453 -2.23 1 97.69 11 TYR B CA 1
ATOM 3014 C C . TYR B 1 11 ? -15.406 -11.719 -3.457 1 97.69 11 TYR B C 1
ATOM 3016 O O . TYR B 1 11 ? -15.117 -12.102 -4.594 1 97.69 11 TYR B O 1
ATOM 3024 N N . SER B 1 12 ? -16.188 -10.688 -3.207 1 96.06 12 SER B N 1
ATOM 3025 C CA . SER B 1 12 ? -16.672 -9.812 -4.27 1 96.06 12 SER B CA 1
ATOM 3026 C C . SER B 1 12 ? -16.844 -8.383 -3.768 1 96.06 12 SER B C 1
ATOM 3028 O O . SER B 1 12 ? -17.5 -8.156 -2.744 1 96.06 12 SER B O 1
ATOM 3030 N N . ASP B 1 13 ? -16.266 -7.504 -4.383 1 94.75 13 ASP B N 1
ATOM 3031 C CA . ASP B 1 13 ? -16.359 -6.066 -4.152 1 94.75 13 ASP B CA 1
ATOM 3032 C C . ASP B 1 13 ? -16.156 -5.289 -5.453 1 94.75 13 ASP B C 1
ATOM 3034 O O . ASP B 1 13 ? -15.109 -5.387 -6.086 1 94.75 13 ASP B O 1
ATOM 3038 N N . ARG B 1 14 ? -17.125 -4.535 -5.898 1 91.62 14 ARG B N 1
ATOM 3039 C CA . ARG B 1 14 ? -17.078 -3.875 -7.199 1 91.62 14 ARG B CA 1
ATOM 3040 C C . ARG B 1 14 ? -15.953 -2.84 -7.246 1 91.62 14 ARG B C 1
ATOM 3042 O O . ARG B 1 14 ? -15.578 -2.373 -8.32 1 91.62 14 ARG B O 1
ATOM 3049 N N . ARG B 1 15 ? -15.438 -2.48 -6.137 1 93 15 ARG B N 1
ATOM 3050 C CA . ARG B 1 15 ? -14.375 -1.481 -6.102 1 93 15 ARG B CA 1
ATOM 3051 C C . ARG B 1 15 ? -13.031 -2.104 -6.449 1 93 15 ARG B C 1
ATOM 3053 O O . ARG B 1 15 ? -12.047 -1.39 -6.676 1 93 15 ARG B O 1
ATOM 3060 N N . PHE B 1 16 ? -13.086 -3.441 -6.484 1 94.12 16 PHE B N 1
ATOM 3061 C CA . PHE B 1 16 ? -11.789 -4.098 -6.645 1 94.12 16 PHE B CA 1
ATOM 3062 C C . PHE B 1 16 ? -11.844 -5.145 -7.75 1 94.12 16 PHE B C 1
ATOM 3064 O O . PHE B 1 16 ? -12.852 -5.84 -7.906 1 94.12 16 PHE B O 1
ATOM 3071 N N . TYR B 1 17 ? -10.758 -5.176 -8.547 1 93.69 17 TYR B N 1
ATOM 3072 C CA . TYR B 1 17 ? -10.414 -6.332 -9.367 1 93.69 17 TYR B CA 1
ATOM 3073 C C . TYR B 1 17 ? -9.68 -7.387 -8.547 1 93.69 17 TYR B C 1
ATOM 3075 O O . TYR B 1 17 ? -8.477 -7.27 -8.312 1 93.69 17 TYR B O 1
ATOM 3083 N N . ALA B 1 18 ? -10.414 -8.438 -8.102 1 96.44 18 ALA B N 1
ATOM 3084 C CA . ALA B 1 18 ? -9.844 -9.523 -7.305 1 96.44 18 ALA B CA 1
ATOM 3085 C C . ALA B 1 18 ? -9.477 -10.719 -8.18 1 96.44 18 ALA B C 1
ATOM 3087 O O . ALA B 1 18 ? -10.305 -11.195 -8.961 1 96.44 18 ALA B O 1
ATOM 3088 N N . SER B 1 19 ? -8.18 -11.156 -8.047 1 97 19 SER B N 1
ATOM 3089 C CA . SER B 1 19 ? -7.734 -12.18 -8.984 1 97 19 SER B CA 1
ATOM 3090 C C . SER B 1 19 ? -6.586 -13 -8.398 1 97 19 SER B C 1
ATOM 3092 O O . SER B 1 19 ? -6.039 -12.656 -7.352 1 97 19 SER B O 1
ATOM 3094 N N . PHE B 1 20 ? -6.305 -14.156 -9 1 98 20 PHE B N 1
ATOM 3095 C CA . PHE B 1 20 ? -5.121 -15 -8.844 1 98 20 PHE B CA 1
ATOM 3096 C C . PHE B 1 20 ? -5.086 -15.625 -7.457 1 98 20 PHE B C 1
ATOM 3098 O O . PHE B 1 20 ? -4.105 -15.484 -6.727 1 98 20 PHE B O 1
ATOM 3105 N N . PRO B 1 21 ? -6.047 -16.375 -7.133 1 98.75 21 PRO B N 1
ATOM 3106 C CA . PRO B 1 21 ? -6.109 -16.938 -5.777 1 98.75 21 PRO B CA 1
ATOM 3107 C C . PRO B 1 21 ? -5.168 -18.125 -5.582 1 98.75 21 PRO B C 1
ATOM 3109 O O . PRO B 1 21 ? -4.766 -18.766 -6.559 1 98.75 21 PRO B O 1
ATOM 3112 N N . SER B 1 22 ? -4.824 -18.375 -4.41 1 98.81 22 SER B N 1
ATOM 3113 C CA . SER B 1 22 ? -4.301 -19.625 -3.881 1 98.81 22 SER B CA 1
ATOM 3114 C C . SER B 1 22 ? -4.961 -19.984 -2.555 1 98.81 22 SER B C 1
ATOM 3116 O O . SER B 1 22 ? -5.512 -19.125 -1.874 1 98.81 22 SER B O 1
ATOM 3118 N N . ALA B 1 23 ? -4.965 -21.25 -2.244 1 98.81 23 ALA B N 1
ATOM 3119 C CA . ALA B 1 23 ? -5.668 -21.719 -1.052 1 98.81 23 ALA B CA 1
ATOM 3120 C C . ALA B 1 23 ? -4.852 -22.766 -0.306 1 98.81 23 ALA B C 1
ATOM 3122 O O . ALA B 1 23 ? -4.102 -23.531 -0.92 1 98.81 23 ALA B O 1
ATOM 3123 N N . ALA B 1 24 ? -5.027 -22.781 0.957 1 98.75 24 ALA B N 1
ATOM 3124 C CA . ALA B 1 24 ? -4.355 -23.781 1.786 1 98.75 24 ALA B CA 1
ATOM 3125 C C . ALA B 1 24 ? -5.188 -24.109 3.02 1 98.75 24 ALA B C 1
ATOM 3127 O O . ALA B 1 24 ? -5.801 -23.234 3.625 1 98.75 24 ALA B O 1
ATOM 3128 N N . THR B 1 25 ? -5.219 -25.344 3.348 1 98.69 25 THR B N 1
ATOM 3129 C CA . THR B 1 25 ? -5.848 -25.812 4.574 1 98.69 25 THR B CA 1
ATOM 3130 C C . THR B 1 25 ? -4.816 -25.969 5.688 1 98.69 25 THR B C 1
ATOM 3132 O O . THR B 1 25 ? -3.771 -26.594 5.496 1 98.69 25 THR B O 1
ATOM 3135 N N . LEU B 1 26 ? -5.145 -25.359 6.785 1 98.56 26 LEU B N 1
ATOM 3136 C CA . LEU B 1 26 ? -4.262 -25.438 7.945 1 98.56 26 LEU B CA 1
ATOM 3137 C C . LEU B 1 26 ? -4.504 -26.734 8.727 1 98.56 26 LEU B C 1
ATOM 3139 O O . LEU B 1 26 ? -5.469 -27.453 8.453 1 98.56 26 LEU B O 1
ATOM 3143 N N . ALA B 1 27 ? -3.645 -26.984 9.734 1 97.31 27 ALA B N 1
ATOM 3144 C CA . ALA B 1 27 ? -3.711 -28.219 10.516 1 97.31 27 ALA B CA 1
ATOM 3145 C C . ALA B 1 27 ? -5.016 -28.297 11.305 1 97.31 27 ALA B C 1
ATOM 3147 O O . ALA B 1 27 ? -5.547 -29.391 11.523 1 97.31 27 ALA B O 1
ATOM 3148 N N . ASP B 1 28 ? -5.527 -27.188 11.719 1 97.19 28 ASP B N 1
ATOM 3149 C CA . ASP B 1 28 ? -6.742 -27.172 12.523 1 97.19 28 ASP B CA 1
ATOM 3150 C C . ASP B 1 28 ? -7.988 -27.203 11.641 1 97.19 28 ASP B C 1
ATOM 3152 O O . ASP B 1 28 ? -9.109 -27.062 12.133 1 97.19 28 ASP B O 1
ATOM 3156 N N . GLY B 1 29 ? -7.801 -27.219 10.359 1 98 29 GLY B N 1
ATOM 3157 C CA . GLY B 1 29 ? -8.906 -27.344 9.422 1 98 29 GLY B CA 1
ATOM 3158 C C . GLY B 1 29 ? -9.328 -26.031 8.805 1 98 29 GLY B C 1
ATOM 3159 O O . GLY B 1 29 ? -10.062 -26 7.816 1 98 29 GLY B O 1
ATOM 3160 N N . ARG B 1 30 ? -8.898 -24.922 9.367 1 98.12 30 ARG B N 1
ATOM 3161 C CA . ARG B 1 30 ? -9.203 -23.641 8.766 1 98.12 30 ARG B CA 1
ATOM 3162 C C . ARG B 1 30 ? -8.594 -23.516 7.371 1 98.12 30 ARG B C 1
ATOM 3164 O O . ARG B 1 30 ? -7.578 -24.141 7.078 1 98.12 30 ARG B O 1
ATOM 3171 N N . VAL B 1 31 ? -9.242 -22.766 6.543 1 98.69 31 VAL B N 1
ATOM 3172 C CA . VAL B 1 31 ? -8.773 -22.578 5.176 1 98.69 31 VAL B CA 1
ATOM 3173 C C . VAL B 1 31 ? -8.43 -21.094 4.957 1 98.69 31 VAL B C 1
ATOM 3175 O O . VAL B 1 31 ? -9.148 -20.203 5.41 1 98.69 31 VAL B O 1
ATOM 3178 N N . LEU B 1 32 ? -7.301 -20.859 4.363 1 98.88 32 LEU B N 1
ATOM 3179 C CA . LEU B 1 32 ? -6.91 -19.531 3.936 1 98.88 32 LEU B CA 1
ATOM 3180 C C . LEU B 1 32 ? -6.98 -19.391 2.416 1 98.88 32 LEU B C 1
ATOM 3182 O O . LEU B 1 32 ? -6.48 -20.266 1.694 1 98.88 32 LEU B O 1
ATOM 3186 N N . VAL B 1 33 ? -7.637 -18.391 1.913 1 98.88 33 VAL B N 1
ATOM 3187 C CA . VAL B 1 33 ? -7.598 -18.031 0.497 1 98.88 33 VAL B CA 1
ATOM 3188 C C . VAL B 1 33 ? -6.895 -16.688 0.312 1 98.88 33 VAL B C 1
ATOM 3190 O O . VAL B 1 33 ? -7.363 -15.664 0.803 1 98.88 33 VAL B O 1
ATOM 3193 N N . ALA B 1 34 ? -5.75 -16.75 -0.292 1 98.88 34 ALA B N 1
ATOM 3194 C CA . ALA B 1 34 ? -4.996 -15.539 -0.62 1 98.88 34 ALA B CA 1
ATOM 3195 C C . ALA B 1 34 ? -5.293 -15.078 -2.041 1 98.88 34 ALA B C 1
ATOM 3197 O O . ALA B 1 34 ? -5.445 -15.898 -2.951 1 98.88 34 ALA B O 1
ATOM 3198 N N . PHE B 1 35 ? -5.383 -13.797 -2.268 1 98.75 35 PHE B N 1
ATOM 3199 C CA . PHE B 1 35 ? -5.59 -13.297 -3.621 1 98.75 35 PHE B CA 1
ATOM 3200 C C . PHE B 1 35 ? -5.129 -11.844 -3.738 1 98.75 35 PHE B C 1
ATOM 3202 O O . PHE B 1 35 ? -4.844 -11.195 -2.73 1 98.75 35 PHE B O 1
ATOM 3209 N N . ARG B 1 36 ? -4.984 -11.43 -4.969 1 98.06 36 ARG B N 1
ATOM 3210 C CA . ARG B 1 36 ? -4.648 -10.047 -5.297 1 98.06 36 ARG B CA 1
ATOM 3211 C C . ARG B 1 36 ? -5.898 -9.172 -5.332 1 98.06 36 ARG B C 1
ATOM 3213 O O . ARG B 1 36 ? -6.926 -9.57 -5.887 1 98.06 36 ARG B O 1
ATOM 3220 N N . ARG B 1 37 ? -5.75 -8.031 -4.77 1 96.25 37 ARG B N 1
ATOM 3221 C CA . ARG B 1 37 ? -6.754 -6.98 -4.895 1 96.25 37 ARG B CA 1
ATOM 3222 C C . ARG B 1 37 ? -6.164 -5.73 -5.543 1 96.25 37 ARG B C 1
ATOM 3224 O O . ARG B 1 37 ? -5.082 -5.285 -5.168 1 96.25 37 ARG B O 1
ATOM 3231 N N . ALA B 1 38 ? -6.797 -5.285 -6.547 1 94.31 38 ALA B N 1
ATOM 3232 C CA . ALA B 1 38 ? -6.438 -4.039 -7.215 1 94.31 38 ALA B CA 1
ATOM 3233 C C . ALA B 1 38 ? -7.672 -3.178 -7.473 1 94.31 38 ALA B C 1
ATOM 3235 O O . ALA B 1 38 ? -8.789 -3.691 -7.562 1 94.31 38 ALA B O 1
ATOM 3236 N N . ARG B 1 39 ? -7.496 -1.897 -7.703 1 92.44 39 ARG B N 1
ATOM 3237 C CA . ARG B 1 39 ? -8.617 -0.984 -7.898 1 92.44 39 ARG B CA 1
ATOM 3238 C C . ARG B 1 39 ? -9.328 -1.266 -9.219 1 92.44 39 ARG B C 1
ATOM 3240 O O . ARG B 1 39 ? -8.688 -1.523 -10.234 1 92.44 39 ARG B O 1
ATOM 3247 N N . ASP B 1 40 ? -10.609 -1.296 -9.18 1 90.5 40 ASP B N 1
ATOM 3248 C CA . ASP B 1 40 ? -11.453 -1.175 -10.359 1 90.5 40 ASP B CA 1
ATOM 3249 C C . ASP B 1 40 ? -12.109 0.202 -10.43 1 90.5 40 ASP B C 1
ATOM 3251 O O . ASP B 1 40 ? -13.039 0.492 -9.672 1 90.5 40 ASP B O 1
ATOM 3255 N N . HIS B 1 41 ? -11.688 1.058 -11.352 1 88.06 41 HIS B N 1
ATOM 3256 C CA . HIS B 1 41 ? -12.078 2.463 -11.375 1 88.06 41 HIS B CA 1
ATOM 3257 C C . HIS B 1 41 ? -13.5 2.631 -11.914 1 88.06 41 HIS B C 1
ATOM 3259 O O . HIS B 1 41 ? -14.062 3.725 -11.852 1 88.06 41 HIS B O 1
ATOM 3265 N N . ARG B 1 42 ? -14.117 1.564 -12.422 1 88.56 42 ARG B N 1
ATOM 3266 C CA . ARG B 1 42 ? -15.422 1.676 -13.078 1 88.56 42 ARG B CA 1
ATOM 3267 C C . ARG B 1 42 ? -16.5 2.117 -12.086 1 88.56 42 ARG B C 1
ATOM 3269 O O . ARG B 1 42 ? -17.453 2.803 -12.461 1 88.56 42 ARG B O 1
ATOM 3276 N N . TRP B 1 43 ? -16.266 1.719 -10.836 1 89.81 43 TRP B N 1
ATOM 3277 C CA . TRP B 1 43 ? -17.266 2.066 -9.844 1 89.81 43 TRP B CA 1
ATOM 3278 C C . TRP B 1 43 ? -17.344 3.578 -9.656 1 89.81 43 TRP B C 1
ATOM 3280 O O . TRP B 1 43 ? -18.375 4.105 -9.25 1 89.81 43 TRP B O 1
ATOM 3290 N N . LEU B 1 44 ? -16.344 4.336 -9.977 1 91.31 44 LEU B N 1
ATOM 3291 C CA . LEU B 1 44 ? -16.297 5.789 -9.852 1 91.31 44 LEU B CA 1
ATOM 3292 C C . LEU B 1 44 ? -17.328 6.449 -10.758 1 91.31 44 LEU B C 1
ATOM 3294 O O . LEU B 1 44 ? -17.672 7.621 -10.578 1 91.31 44 LEU B O 1
ATOM 3298 N N . HIS B 1 45 ? -17.781 5.758 -11.734 1 89.5 45 HIS B N 1
ATOM 3299 C CA . HIS B 1 45 ? -18.719 6.309 -12.711 1 89.5 45 HIS B CA 1
ATOM 3300 C C . HIS B 1 45 ? -20.125 5.809 -12.469 1 89.5 45 HIS B C 1
ATOM 3302 O O . HIS B 1 45 ? -21 5.973 -13.32 1 89.5 45 HIS B O 1
ATOM 3308 N N . GLY B 1 46 ? -20.328 5.23 -11.359 1 85 46 GLY B N 1
ATOM 3309 C CA . GLY B 1 46 ? -21.641 4.695 -11.039 1 85 46 GLY B CA 1
ATOM 3310 C C . GLY B 1 46 ? -21.766 3.211 -11.336 1 85 46 GLY B C 1
ATOM 3311 O O . GLY B 1 46 ? -20.75 2.525 -11.531 1 85 46 GLY B O 1
ATOM 3312 N N . GLN B 1 47 ? -22.969 2.693 -11.266 1 76.56 47 GLN B N 1
ATOM 3313 C CA . GLN B 1 47 ? -23.203 1.275 -11.5 1 76.56 47 GLN B CA 1
ATOM 3314 C C . GLN B 1 47 ? -22.953 0.905 -12.961 1 76.56 47 GLN B C 1
ATOM 3316 O O . GLN B 1 47 ? -23.453 1.565 -13.875 1 76.56 47 GLN B O 1
ATOM 3321 N N . PRO B 1 48 ? -21.938 0.039 -12.992 1 68.94 48 PRO B N 1
ATOM 3322 C CA . PRO B 1 48 ? -21.75 -0.378 -14.383 1 68.94 48 PRO B CA 1
ATOM 3323 C C . PRO B 1 48 ? -23.031 -0.925 -15.016 1 68.94 48 PRO B C 1
ATOM 3325 O O . PRO B 1 48 ? -23.828 -1.551 -14.328 1 68.94 48 PRO B O 1
ATOM 3328 N N . ALA B 1 49 ? -23.312 -0.41 -16.234 1 59.53 49 ALA B N 1
ATOM 3329 C CA . ALA B 1 49 ? -24.453 -0.99 -16.938 1 59.53 49 ALA B CA 1
ATOM 3330 C C . ALA B 1 49 ? -24.25 -2.482 -17.172 1 59.53 49 ALA B C 1
ATOM 3332 O O . ALA B 1 49 ? -23.188 -2.902 -17.641 1 59.53 49 ALA B O 1
ATOM 3333 N N . GLU B 1 50 ? -25.078 -3.268 -16.469 1 57.78 50 GLU B N 1
ATOM 3334 C CA . GLU B 1 50 ? -25.062 -4.703 -16.734 1 57.78 50 GLU B CA 1
ATOM 3335 C C . GLU B 1 50 ? -25.078 -4.984 -18.234 1 57.78 50 GLU B C 1
ATOM 3337 O O . GLU B 1 50 ? -25.734 -4.266 -19 1 57.78 50 GLU B O 1
ATOM 3342 N N . GLY B 1 51 ? -24.281 -5.816 -18.609 1 52.06 51 GLY B N 1
ATOM 3343 C CA . GLY B 1 51 ? -24.328 -6.27 -19.984 1 52.06 51 GLY B CA 1
ATOM 3344 C C . GLY B 1 51 ? -23.453 -5.445 -20.922 1 52.06 51 GLY B C 1
ATOM 3345 O O . GLY B 1 51 ? -23.391 -5.723 -22.109 1 52.06 51 GLY B O 1
ATOM 3346 N N . ASN B 1 52 ? -22.875 -4.352 -20.406 1 57.22 52 ASN B N 1
ATOM 3347 C CA . ASN B 1 52 ? -22.125 -3.527 -21.344 1 57.22 52 ASN B CA 1
ATOM 3348 C C . ASN B 1 52 ? -20.781 -4.168 -21.719 1 57.22 52 ASN B C 1
ATOM 3350 O O . ASN B 1 52 ? -20.109 -3.723 -22.641 1 57.22 52 ASN B O 1
ATOM 3354 N N . GLY B 1 53 ? -20.516 -5.297 -21.141 1 59.75 53 GLY B N 1
ATOM 3355 C CA . GLY B 1 53 ? -19.484 -6.191 -21.625 1 59.75 53 GLY B CA 1
ATOM 3356 C C . GLY B 1 53 ? -18.078 -5.66 -21.391 1 59.75 53 GLY B C 1
ATOM 3357 O O . GLY B 1 53 ? -17.141 -6.004 -22.109 1 59.75 53 GLY B O 1
ATOM 3358 N N . ASP B 1 54 ? -17.891 -4.625 -20.375 1 68.31 54 ASP B N 1
ATOM 3359 C CA . ASP B 1 54 ? -16.5 -4.168 -20.25 1 68.31 54 ASP B CA 1
ATOM 3360 C C . ASP B 1 54 ? -15.664 -5.172 -19.469 1 68.31 54 ASP B C 1
ATOM 3362 O O . ASP B 1 54 ? -15.391 -4.973 -18.297 1 68.31 54 ASP B O 1
ATOM 3366 N N . PHE B 1 55 ? -15.305 -6.266 -20.234 1 66.81 55 PHE B N 1
ATOM 3367 C CA . PHE B 1 55 ? -14.594 -7.379 -19.609 1 66.81 55 PHE B CA 1
ATOM 3368 C C . PHE B 1 55 ? -13.086 -7.207 -19.766 1 66.81 55 PHE B C 1
ATOM 3370 O O . PHE B 1 55 ? -12.312 -7.969 -19.188 1 66.81 55 PHE B O 1
ATOM 3377 N N . THR B 1 56 ? -12.789 -6.16 -20.469 1 65.25 56 THR B N 1
ATOM 3378 C CA . THR B 1 56 ? -11.383 -6.102 -20.828 1 65.25 56 THR B CA 1
ATOM 3379 C C . THR B 1 56 ? -10.734 -4.828 -20.297 1 65.25 56 THR B C 1
ATOM 3381 O O . THR B 1 56 ? -9.594 -4.512 -20.641 1 65.25 56 THR B O 1
ATOM 3384 N N . SER B 1 57 ? -11.461 -4.102 -19.578 1 62.91 57 SER B N 1
ATOM 3385 C CA . SER B 1 57 ? -10.938 -2.791 -19.203 1 62.91 57 SER B CA 1
ATOM 3386 C C . SER B 1 57 ? -10.062 -2.883 -17.953 1 62.91 57 SER B C 1
ATOM 3388 O O . SER B 1 57 ? -9.461 -1.893 -17.531 1 62.91 57 SER B O 1
ATOM 3390 N N . VAL B 1 58 ? -9.93 -4.055 -17.516 1 63.28 58 VAL B N 1
ATOM 3391 C CA . VAL B 1 58 ? -9.164 -4.078 -16.266 1 63.28 58 VAL B CA 1
ATOM 3392 C C . VAL B 1 58 ? -7.762 -4.609 -16.547 1 63.28 58 VAL B C 1
ATOM 3394 O O . VAL B 1 58 ? -7.582 -5.539 -17.328 1 63.28 58 VAL B O 1
ATOM 3397 N N . ASP B 1 59 ? -6.84 -3.865 -16.047 1 71.69 59 ASP B N 1
ATOM 3398 C CA . ASP B 1 59 ? -5.426 -4.195 -16.203 1 71.69 59 ASP B CA 1
ATOM 3399 C C . ASP B 1 59 ? -4.949 -5.125 -15.094 1 71.69 59 ASP B C 1
ATOM 3401 O O . ASP B 1 59 ? -5.457 -5.062 -13.969 1 71.69 59 ASP B O 1
ATOM 3405 N N . HIS B 1 60 ? -4.051 -6.016 -15.492 1 83.62 60 HIS B N 1
ATOM 3406 C CA . HIS B 1 60 ? -3.465 -6.945 -14.531 1 83.62 60 HIS B CA 1
ATOM 3407 C C . HIS B 1 60 ? -2.359 -6.273 -13.719 1 83.62 60 HIS B C 1
ATOM 3409 O O . HIS B 1 60 ? -1.686 -6.93 -12.922 1 83.62 60 HIS B O 1
ATOM 3415 N N . VAL B 1 61 ? -2.205 -4.961 -14.016 1 89 61 VAL B N 1
ATOM 3416 C CA . VAL B 1 61 ? -1.258 -4.188 -13.211 1 89 61 VAL B CA 1
ATOM 3417 C C . VAL B 1 61 ? -1.964 -2.986 -12.594 1 89 61 VAL B C 1
ATOM 3419 O O . VAL B 1 61 ? -2.861 -2.4 -13.203 1 89 61 VAL B O 1
ATOM 3422 N N . ASP B 1 62 ? -1.65 -2.713 -11.469 1 90.94 62 ASP B N 1
ATOM 3423 C CA . ASP B 1 62 ? -2.205 -1.568 -10.75 1 90.94 62 ASP B CA 1
ATOM 3424 C C . ASP B 1 62 ? -1.217 -1.035 -9.719 1 90.94 62 ASP B C 1
ATOM 3426 O O . ASP B 1 62 ? -0.575 -1.811 -9.008 1 90.94 62 ASP B O 1
ATOM 3430 N N . SER B 1 63 ? -1.189 0.275 -9.586 1 91.31 63 SER B N 1
ATOM 3431 C CA . SER B 1 63 ? -0.197 0.914 -8.727 1 91.31 63 SER B CA 1
ATOM 3432 C C . SER B 1 63 ? -0.464 0.615 -7.258 1 91.31 63 SER B C 1
ATOM 3434 O O . SER B 1 63 ? 0.417 0.794 -6.41 1 91.31 63 SER B O 1
ATOM 3436 N N . ARG B 1 64 ? -1.677 0.147 -6.93 1 93.75 64 ARG B N 1
ATOM 3437 C CA . ARG B 1 64 ? -1.979 -0.103 -5.523 1 93.75 64 ARG B CA 1
ATOM 3438 C C . ARG B 1 64 ? -2.395 -1.554 -5.305 1 93.75 64 ARG B C 1
ATOM 3440 O O . ARG B 1 64 ? -3.062 -1.871 -4.316 1 93.75 64 ARG B O 1
ATOM 3447 N N . SER B 1 65 ? -2.082 -2.398 -6.301 1 95.75 65 SER B N 1
ATOM 3448 C CA . SER B 1 65 ? -2.361 -3.812 -6.07 1 95.75 65 SER B CA 1
ATOM 3449 C C . SER B 1 65 ? -1.679 -4.312 -4.805 1 95.75 65 SER B C 1
ATOM 3451 O O . SER B 1 65 ? -0.596 -3.844 -4.449 1 95.75 65 SER B O 1
ATOM 3453 N N . HIS B 1 66 ? -2.359 -5.203 -4.098 1 97.69 66 HIS B N 1
ATOM 3454 C CA . HIS B 1 66 ? -1.879 -5.785 -2.85 1 97.69 66 HIS B CA 1
ATOM 3455 C C . HIS B 1 66 ? -2.498 -7.16 -2.609 1 97.69 66 HIS B C 1
ATOM 3457 O O . HIS B 1 66 ? -3.396 -7.574 -3.342 1 97.69 66 HIS B O 1
ATOM 3463 N N . LEU B 1 67 ? -1.939 -7.836 -1.623 1 98.62 67 LEU B N 1
ATOM 3464 C CA . LEU B 1 67 ? -2.441 -9.172 -1.333 1 98.62 67 LEU B CA 1
ATOM 3465 C C . LEU B 1 67 ? -3.242 -9.188 -0.035 1 98.62 67 LEU B C 1
ATOM 3467 O O . LEU B 1 67 ? -2.893 -8.492 0.92 1 98.62 67 LEU B O 1
ATOM 3471 N N . VAL B 1 68 ? -4.293 -10.023 -0.042 1 98.38 68 VAL B N 1
ATOM 3472 C CA . VAL B 1 68 ? -5.094 -10.234 1.159 1 98.38 68 VAL B CA 1
ATOM 3473 C C . VAL B 1 68 ? -5.289 -11.727 1.396 1 98.38 68 VAL B C 1
ATOM 3475 O O . VAL B 1 68 ? -5.109 -12.539 0.481 1 98.38 68 VAL B O 1
ATOM 3478 N N . ILE B 1 69 ? -5.613 -12.055 2.607 1 98.38 69 ILE B N 1
ATOM 3479 C CA . ILE B 1 69 ? -6 -13.406 3.002 1 98.38 69 ILE B CA 1
ATOM 3480 C C . ILE B 1 69 ? -7.434 -13.398 3.527 1 98.38 69 ILE B C 1
ATOM 3482 O O . ILE B 1 69 ? -7.762 -12.648 4.449 1 98.38 69 ILE B O 1
ATOM 3486 N N . GLN B 1 70 ? -8.273 -14.172 2.953 1 98.25 70 GLN B N 1
ATOM 3487 C CA . GLN B 1 70 ? -9.609 -14.438 3.484 1 98.25 70 GLN B CA 1
ATOM 3488 C C . GLN B 1 70 ? -9.648 -15.766 4.242 1 98.25 70 GLN B C 1
ATOM 3490 O O . GLN B 1 70 ? -9.453 -16.828 3.65 1 98.25 70 GLN B O 1
ATOM 3495 N N . PRO B 1 71 ? -9.914 -15.727 5.535 1 98.31 71 PRO B N 1
ATOM 3496 C CA . PRO B 1 71 ? -9.977 -16.969 6.301 1 98.31 71 PRO B CA 1
ATOM 3497 C C . PRO B 1 71 ? -11.352 -17.625 6.238 1 98.31 71 PRO B C 1
ATOM 3499 O O . PRO B 1 71 ? -12.375 -16.938 6.191 1 98.31 71 PRO B O 1
ATOM 3502 N N . PHE B 1 72 ? -11.344 -18.906 6.297 1 98.44 72 PHE B N 1
ATOM 3503 C CA . PHE B 1 72 ? -12.562 -19.719 6.32 1 98.44 72 PHE B CA 1
ATOM 3504 C C . PHE B 1 72 ? -12.508 -20.75 7.43 1 98.44 72 PHE B C 1
ATOM 3506 O O . PHE B 1 72 ? -11.43 -21.234 7.777 1 98.44 72 PHE B O 1
ATOM 3513 N N . THR B 1 73 ? -13.719 -21.141 7.953 1 98.06 73 THR B N 1
ATOM 3514 C CA . THR B 1 73 ? -13.844 -22.266 8.875 1 98.06 73 THR B CA 1
ATOM 3515 C C . THR B 1 73 ? -13.555 -23.578 8.164 1 98.06 73 THR B C 1
ATOM 3517 O O . THR B 1 73 ? -13.469 -23.625 6.938 1 98.06 73 THR B O 1
ATOM 3520 N N . PRO B 1 74 ? -13.43 -24.641 8.93 1 97.38 74 PRO B N 1
ATOM 3521 C CA . PRO B 1 74 ? -13.203 -25.953 8.312 1 97.38 74 PRO B CA 1
ATOM 3522 C C . PRO B 1 74 ? -14.336 -26.359 7.371 1 97.38 74 PRO B C 1
ATOM 3524 O O . PRO B 1 74 ? -14.133 -27.188 6.473 1 97.38 74 PRO B O 1
ATOM 3527 N N . ASP B 1 75 ? -15.5 -25.797 7.531 1 94.94 75 ASP B N 1
ATOM 3528 C CA . ASP B 1 75 ? -16.641 -26.078 6.656 1 94.94 75 ASP B CA 1
ATOM 3529 C C . ASP B 1 75 ? -16.688 -25.094 5.496 1 94.94 75 ASP B C 1
ATOM 3531 O O . ASP B 1 75 ? -17.688 -25.016 4.781 1 94.94 75 ASP B O 1
ATOM 3535 N N . PHE B 1 76 ? -15.648 -24.234 5.379 1 96.94 76 PHE B N 1
ATOM 3536 C CA . PHE B 1 76 ? -15.43 -23.266 4.305 1 96.94 76 PHE B CA 1
ATOM 3537 C C . PHE B 1 76 ? -16.453 -22.141 4.379 1 96.94 76 PHE B C 1
ATOM 3539 O O . PHE B 1 76 ? -17 -21.719 3.359 1 96.94 76 PHE B O 1
ATOM 3546 N N . GLU B 1 77 ? -16.75 -21.766 5.586 1 97 77 GLU B N 1
ATOM 3547 C CA . GLU B 1 77 ? -17.5 -20.547 5.824 1 97 77 GLU B CA 1
ATOM 3548 C C . GLU B 1 77 ? -16.562 -19.375 6.133 1 97 77 GLU B C 1
ATOM 3550 O O . GLU B 1 77 ? -15.586 -19.531 6.855 1 97 77 GLU B O 1
ATOM 3555 N N . PRO B 1 78 ? -16.891 -18.266 5.473 1 96.88 78 PRO B N 1
ATOM 3556 C CA . PRO B 1 78 ? -16 -17.141 5.695 1 96.88 78 PRO B CA 1
ATOM 3557 C C . PRO B 1 78 ? -15.906 -16.734 7.164 1 96.88 78 PRO B C 1
ATOM 3559 O O . PRO B 1 78 ? -16.906 -16.797 7.891 1 96.88 78 PRO B O 1
ATOM 3562 N N . GLU B 1 79 ? -14.789 -16.406 7.59 1 96 79 GLU B N 1
ATOM 3563 C CA . GLU B 1 79 ? -14.523 -15.914 8.938 1 96 79 GLU B CA 1
ATOM 3564 C C . GLU B 1 79 ? -13.961 -14.492 8.898 1 96 79 GLU B C 1
ATOM 3566 O O . GLU B 1 79 ? -12.75 -14.305 8.719 1 96 79 GLU B O 1
ATOM 3571 N N . GLY B 1 80 ? -14.789 -13.508 9.164 1 93.06 80 GLY B N 1
ATOM 3572 C CA . GLY B 1 80 ? -14.344 -12.125 9.219 1 93.06 80 GLY B CA 1
ATOM 3573 C C . GLY B 1 80 ? -14.078 -11.531 7.852 1 93.06 80 GLY B C 1
ATOM 3574 O O . GLY B 1 80 ? -14.523 -12.062 6.836 1 93.06 80 GLY B O 1
ATOM 3575 N N . ALA B 1 81 ? -13.359 -10.359 7.801 1 93.81 81 ALA B N 1
ATOM 3576 C CA . ALA B 1 81 ? -12.984 -9.633 6.59 1 93.81 81 ALA B CA 1
ATOM 3577 C C . ALA B 1 81 ? -11.602 -10.055 6.098 1 93.81 81 ALA B C 1
ATOM 3579 O O . ALA B 1 81 ? -10.828 -10.656 6.852 1 93.81 81 ALA B O 1
ATOM 3580 N N . PRO B 1 82 ? -11.336 -9.828 4.836 1 96.44 82 PRO B N 1
ATOM 3581 C CA . PRO B 1 82 ? -9.984 -10.109 4.355 1 96.44 82 PRO B CA 1
ATOM 3582 C C . PRO B 1 82 ? -8.906 -9.359 5.148 1 96.44 82 PRO B C 1
ATOM 3584 O O . PRO B 1 82 ? -9.109 -8.203 5.527 1 96.44 82 PRO B O 1
ATOM 3587 N N . LEU B 1 83 ? -7.879 -10.07 5.41 1 95.12 83 LEU B N 1
ATOM 3588 C CA . LEU B 1 83 ? -6.723 -9.508 6.102 1 95.12 83 LEU B CA 1
ATOM 3589 C C . LEU B 1 83 ? -5.656 -9.062 5.105 1 95.12 83 LEU B C 1
ATOM 3591 O O . LEU B 1 83 ? -5.16 -9.875 4.316 1 95.12 83 LEU B O 1
ATOM 3595 N N . PRO B 1 84 ? -5.297 -7.777 5.156 1 96.25 84 PRO B N 1
ATOM 3596 C CA . PRO B 1 84 ? -4.246 -7.328 4.234 1 96.25 84 PRO B CA 1
ATOM 3597 C C . PRO B 1 84 ? -2.854 -7.785 4.664 1 96.25 84 PRO B C 1
ATOM 3599 O O . PRO B 1 84 ? -2.559 -7.84 5.859 1 96.25 84 PRO B O 1
ATOM 3602 N N . LEU B 1 85 ? -1.988 -8.055 3.695 1 97.25 85 LEU B N 1
ATOM 3603 C CA . LEU B 1 85 ? -0.574 -8.305 3.949 1 97.25 85 LEU B CA 1
ATOM 3604 C C . LEU B 1 85 ? 0.228 -7.008 3.867 1 97.25 85 LEU B C 1
ATOM 3606 O O . LEU B 1 85 ? -0.207 -6.047 3.232 1 97.25 85 LEU B O 1
ATOM 3610 N N . PRO B 1 86 ? 1.446 -7.055 4.543 1 95.44 86 PRO B N 1
ATOM 3611 C CA . PRO B 1 86 ? 2.314 -5.883 4.391 1 95.44 86 PRO B CA 1
ATOM 3612 C C . PRO B 1 86 ? 2.615 -5.559 2.928 1 95.44 86 PRO B C 1
ATOM 3614 O O . PRO B 1 86 ? 2.82 -6.469 2.119 1 95.44 86 PRO B O 1
ATOM 3617 N N . THR B 1 87 ? 2.531 -4.336 2.611 1 95.94 87 THR B N 1
ATOM 3618 C CA . THR B 1 87 ? 2.758 -3.908 1.234 1 95.94 87 THR B CA 1
ATOM 3619 C C . THR B 1 87 ? 4.199 -3.451 1.039 1 95.94 87 THR B C 1
ATOM 3621 O O . THR B 1 87 ? 4.84 -2.979 1.98 1 95.94 87 THR B O 1
ATOM 3624 N N . ASP B 1 88 ? 4.746 -3.662 -0.143 1 96.81 88 ASP B N 1
ATOM 3625 C CA . ASP B 1 88 ? 6.008 -3.053 -0.549 1 96.81 88 ASP B CA 1
ATOM 3626 C C . ASP B 1 88 ? 5.859 -1.542 -0.717 1 96.81 88 ASP B C 1
ATOM 3628 O O . ASP B 1 88 ? 4.879 -1.069 -1.297 1 96.81 88 ASP B O 1
ATOM 3632 N N . PRO B 1 89 ? 6.77 -0.766 -0.184 1 96 89 PRO B N 1
ATOM 3633 C CA . PRO B 1 89 ? 6.625 0.691 -0.248 1 96 89 PRO B CA 1
ATOM 3634 C C . PRO B 1 89 ? 6.656 1.225 -1.679 1 96 89 PRO B C 1
ATOM 3636 O O . PRO B 1 89 ? 6.195 2.338 -1.937 1 96 89 PRO B O 1
ATOM 3639 N N . GLU B 1 90 ? 7.203 0.436 -2.643 1 96.25 90 GLU B N 1
ATOM 3640 C CA . GLU B 1 90 ? 7.41 0.981 -3.98 1 96.25 90 GLU B CA 1
ATOM 3641 C C . GLU B 1 90 ? 6.59 0.22 -5.02 1 96.25 90 GLU B C 1
ATOM 3643 O O . GLU B 1 90 ? 6.203 0.784 -6.043 1 96.25 90 GLU B O 1
ATOM 3648 N N . ALA B 1 91 ? 6.371 -1.056 -4.75 1 97.06 91 ALA B N 1
ATOM 3649 C CA . ALA B 1 91 ? 5.836 -1.904 -5.812 1 97.06 91 ALA B CA 1
ATOM 3650 C C . ALA B 1 91 ? 4.512 -2.535 -5.391 1 97.06 91 ALA B C 1
ATOM 3652 O O . ALA B 1 91 ? 4.266 -2.744 -4.203 1 97.06 91 ALA B O 1
ATOM 3653 N N . GLY B 1 92 ? 3.621 -2.758 -6.418 1 96.75 92 GLY B N 1
ATOM 3654 C CA . GLY B 1 92 ? 2.395 -3.502 -6.184 1 96.75 92 GLY B CA 1
ATOM 3655 C C . GLY B 1 92 ? 2.582 -5.004 -6.277 1 96.75 92 GLY B C 1
ATOM 3656 O O . GLY B 1 92 ? 3.344 -5.488 -7.117 1 96.75 92 GLY B O 1
ATOM 3657 N N . ASP B 1 93 ? 1.852 -5.691 -5.449 1 97.75 93 ASP B N 1
ATOM 3658 C CA . ASP B 1 93 ? 1.98 -7.145 -5.379 1 97.75 93 ASP B CA 1
ATOM 3659 C C . ASP B 1 93 ? 1.135 -7.824 -6.453 1 97.75 93 ASP B C 1
ATOM 3661 O O . ASP B 1 93 ? 0.13 -7.27 -6.902 1 97.75 93 ASP B O 1
ATOM 3665 N N . GLN B 1 94 ? 1.681 -9.016 -6.668 1 96.88 94 GLN B N 1
ATOM 3666 C CA . GLN B 1 94 ? 1.001 -9.875 -7.637 1 96.88 94 GLN B CA 1
ATOM 3667 C C . GLN B 1 94 ? 0.859 -11.297 -7.105 1 96.88 94 GLN B C 1
ATOM 3669 O O . GLN B 1 94 ? 1.388 -11.625 -6.039 1 96.88 94 GLN B O 1
ATOM 3674 N N . ASP B 1 95 ? 0.237 -12.188 -7.672 1 96.94 95 ASP B N 1
ATOM 3675 C CA . ASP B 1 95 ? -0.088 -13.609 -7.578 1 96.94 95 ASP B CA 1
ATOM 3676 C C . ASP B 1 95 ? 0.414 -14.203 -6.262 1 96.94 95 ASP B C 1
ATOM 3678 O O . ASP B 1 95 ? 1.581 -14.578 -6.152 1 96.94 95 ASP B O 1
ATOM 3682 N N . PRO B 1 96 ? -0.391 -14.359 -5.281 1 98.75 96 PRO B N 1
ATOM 3683 C CA . PRO B 1 96 ? 0.042 -15.102 -4.09 1 98.75 96 PRO B CA 1
ATOM 3684 C C . PRO B 1 96 ? 0.01 -16.609 -4.289 1 98.75 96 PRO B C 1
ATOM 3686 O O . PRO B 1 96 ? -0.931 -17.141 -4.887 1 98.75 96 PRO B O 1
ATOM 3689 N N . SER B 1 97 ? 1.029 -17.344 -3.879 1 98.88 97 SER B N 1
ATOM 3690 C CA . SER B 1 97 ? 1.106 -18.797 -3.873 1 98.88 97 SER B CA 1
ATOM 3691 C C . SER B 1 97 ? 1.401 -19.328 -2.475 1 98.88 97 SER B C 1
ATOM 3693 O O . SER B 1 97 ? 2.512 -19.172 -1.964 1 98.88 97 SER B O 1
ATOM 3695 N N . LEU B 1 98 ? 0.433 -20.016 -1.892 1 98.88 98 LEU B N 1
ATOM 3696 C CA . LEU B 1 98 ? 0.548 -20.453 -0.503 1 98.88 98 LEU B CA 1
ATOM 3697 C C . LEU B 1 98 ? 1.149 -21.844 -0.419 1 98.88 98 LEU B C 1
ATOM 3699 O O . LEU B 1 98 ? 0.823 -22.719 -1.229 1 98.88 98 LEU B O 1
ATOM 3703 N N . LEU B 1 99 ? 1.984 -22.062 0.613 1 98.75 99 LEU B N 1
ATOM 3704 C CA . LEU B 1 99 ? 2.482 -23.375 1.017 1 98.75 99 LEU B CA 1
ATOM 3705 C C . LEU B 1 99 ? 2.482 -23.5 2.535 1 98.75 99 LEU B C 1
ATOM 3707 O O . LEU B 1 99 ? 3.125 -22.719 3.234 1 98.75 99 LEU B O 1
ATOM 3711 N N . VAL B 1 100 ? 1.752 -24.453 3.031 1 98.69 100 VAL B N 1
ATOM 3712 C CA . VAL B 1 100 ? 1.789 -24.75 4.457 1 98.69 100 VAL B CA 1
ATOM 3713 C C . VAL B 1 100 ? 2.809 -25.859 4.727 1 98.69 100 VAL B C 1
ATOM 3715 O O . VAL B 1 100 ? 2.697 -26.969 4.18 1 98.69 100 VAL B O 1
ATOM 3718 N N . LEU B 1 101 ? 3.756 -25.547 5.559 1 98.69 101 LEU B N 1
ATOM 3719 C CA . LEU B 1 101 ? 4.793 -26.516 5.898 1 98.69 101 LEU B CA 1
ATOM 3720 C C . LEU B 1 101 ? 4.293 -27.5 6.961 1 98.69 101 LEU B C 1
ATOM 3722 O O . LEU B 1 101 ? 3.311 -27.219 7.652 1 98.69 101 LEU B O 1
ATOM 3726 N N . ARG B 1 102 ? 5.012 -28.578 7.078 1 97.75 102 ARG B N 1
ATOM 3727 C CA . ARG B 1 102 ? 4.707 -29.547 8.125 1 97.75 102 ARG B CA 1
ATOM 3728 C C . ARG B 1 102 ? 4.82 -28.922 9.508 1 97.75 102 ARG B C 1
ATOM 3730 O O . ARG B 1 102 ? 4.094 -29.297 10.43 1 97.75 102 ARG B O 1
ATOM 3737 N N . SER B 1 103 ? 5.676 -27.938 9.711 1 97.81 103 SER B N 1
ATOM 3738 C CA . SER B 1 103 ? 5.902 -27.266 10.984 1 97.81 103 SER B CA 1
ATOM 3739 C C . SER B 1 103 ? 4.73 -26.344 11.344 1 97.81 103 SER B C 1
ATOM 3741 O O . SER B 1 103 ? 4.625 -25.891 12.477 1 97.81 103 SER B O 1
ATOM 3743 N N . GLY B 1 104 ? 3.898 -26.109 10.375 1 98 104 GLY B N 1
ATOM 3744 C CA . GLY B 1 104 ? 2.811 -25.156 10.586 1 98 104 GLY B CA 1
ATOM 3745 C C . GLY B 1 104 ? 3.102 -23.781 10.031 1 98 104 GLY B C 1
ATOM 3746 O O . GLY B 1 104 ? 2.189 -22.969 9.852 1 98 104 GLY B O 1
ATOM 3747 N N . ARG B 1 105 ? 4.387 -23.469 9.766 1 98.56 105 ARG B N 1
ATOM 3748 C CA . ARG B 1 105 ? 4.734 -22.203 9.133 1 98.56 105 ARG B CA 1
ATOM 3749 C C . ARG B 1 105 ? 4.117 -22.109 7.738 1 98.56 105 ARG B C 1
ATOM 3751 O O . ARG B 1 105 ? 4.102 -23.078 6.988 1 98.56 105 ARG B O 1
ATOM 3758 N N . ILE B 1 106 ? 3.596 -20.953 7.371 1 98.88 106 ILE B N 1
ATOM 3759 C CA . ILE B 1 106 ? 3.059 -20.719 6.035 1 98.88 106 ILE B CA 1
ATOM 3760 C C . ILE B 1 106 ? 4.043 -19.875 5.23 1 98.88 106 ILE B C 1
ATOM 3762 O O . ILE B 1 106 ? 4.543 -18.859 5.719 1 98.88 106 ILE B O 1
ATOM 3766 N N . VAL B 1 107 ? 4.379 -20.328 4.047 1 98.94 107 VAL B N 1
ATOM 3767 C CA . VAL B 1 107 ? 5.207 -19.578 3.105 1 98.94 107 VAL B CA 1
ATOM 3768 C C . VAL B 1 107 ? 4.352 -19.094 1.939 1 98.94 107 VAL B C 1
ATOM 3770 O O . VAL B 1 107 ? 3.512 -19.828 1.423 1 98.94 107 VAL B O 1
ATOM 3773 N N . LEU B 1 108 ? 4.52 -17.859 1.602 1 98.88 108 LEU B N 1
ATOM 3774 C CA . LEU B 1 108 ? 3.816 -17.266 0.469 1 98.88 108 LEU B CA 1
ATOM 3775 C C . LEU B 1 108 ? 4.805 -16.75 -0.568 1 98.88 108 LEU B C 1
ATOM 3777 O O . LEU B 1 108 ? 5.664 -15.922 -0.251 1 98.88 108 LEU B O 1
ATOM 3781 N N . GLY B 1 109 ? 4.77 -17.281 -1.805 1 98.88 109 GLY B N 1
ATOM 3782 C CA . GLY B 1 109 ? 5.5 -16.719 -2.93 1 98.88 109 GLY B CA 1
ATOM 3783 C C . GLY B 1 109 ? 4.688 -15.719 -3.727 1 98.88 109 GLY B C 1
ATOM 3784 O O . GLY B 1 109 ? 3.482 -15.898 -3.916 1 98.88 109 GLY B O 1
ATOM 3785 N N . SER B 1 110 ? 5.281 -14.703 -4.199 1 98.75 110 SER B N 1
ATOM 3786 C CA . SER B 1 110 ? 4.664 -13.656 -5.004 1 98.75 110 SER B CA 1
ATOM 3787 C C . SER B 1 110 ? 5.707 -12.891 -5.809 1 98.75 110 SER B C 1
ATOM 3789 O O . SER B 1 110 ? 6.863 -13.305 -5.887 1 98.75 110 SER B O 1
ATOM 3791 N N . PHE B 1 111 ? 5.289 -11.828 -6.516 1 98.56 111 PHE B N 1
ATOM 3792 C CA . PHE B 1 111 ? 6.203 -10.914 -7.191 1 98.56 111 PHE B CA 1
ATOM 3793 C C . PHE B 1 111 ? 5.602 -9.516 -7.285 1 98.56 111 PHE B C 1
ATOM 3795 O O . PHE B 1 111 ? 4.465 -9.297 -6.863 1 98.56 111 PHE B O 1
ATOM 3802 N N . GLY B 1 112 ? 6.43 -8.586 -7.762 1 97.69 112 GLY B N 1
ATOM 3803 C CA . GLY B 1 112 ? 5.957 -7.207 -7.727 1 97.69 112 GLY B CA 1
ATOM 3804 C C . GLY B 1 112 ? 6.172 -6.469 -9.031 1 97.69 112 GLY B C 1
ATOM 3805 O O . GLY B 1 112 ? 6.969 -6.898 -9.867 1 97.69 112 GLY B O 1
ATOM 3806 N N . TRP B 1 113 ? 5.418 -5.395 -9.234 1 96.44 113 TRP B N 1
ATOM 3807 C CA . TRP B 1 113 ? 5.535 -4.422 -10.312 1 96.44 113 TRP B CA 1
ATOM 3808 C C . TRP B 1 113 ? 5.746 -3.016 -9.758 1 96.44 113 TRP B C 1
ATOM 3810 O O . TRP B 1 113 ? 4.957 -2.543 -8.938 1 96.44 113 TRP B O 1
ATOM 3820 N N . TYR B 1 114 ? 6.742 -2.365 -10.195 1 96.31 114 TYR B N 1
ATOM 3821 C CA . TYR B 1 114 ? 7.016 -0.981 -9.82 1 96.31 114 TYR B CA 1
ATOM 3822 C C . TYR B 1 114 ? 6.332 -0.013 -10.781 1 96.31 114 TYR B C 1
ATOM 3824 O O . TYR B 1 114 ? 6.707 0.079 -11.953 1 96.31 114 TYR B O 1
ATOM 3832 N N . PRO B 1 115 ? 5.324 0.716 -10.273 1 92.56 115 PRO B N 1
ATOM 3833 C CA . PRO B 1 115 ? 4.68 1.705 -11.141 1 92.56 115 PRO B CA 1
ATOM 3834 C C . PRO B 1 115 ? 5.5 2.986 -11.281 1 92.56 115 PRO B C 1
ATOM 3836 O O . PRO B 1 115 ? 6.117 3.439 -10.312 1 92.56 115 PRO B O 1
ATOM 3839 N N . MET B 1 116 ? 5.504 3.516 -12.43 1 88.81 116 MET B N 1
ATOM 3840 C CA . MET B 1 116 ? 6.195 4.785 -12.641 1 88.81 116 MET B CA 1
ATOM 3841 C C . MET B 1 116 ? 5.461 5.641 -13.664 1 88.81 116 MET B C 1
ATOM 3843 O O . MET B 1 116 ? 4.719 5.117 -14.5 1 88.81 116 MET B O 1
ATOM 3847 N N . SER B 1 117 ? 5.66 6.898 -13.609 1 83.06 117 SER B N 1
ATOM 3848 C CA . SER B 1 117 ? 5.035 7.84 -14.531 1 83.06 117 SER B CA 1
ATOM 3849 C C . SER B 1 117 ? 5.512 7.602 -15.961 1 83.06 117 SER B C 1
ATOM 3851 O O . SER B 1 117 ? 6.582 7.031 -16.188 1 83.06 117 SER B O 1
ATOM 3853 N N . ALA B 1 118 ? 4.746 8.109 -16.859 1 82.31 118 ALA B N 1
ATOM 3854 C CA . ALA B 1 118 ? 5.098 8 -18.281 1 82.31 118 ALA B CA 1
ATOM 3855 C C . ALA B 1 118 ? 6.43 8.68 -18.562 1 82.31 118 ALA B C 1
ATOM 3857 O O . ALA B 1 118 ? 7.219 8.195 -19.391 1 82.31 118 ALA B O 1
ATOM 3858 N N . ARG B 1 119 ? 6.672 9.75 -17.891 1 81.5 119 ARG B N 1
ATOM 3859 C CA . ARG B 1 119 ? 7.906 10.492 -18.109 1 81.5 119 ARG B CA 1
ATOM 3860 C C . ARG B 1 119 ? 9.125 9.633 -17.812 1 81.5 119 ARG B C 1
ATOM 3862 O O . ARG B 1 119 ? 10.047 9.547 -18.625 1 81.5 119 ARG B O 1
ATOM 3869 N N . HIS B 1 120 ? 9.156 9.008 -16.734 1 86 120 HIS B N 1
ATOM 3870 C CA . HIS B 1 120 ? 10.289 8.18 -16.344 1 86 120 HIS B CA 1
ATOM 3871 C C . HIS B 1 120 ? 10.312 6.875 -17.141 1 86 120 HIS B C 1
ATOM 3873 O O . HIS B 1 120 ? 11.383 6.398 -17.516 1 86 120 HIS B O 1
ATOM 3879 N N . GLY B 1 121 ? 9.133 6.324 -17.391 1 88.56 121 GLY B N 1
ATOM 3880 C CA . GLY B 1 121 ? 9.039 5.066 -18.109 1 88.56 121 GLY B CA 1
ATOM 3881 C C . GLY B 1 121 ? 9.547 5.168 -19.547 1 88.56 121 GLY B C 1
ATOM 3882 O O . GLY B 1 121 ? 10.258 4.277 -20.016 1 88.56 121 GLY B O 1
ATOM 3883 N N . LEU B 1 122 ? 9.203 6.258 -20.188 1 87.38 122 LEU B N 1
ATOM 3884 C CA . LEU B 1 122 ? 9.625 6.438 -21.578 1 87.38 122 LEU B CA 1
ATOM 3885 C C . LEU B 1 122 ? 11.141 6.574 -21.672 1 87.38 122 LEU B C 1
ATOM 3887 O O . LEU B 1 122 ? 11.758 6.055 -22.594 1 87.38 122 LEU B O 1
ATOM 3891 N N . ARG B 1 123 ? 11.703 7.234 -20.734 1 88.25 123 ARG B N 1
ATOM 3892 C CA . ARG B 1 123 ? 13.156 7.367 -20.688 1 88.25 123 ARG B CA 1
ATOM 3893 C C . ARG B 1 123 ? 13.828 6.008 -20.516 1 88.25 123 ARG B C 1
ATOM 3895 O O . ARG B 1 123 ? 14.859 5.734 -21.125 1 88.25 123 ARG B O 1
ATOM 3902 N N . LEU B 1 124 ? 13.289 5.211 -19.719 1 92.38 124 LEU B N 1
ATOM 3903 C CA . LEU B 1 124 ? 13.844 3.885 -19.484 1 92.38 124 LEU B CA 1
ATOM 3904 C C . LEU B 1 124 ? 13.648 2.992 -20.703 1 92.38 124 LEU B C 1
ATOM 3906 O O . LEU B 1 124 ? 14.523 2.191 -21.047 1 92.38 124 LEU B O 1
ATOM 3910 N N . ARG B 1 125 ? 12.562 3.137 -21.312 1 91 125 ARG B N 1
ATOM 3911 C CA . ARG B 1 125 ? 12.312 2.371 -22.531 1 91 125 ARG B CA 1
ATOM 3912 C C . ARG B 1 125 ? 13.352 2.693 -23.609 1 91 125 ARG B C 1
ATOM 3914 O O . ARG B 1 125 ? 13.773 1.81 -24.359 1 91 125 ARG B O 1
ATOM 3921 N N . GLU B 1 126 ? 13.633 3.902 -23.688 1 90.88 126 GLU B N 1
ATOM 3922 C CA . GLU B 1 126 ? 14.656 4.332 -24.625 1 90.88 126 GLU B CA 1
ATOM 3923 C C . GLU B 1 126 ? 15.992 3.656 -24.344 1 90.88 126 GLU B C 1
ATOM 3925 O O . GLU B 1 126 ? 16.812 3.475 -25.234 1 90.88 126 GLU B O 1
ATOM 3930 N N . LYS B 1 127 ? 16.172 3.285 -23.125 1 90.19 127 LYS B N 1
ATOM 3931 C CA . LYS B 1 127 ? 17.406 2.615 -22.734 1 90.19 127 LYS B CA 1
ATOM 3932 C C . LYS B 1 127 ? 17.266 1.099 -22.844 1 90.19 127 LYS B C 1
ATOM 3934 O O . LYS B 1 127 ? 18.125 0.356 -22.359 1 90.19 127 LYS B O 1
ATOM 3939 N N . GLY B 1 128 ? 16.156 0.65 -23.312 1 91 128 GLY B N 1
ATOM 3940 C CA . GLY B 1 128 ? 15.977 -0.765 -23.594 1 91 128 GLY B CA 1
ATOM 3941 C C . GLY B 1 128 ? 15.328 -1.523 -22.453 1 91 128 GLY B C 1
ATOM 3942 O O . GLY B 1 128 ? 15.312 -2.756 -22.453 1 91 128 GLY B O 1
ATOM 3943 N N . VAL B 1 129 ? 14.797 -0.783 -21.469 1 93.31 129 VAL B N 1
ATOM 3944 C CA . VAL B 1 129 ? 14.148 -1.438 -20.344 1 93.31 129 VAL B CA 1
ATOM 3945 C C . VAL B 1 129 ? 12.742 -1.878 -20.719 1 93.31 129 VAL B C 1
ATOM 3947 O O . VAL B 1 129 ? 11.984 -1.104 -21.312 1 93.31 129 VAL B O 1
ATOM 3950 N N . HIS B 1 130 ? 12.438 -3.123 -20.391 1 90.88 130 HIS B N 1
ATOM 3951 C CA . HIS B 1 130 ? 11.109 -3.656 -20.688 1 90.88 130 HIS B CA 1
ATOM 3952 C C . HIS B 1 130 ? 10.086 -3.182 -19.656 1 90.88 130 HIS B C 1
ATOM 3954 O O . HIS B 1 130 ? 10.289 -3.348 -18.453 1 90.88 130 HIS B O 1
ATOM 3960 N N . LEU B 1 131 ? 9.031 -2.57 -20.125 1 91.69 131 LEU B N 1
ATOM 3961 C CA . LEU B 1 131 ? 7.965 -2.057 -19.281 1 91.69 131 LEU B CA 1
ATOM 3962 C C . LEU B 1 131 ? 6.602 -2.547 -19.75 1 91.69 131 LEU B C 1
ATOM 3964 O O . LEU B 1 131 ? 6.395 -2.758 -20.953 1 91.69 131 LEU B O 1
ATOM 3968 N N . LEU B 1 132 ? 5.695 -2.703 -18.781 1 88.44 132 LEU B N 1
ATOM 3969 C CA . LEU B 1 132 ? 4.289 -2.941 -19.094 1 88.44 132 LEU B CA 1
ATOM 3970 C C . LEU B 1 132 ? 3.479 -1.658 -18.969 1 88.44 132 LEU B C 1
ATOM 3972 O O . LEU B 1 132 ? 3.938 -0.688 -18.359 1 88.44 132 LEU B O 1
ATOM 3976 N N . GLY B 1 133 ? 2.305 -1.662 -19.531 1 79.5 133 GLY B N 1
ATOM 3977 C CA . GLY B 1 133 ? 1.385 -0.542 -19.406 1 79.5 133 GLY B CA 1
ATOM 3978 C C . GLY B 1 133 ? 1.436 0.403 -20.594 1 79.5 133 GLY B C 1
ATOM 3979 O O . GLY B 1 133 ? 2.217 0.197 -21.531 1 79.5 133 GLY B O 1
ATOM 3980 N N . ASN B 1 134 ? 0.439 1.369 -20.547 1 74.31 134 ASN B N 1
ATOM 3981 C CA . ASN B 1 134 ? 0.307 2.33 -21.641 1 74.31 134 ASN B CA 1
ATOM 3982 C C . ASN B 1 134 ? -0.058 3.719 -21.125 1 74.31 134 ASN B C 1
ATOM 3984 O O . ASN B 1 134 ? -0.826 3.848 -20.172 1 74.31 134 ASN B O 1
ATOM 3988 N N . VAL B 1 135 ? 0.583 4.645 -21.719 1 70.25 135 VAL B N 1
ATOM 3989 C CA . VAL B 1 135 ? 0.404 6.027 -21.297 1 70.25 135 VAL B CA 1
ATOM 3990 C C . VAL B 1 135 ? -1.075 6.398 -21.359 1 70.25 135 VAL B C 1
ATOM 3992 O O . VAL B 1 135 ? -1.569 7.148 -20.516 1 70.25 135 VAL B O 1
ATOM 3995 N N . GLU B 1 136 ? -1.812 5.844 -22.266 1 67.44 136 GLU B N 1
ATOM 3996 C CA . GLU B 1 136 ? -3.189 6.262 -22.516 1 67.44 136 GLU B CA 1
ATOM 3997 C C . GLU B 1 136 ? -4.152 5.582 -21.547 1 67.44 136 GLU B C 1
ATOM 3999 O O . GLU B 1 136 ? -5.094 6.207 -21.047 1 67.44 136 GLU B O 1
ATOM 4004 N N . THR B 1 137 ? -3.877 4.359 -21.219 1 64.62 137 THR B N 1
ATOM 4005 C CA . THR B 1 137 ? -4.855 3.57 -20.484 1 64.62 137 THR B CA 1
ATOM 4006 C C . THR B 1 137 ? -4.496 3.527 -19 1 64.62 137 THR B C 1
ATOM 4008 O O . THR B 1 137 ? -5.352 3.762 -18.141 1 64.62 137 THR B O 1
ATOM 4011 N N . SER B 1 138 ? -3.199 3.361 -18.766 1 65.75 138 SER B N 1
ATOM 4012 C CA . SER B 1 138 ? -2.789 3.184 -17.375 1 65.75 138 SER B CA 1
ATOM 4013 C C . SER B 1 138 ? -2.189 4.469 -16.812 1 65.75 138 SER B C 1
ATOM 4015 O O . SER B 1 138 ? -2.18 4.672 -15.594 1 65.75 138 SER B O 1
ATOM 4017 N N . GLY B 1 139 ? -1.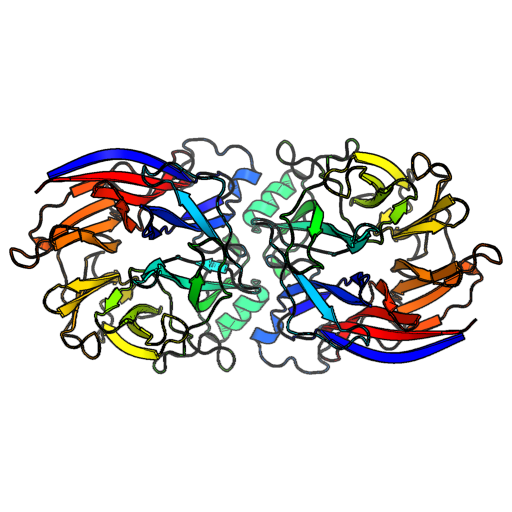751 5.375 -17.797 1 68.75 139 GLY B N 1
ATOM 4018 C CA . GLY B 1 139 ? -1.058 6.582 -17.375 1 68.75 139 GLY B CA 1
ATOM 4019 C C . GLY B 1 139 ? 0.228 6.301 -16.625 1 68.75 139 GLY B C 1
ATOM 4020 O O . GLY B 1 139 ? 0.9 7.227 -16.156 1 68.75 139 GLY B O 1
ATOM 4021 N N . THR B 1 140 ? 0.435 5.047 -16.391 1 82.62 140 THR B N 1
ATOM 4022 C CA . THR B 1 140 ? 1.597 4.594 -15.633 1 82.62 140 THR B CA 1
ATOM 4023 C C . THR B 1 140 ? 2.221 3.365 -16.297 1 82.62 140 THR B C 1
ATOM 4025 O O . THR B 1 140 ? 1.548 2.631 -17.016 1 82.62 140 THR B O 1
ATOM 4028 N N . PHE B 1 141 ? 3.555 3.32 -16.234 1 89.56 141 PHE B N 1
ATOM 4029 C CA . PHE B 1 141 ? 4.27 2.115 -16.641 1 89.56 141 PHE B CA 1
ATOM 4030 C C . PHE B 1 141 ? 4.586 1.24 -15.438 1 89.56 141 PHE B C 1
ATOM 4032 O O . PHE B 1 141 ? 4.547 1.709 -14.297 1 89.56 141 PHE B O 1
ATOM 4039 N N . PHE B 1 142 ? 4.812 -0.015 -15.758 1 93.38 142 PHE B N 1
ATOM 4040 C CA . PHE B 1 142 ? 5.125 -0.968 -14.703 1 93.38 142 PHE B CA 1
ATOM 4041 C C . PHE B 1 142 ? 6.41 -1.721 -15.016 1 93.38 142 PHE B C 1
ATOM 4043 O O . PHE B 1 142 ? 6.547 -2.307 -16.094 1 93.38 142 PHE B O 1
ATOM 4050 N N . LEU B 1 143 ? 7.316 -1.67 -14.148 1 95.75 143 LEU B N 1
ATOM 4051 C CA . LEU B 1 143 ? 8.594 -2.361 -14.219 1 95.75 143 LEU B CA 1
ATOM 4052 C C . LEU B 1 143 ? 8.586 -3.611 -13.352 1 95.75 143 LEU B C 1
ATOM 4054 O O . LEU B 1 143 ? 8.211 -3.555 -12.18 1 95.75 143 LEU B O 1
ATOM 4058 N N . PHE B 1 144 ? 8.93 -4.711 -13.992 1 96.5 144 PHE B N 1
ATOM 4059 C CA . PHE B 1 144 ? 9.078 -5.895 -13.148 1 96.5 144 PHE B CA 1
ATOM 4060 C C . PHE B 1 144 ? 10 -5.602 -11.969 1 96.5 144 PHE B C 1
ATOM 4062 O O . PHE B 1 144 ? 11.055 -4.988 -12.133 1 96.5 144 PHE B O 1
ATOM 4069 N N . TRP B 1 145 ? 9.633 -6.105 -10.758 1 97.75 145 TRP B N 1
ATOM 4070 C CA . TRP B 1 145 ? 10.344 -5.652 -9.562 1 97.75 145 TRP B CA 1
ATOM 4071 C C . TRP B 1 145 ? 11.047 -6.816 -8.867 1 97.75 145 TRP B C 1
ATOM 4073 O O . TRP B 1 145 ? 12.008 -6.617 -8.125 1 97.75 145 TRP B O 1
ATOM 4083 N N . GLY B 1 146 ? 10.594 -8.078 -9.164 1 98.12 146 GLY B N 1
ATOM 4084 C CA . GLY B 1 146 ? 11.25 -9.266 -8.625 1 98.12 146 GLY B CA 1
ATOM 4085 C C . GLY B 1 146 ? 10.281 -10.219 -7.953 1 98.12 146 GLY B C 1
ATOM 4086 O O . GLY B 1 146 ? 9.164 -9.836 -7.605 1 98.12 146 GLY B O 1
ATOM 4087 N N . GLY B 1 147 ? 10.664 -11.469 -7.832 1 98.62 147 GLY B N 1
ATOM 4088 C CA . GLY B 1 147 ? 9.969 -12.43 -7 1 98.62 147 GLY B CA 1
ATOM 4089 C C . GLY B 1 147 ? 10.359 -12.352 -5.539 1 98.62 147 GLY B C 1
ATOM 4090 O O . GLY B 1 147 ? 11.508 -12.039 -5.211 1 98.62 147 GLY B O 1
ATOM 4091 N N . SER B 1 148 ? 9.406 -12.594 -4.664 1 98.69 148 SER B N 1
ATOM 4092 C CA . SER B 1 148 ? 9.656 -12.508 -3.23 1 98.69 148 SER B CA 1
ATOM 4093 C C . SER B 1 148 ? 8.867 -13.562 -2.465 1 98.69 148 SER B C 1
ATOM 4095 O O . SER B 1 148 ? 7.953 -14.188 -3.016 1 98.69 148 SER B O 1
ATOM 4097 N N . THR B 1 149 ? 9.266 -13.812 -1.233 1 98.81 149 THR B N 1
ATOM 4098 C CA . THR B 1 149 ? 8.508 -14.648 -0.32 1 98.81 149 THR B CA 1
ATOM 4099 C C . THR B 1 149 ? 8.203 -13.906 0.978 1 98.81 149 THR B C 1
ATOM 4101 O O . THR B 1 149 ? 8.812 -12.875 1.265 1 98.81 149 THR B O 1
ATOM 4104 N N . ARG B 1 150 ? 7.195 -14.359 1.639 1 98.56 150 ARG B N 1
ATOM 4105 C CA . ARG B 1 150 ? 6.797 -13.961 2.984 1 98.56 150 ARG B CA 1
ATOM 4106 C C . ARG B 1 150 ? 6.43 -15.18 3.828 1 98.56 150 ARG B C 1
ATOM 4108 O O . ARG B 1 150 ? 6.121 -16.25 3.289 1 98.56 150 ARG B O 1
ATOM 4115 N N . VAL B 1 151 ? 6.473 -14.984 5.152 1 98.75 151 VAL B N 1
ATOM 4116 C CA . VAL B 1 151 ? 6.152 -16.125 6.012 1 98.75 151 VAL B CA 1
ATOM 4117 C C . VAL B 1 151 ? 5.203 -15.68 7.121 1 98.75 151 VAL B C 1
ATOM 4119 O O . VAL B 1 151 ? 5.164 -14.5 7.48 1 98.75 151 VAL B O 1
ATOM 4122 N N . SER B 1 152 ? 4.426 -16.562 7.637 1 98.62 152 SER B N 1
ATOM 4123 C CA . SER B 1 152 ? 3.574 -16.422 8.812 1 98.62 152 SER B CA 1
ATOM 4124 C C . SER B 1 152 ? 3.754 -17.594 9.766 1 98.62 152 SER B C 1
ATOM 4126 O O . SER B 1 152 ? 3.699 -18.75 9.352 1 98.62 152 SER B O 1
ATOM 4128 N N . ASP B 1 153 ? 3.93 -17.297 11.047 1 98.38 153 ASP B N 1
ATOM 4129 C CA . ASP B 1 153 ? 4.102 -18.344 12.055 1 98.38 153 ASP B CA 1
ATOM 4130 C C . ASP B 1 153 ? 2.896 -18.406 12.984 1 98.38 153 ASP B C 1
ATOM 4132 O O . ASP B 1 153 ? 2.936 -19.094 14.008 1 98.38 153 ASP B O 1
ATOM 4136 N N . ASP B 1 154 ? 1.876 -17.641 12.664 1 97.5 154 ASP B N 1
ATOM 4137 C CA . ASP B 1 154 ? 0.714 -17.609 13.547 1 97.5 154 ASP B CA 1
ATOM 4138 C C . ASP B 1 154 ? -0.576 -17.844 12.773 1 97.5 154 ASP B C 1
ATOM 4140 O O . ASP B 1 154 ? -1.597 -17.219 13.031 1 97.5 154 ASP B O 1
ATOM 4144 N N . GLY B 1 155 ? -0.479 -18.719 11.758 1 96.75 155 GLY B N 1
ATOM 4145 C CA . GLY B 1 155 ? -1.667 -19.156 11.039 1 96.75 155 GLY B CA 1
ATOM 4146 C C . GLY B 1 155 ? -2.195 -18.125 10.062 1 96.75 155 GLY B C 1
ATOM 4147 O O . GLY B 1 155 ? -3.398 -18.062 9.812 1 96.75 155 GLY B O 1
ATOM 4148 N N . GLY B 1 156 ? -1.345 -17.25 9.562 1 97.12 156 GLY B N 1
ATOM 4149 C CA . GLY B 1 156 ? -1.716 -16.297 8.523 1 97.12 156 GLY B CA 1
ATOM 4150 C C . GLY B 1 156 ? -2.201 -14.977 9.078 1 97.12 156 GLY B C 1
ATOM 4151 O O . GLY B 1 156 ? -2.609 -14.094 8.32 1 97.12 156 GLY B O 1
ATOM 4152 N N . ARG B 1 157 ? -2.146 -14.766 10.414 1 94.5 157 ARG B N 1
ATOM 4153 C CA . ARG B 1 157 ? -2.633 -13.531 11.023 1 94.5 157 ARG B CA 1
ATOM 4154 C C . ARG B 1 157 ? -1.647 -12.391 10.797 1 94.5 157 ARG B C 1
ATOM 4156 O O . ARG B 1 157 ? -2.055 -11.242 10.578 1 94.5 157 ARG B O 1
ATOM 4163 N N . HIS B 1 158 ? -0.35 -12.719 10.945 1 94.44 158 HIS B N 1
ATOM 4164 C CA . HIS B 1 158 ? 0.715 -11.758 10.68 1 94.44 158 HIS B CA 1
ATOM 4165 C C . HIS B 1 158 ? 1.728 -12.312 9.688 1 94.44 158 HIS B C 1
ATOM 4167 O O . HIS B 1 158 ? 1.916 -13.531 9.602 1 94.44 158 HIS B O 1
ATOM 4173 N N . TRP B 1 159 ? 2.295 -11.406 8.961 1 97.25 159 TRP B N 1
ATOM 4174 C CA . TRP B 1 159 ? 3.227 -11.805 7.91 1 97.25 159 TRP B CA 1
ATOM 4175 C C . TRP B 1 159 ? 4.5 -10.961 7.973 1 97.25 159 TRP B C 1
ATOM 4177 O O . TRP B 1 159 ? 4.461 -9.797 8.359 1 97.25 159 TRP B O 1
ATOM 4187 N N . SER B 1 160 ? 5.566 -11.539 7.582 1 96.69 160 SER B N 1
ATOM 4188 C CA . SER B 1 160 ? 6.805 -10.789 7.418 1 96.69 160 SER B CA 1
ATOM 4189 C C . SER B 1 160 ? 6.723 -9.836 6.23 1 96.69 160 SER B C 1
ATOM 4191 O O . SER B 1 160 ? 5.805 -9.938 5.41 1 96.69 160 SER B O 1
ATOM 4193 N N . ALA B 1 161 ? 7.711 -8.922 6.168 1 94.88 161 ALA B N 1
ATOM 4194 C CA . ALA B 1 161 ? 7.895 -8.117 4.961 1 94.88 161 ALA B CA 1
ATOM 4195 C C . ALA B 1 161 ? 8.367 -8.984 3.797 1 94.88 161 ALA B C 1
ATOM 4197 O O . ALA B 1 161 ? 8.664 -10.164 3.975 1 94.88 161 ALA B O 1
ATOM 4198 N N . HIS B 1 162 ? 8.398 -8.398 2.576 1 97.44 162 HIS B N 1
ATOM 4199 C CA . HIS B 1 162 ? 8.906 -9.078 1.391 1 97.44 162 HIS B CA 1
ATOM 4200 C C . HIS B 1 162 ? 10.367 -9.492 1.578 1 97.44 162 HIS B C 1
ATOM 4202 O O . HIS B 1 162 ? 11.188 -8.695 2.035 1 97.44 162 HIS B O 1
ATOM 4208 N N . ARG B 1 163 ? 10.656 -10.68 1.312 1 97.94 163 ARG B N 1
ATOM 4209 C CA . ARG B 1 163 ? 12.031 -11.141 1.111 1 97.94 163 ARG B CA 1
ATOM 4210 C C . ARG B 1 163 ? 12.281 -11.484 -0.352 1 97.94 163 ARG B C 1
ATOM 4212 O O . ARG B 1 163 ? 11.844 -12.539 -0.829 1 97.94 163 ARG B O 1
ATOM 4219 N N . TYR B 1 164 ? 12.977 -10.648 -1.038 1 98.25 164 TYR B N 1
ATOM 4220 C CA . TYR B 1 164 ? 13.18 -10.844 -2.469 1 98.25 164 TYR B CA 1
ATOM 4221 C C . TYR B 1 164 ? 14.156 -11.992 -2.725 1 98.25 164 TYR B C 1
ATOM 4223 O O . TYR B 1 164 ? 15.109 -12.18 -1.969 1 98.25 164 TYR B O 1
ATOM 4231 N N . LEU B 1 165 ? 13.938 -12.703 -3.816 1 98.75 165 LEU B N 1
ATOM 4232 C CA . LEU B 1 165 ? 14.766 -13.836 -4.215 1 98.75 165 LEU B CA 1
ATOM 4233 C C . LEU B 1 165 ? 16.109 -13.367 -4.781 1 98.75 165 LEU B C 1
ATOM 4235 O O . LEU B 1 165 ? 16.219 -12.227 -5.246 1 98.75 165 LEU B O 1
ATOM 4239 N N . PRO B 1 166 ? 17.078 -14.266 -4.695 1 98.19 166 PRO B N 1
ATOM 4240 C CA . PRO B 1 166 ? 18.375 -13.891 -5.246 1 98.19 166 PRO B CA 1
ATOM 4241 C C . PRO B 1 166 ? 18.344 -13.695 -6.758 1 98.19 166 PRO B C 1
ATOM 4243 O O . PRO B 1 166 ? 17.391 -14.102 -7.418 1 98.19 166 PRO B O 1
ATOM 4246 N N . GLU B 1 167 ? 19.375 -13.172 -7.234 1 97.62 167 GLU B N 1
ATOM 4247 C CA . GLU B 1 167 ? 19.531 -12.852 -8.648 1 97.62 167 GLU B CA 1
ATOM 4248 C C . GLU B 1 167 ? 19.578 -14.117 -9.5 1 97.62 167 GLU B C 1
ATOM 4250 O O . GLU B 1 167 ? 20.203 -15.109 -9.117 1 97.62 167 GLU B O 1
ATOM 4255 N N . LEU B 1 168 ? 18.891 -14.062 -10.664 1 97.12 168 LEU B N 1
ATOM 4256 C CA . LEU B 1 168 ? 19.094 -15.062 -11.711 1 97.12 168 LEU B CA 1
ATOM 4257 C C . LEU B 1 168 ? 20.297 -14.719 -12.57 1 97.12 168 LEU B C 1
ATOM 4259 O O . LEU B 1 168 ? 20.25 -13.781 -13.367 1 97.12 168 LEU B O 1
ATOM 4263 N N . PRO B 1 169 ? 21.328 -15.445 -12.469 1 91.88 169 PRO B N 1
ATOM 4264 C CA . PRO B 1 169 ? 22.609 -15.039 -13.055 1 91.88 169 PRO B CA 1
ATOM 4265 C C . PRO B 1 169 ? 22.594 -15.062 -14.578 1 91.88 169 PRO B C 1
ATOM 4267 O O . PRO B 1 169 ? 23.438 -14.422 -15.219 1 91.88 169 PRO B O 1
ATOM 4270 N N . ASP B 1 170 ? 21.734 -15.75 -15.211 1 92.5 170 ASP B N 1
ATOM 4271 C CA . ASP B 1 170 ? 21.75 -15.867 -16.672 1 92.5 170 ASP B CA 1
ATOM 4272 C C . ASP B 1 170 ? 20.766 -14.898 -17.312 1 92.5 170 ASP B C 1
ATOM 4274 O O . ASP B 1 170 ? 20.516 -14.969 -18.516 1 92.5 170 ASP B O 1
ATOM 4278 N N . GLN B 1 171 ? 20.188 -14.117 -16.469 1 92.88 171 GLN B N 1
ATOM 4279 C CA . GLN B 1 171 ? 19.25 -13.109 -16.969 1 92.88 171 GLN B CA 1
ATOM 4280 C C . GLN B 1 171 ? 19.844 -11.703 -16.859 1 92.88 171 GLN B C 1
ATOM 4282 O O . GLN B 1 171 ? 20.641 -11.422 -15.953 1 92.88 171 GLN B O 1
ATOM 4287 N N . GLY B 1 172 ? 19.641 -10.852 -17.75 1 91.06 172 GLY B N 1
ATOM 4288 C CA . GLY B 1 172 ? 19.984 -9.453 -17.594 1 91.06 172 GLY B CA 1
ATOM 4289 C C . GLY B 1 172 ? 19.281 -8.781 -16.438 1 91.06 172 GLY B C 1
ATOM 4290 O O . GLY B 1 172 ? 18.312 -9.328 -15.898 1 91.06 172 GLY B O 1
ATOM 4291 N N . PRO B 1 173 ? 19.766 -7.617 -16.062 1 93.81 173 PRO B N 1
ATOM 4292 C CA . PRO B 1 173 ? 19.125 -6.91 -14.953 1 93.81 173 PRO B CA 1
ATOM 4293 C C . PRO B 1 173 ? 17.75 -6.371 -15.305 1 93.81 173 PRO B C 1
ATOM 4295 O O . PRO B 1 173 ? 17.438 -6.152 -16.484 1 93.81 173 PRO B O 1
ATOM 4298 N N . ILE B 1 174 ? 16.906 -6.254 -14.297 1 94.12 174 ILE B N 1
ATOM 4299 C CA . ILE B 1 174 ? 15.656 -5.512 -14.445 1 94.12 174 ILE B CA 1
ATOM 4300 C C . ILE B 1 174 ? 15.961 -4.066 -14.828 1 94.12 174 ILE B C 1
ATOM 4302 O O . ILE B 1 174 ? 15.398 -3.537 -15.789 1 94.12 174 ILE B O 1
ATOM 4306 N N . LEU B 1 175 ? 16.859 -3.439 -14.086 1 94.12 175 LEU B N 1
ATOM 4307 C CA . LEU B 1 175 ? 17.406 -2.111 -14.367 1 94.12 175 LEU B CA 1
ATOM 4308 C C . LEU B 1 175 ? 18.922 -2.133 -14.367 1 94.12 175 LEU B C 1
ATOM 4310 O O . LEU B 1 175 ? 19.547 -2.355 -13.328 1 94.12 175 LEU B O 1
ATOM 4314 N N . PRO B 1 176 ? 19.484 -1.779 -15.516 1 90.12 176 PRO B N 1
ATOM 4315 C CA . PRO B 1 176 ? 20.953 -1.85 -15.609 1 90.12 176 PRO B CA 1
ATOM 4316 C C . PRO B 1 176 ? 21.641 -1.044 -14.516 1 90.12 176 PRO B C 1
ATOM 4318 O O . PRO B 1 176 ? 21.391 0.154 -14.367 1 90.12 176 PRO B O 1
ATOM 4321 N N . GLY B 1 177 ? 22.5 -1.767 -13.797 1 90.31 177 GLY B N 1
ATOM 4322 C CA . GLY B 1 177 ? 23.328 -1.138 -12.789 1 90.31 177 GLY B CA 1
ATOM 4323 C C . GLY B 1 177 ? 22.578 -0.82 -11.508 1 90.31 177 GLY B C 1
ATOM 4324 O O . GLY B 1 177 ? 23.172 -0.378 -10.523 1 90.31 177 GLY B O 1
ATOM 4325 N N . LEU B 1 178 ? 21.328 -1.112 -11.445 1 93.31 178 LEU B N 1
ATOM 4326 C CA . LEU B 1 178 ? 20.531 -0.638 -10.312 1 93.31 178 LEU B CA 1
ATOM 4327 C C . LEU B 1 178 ? 19.75 -1.781 -9.68 1 93.31 178 LEU B C 1
ATOM 4329 O O . LEU B 1 178 ? 19.609 -1.844 -8.453 1 93.31 178 LEU B O 1
ATOM 4333 N N . ARG B 1 179 ? 19.219 -2.715 -10.477 1 95 179 ARG B N 1
ATOM 4334 C CA . ARG B 1 179 ? 18.391 -3.795 -9.953 1 95 179 ARG B CA 1
ATOM 4335 C C . ARG B 1 179 ? 18.594 -5.074 -10.758 1 95 179 ARG B C 1
ATOM 4337 O O . ARG B 1 179 ? 18.094 -5.191 -11.883 1 95 179 ARG B O 1
ATOM 4344 N N . PRO B 1 180 ? 19.25 -6.035 -10.188 1 96 180 PRO B N 1
ATOM 4345 C CA . PRO B 1 180 ? 19.391 -7.316 -10.891 1 96 180 PRO B CA 1
ATOM 4346 C C . PRO B 1 180 ? 18.062 -8.047 -11.039 1 96 180 PRO B C 1
ATOM 4348 O O . PRO B 1 180 ? 17.047 -7.609 -10.492 1 96 180 PRO B O 1
ATOM 4351 N N . MET B 1 181 ? 18.047 -9.062 -11.844 1 96.12 181 MET B N 1
ATOM 4352 C CA . MET B 1 181 ? 16.859 -9.906 -11.961 1 96.12 181 MET B CA 1
ATOM 4353 C C . MET B 1 181 ? 16.656 -10.742 -10.695 1 96.12 181 MET B C 1
ATOM 4355 O O . MET B 1 181 ? 17.219 -11.828 -10.57 1 96.12 181 MET B O 1
ATOM 4359 N N . LEU B 1 182 ? 15.82 -10.25 -9.875 1 97 182 LEU B N 1
ATOM 4360 C CA . LEU B 1 182 ? 15.602 -10.906 -8.586 1 97 182 LEU B CA 1
ATOM 4361 C C . LEU B 1 182 ? 14.562 -12.016 -8.711 1 97 182 LEU B C 1
ATOM 4363 O O . LEU B 1 182 ? 13.367 -11.773 -8.523 1 97 182 LEU B O 1
ATOM 4367 N N . GLY B 1 183 ? 15.031 -13.281 -8.961 1 96.06 183 GLY B N 1
ATOM 4368 C CA . GLY B 1 183 ? 14.336 -14.555 -8.836 1 96.06 183 GLY B CA 1
ATOM 4369 C C . GLY B 1 183 ? 13.328 -14.789 -9.945 1 96.06 183 GLY B C 1
ATOM 4370 O O . GLY B 1 183 ? 12.961 -15.93 -10.227 1 96.06 183 GLY B O 1
ATOM 4371 N N . GLY B 1 184 ? 12.688 -13.766 -10.531 1 97.62 184 GLY B N 1
ATOM 4372 C CA . GLY B 1 184 ? 11.57 -13.883 -11.453 1 97.62 184 GLY B CA 1
ATOM 4373 C C . GLY B 1 184 ? 10.219 -13.867 -10.766 1 97.62 184 GLY B C 1
ATOM 4374 O O . GLY B 1 184 ? 10.141 -13.664 -9.555 1 97.62 184 GLY B O 1
ATOM 4375 N N . ALA B 1 185 ? 9.18 -14.094 -11.555 1 98.12 185 ALA B N 1
ATOM 4376 C CA . ALA B 1 185 ? 7.809 -14.094 -11.047 1 98.12 185 ALA B CA 1
ATOM 4377 C C . ALA B 1 185 ? 7.461 -15.438 -10.414 1 98.12 185 ALA B C 1
ATOM 4379 O O . ALA B 1 185 ? 7.93 -16.484 -10.867 1 98.12 185 ALA B O 1
ATOM 4380 N N . VAL B 1 186 ? 6.68 -15.414 -9.391 1 98.69 186 VAL B N 1
ATOM 4381 C CA . VAL B 1 186 ? 6.23 -16.625 -8.719 1 98.69 186 VAL B CA 1
ATOM 4382 C C . VAL B 1 186 ? 4.734 -16.828 -8.953 1 98.69 186 VAL B C 1
ATOM 4384 O O . VAL B 1 186 ? 3.93 -15.945 -8.648 1 98.69 186 VAL B O 1
ATOM 4387 N N . ARG B 1 187 ? 4.367 -17.969 -9.453 1 98.56 187 ARG B N 1
ATOM 4388 C CA . ARG B 1 187 ? 3.002 -18.484 -9.562 1 98.56 187 ARG B CA 1
ATOM 4389 C C . ARG B 1 187 ? 2.988 -20 -9.727 1 98.56 187 ARG B C 1
ATOM 4391 O O . ARG B 1 187 ? 3.436 -20.516 -10.758 1 98.56 187 ARG B O 1
ATOM 4398 N N . GLY B 1 188 ? 2.465 -20.609 -8.734 1 98.56 188 GLY B N 1
ATOM 4399 C CA . GLY B 1 188 ? 2.359 -22.062 -8.758 1 98.56 188 GLY B CA 1
ATOM 4400 C C . GLY B 1 188 ? 2.688 -22.703 -7.422 1 98.56 188 GLY B C 1
ATOM 4401 O O . GLY B 1 188 ? 3.432 -22.125 -6.617 1 98.56 188 GLY B O 1
ATOM 4402 N N . ARG B 1 189 ? 2.191 -23.891 -7.301 1 98.62 189 ARG B N 1
ATOM 4403 C CA . ARG B 1 189 ? 2.352 -24.609 -6.043 1 98.62 189 ARG B CA 1
ATOM 4404 C C . ARG B 1 189 ? 3.801 -25.047 -5.844 1 98.62 189 ARG B C 1
ATOM 4406 O O . ARG B 1 189 ? 4.418 -25.594 -6.754 1 98.62 189 ARG B O 1
ATOM 4413 N N . ALA B 1 190 ? 4.363 -24.719 -4.641 1 98.88 190 ALA B N 1
ATOM 4414 C CA . ALA B 1 190 ? 5.648 -25.219 -4.18 1 98.88 190 ALA B CA 1
ATOM 4415 C C . ALA B 1 190 ? 5.477 -26.531 -3.41 1 98.88 190 ALA B C 1
ATOM 4417 O O . ALA B 1 190 ? 4.352 -26.953 -3.131 1 98.88 190 ALA B O 1
ATOM 4418 N N . VAL B 1 191 ? 6.609 -27.172 -3.117 1 98.56 191 VAL B N 1
ATOM 4419 C CA . VAL B 1 191 ? 6.52 -28.422 -2.35 1 98.56 191 VAL B CA 1
ATOM 4420 C C . VAL B 1 191 ? 7.57 -28.422 -1.239 1 98.56 191 VAL B C 1
ATOM 4422 O O . VAL B 1 191 ? 8.586 -27.719 -1.338 1 98.56 191 VAL B O 1
ATOM 4425 N N . GLU B 1 192 ? 7.273 -29.047 -0.225 1 98.62 192 GLU B N 1
ATOM 4426 C CA . GLU B 1 192 ? 8.234 -29.406 0.817 1 98.62 192 GLU B CA 1
ATOM 4427 C C . GLU B 1 192 ? 8.695 -30.859 0.669 1 98.62 192 GLU B C 1
ATOM 4429 O O . GLU B 1 192 ? 7.902 -31.781 0.827 1 98.62 192 GLU B O 1
ATOM 4434 N N . ALA B 1 193 ? 9.93 -31.016 0.384 1 98.19 193 ALA B N 1
ATOM 4435 C CA . ALA B 1 193 ? 10.5 -32.344 0.248 1 98.19 193 ALA B CA 1
ATOM 4436 C C . ALA B 1 193 ? 10.578 -33.062 1.601 1 98.19 193 ALA B C 1
ATOM 4438 O O . ALA B 1 193 ? 10.469 -32.406 2.648 1 98.19 193 ALA B O 1
ATOM 4439 N N . PRO B 1 194 ? 10.742 -34.406 1.587 1 96.06 194 PRO B N 1
ATOM 4440 C CA . PRO B 1 194 ? 10.797 -35.156 2.844 1 96.06 194 PRO B CA 1
ATOM 4441 C C . PRO B 1 194 ? 11.906 -34.656 3.773 1 96.06 194 PRO B C 1
ATOM 4443 O O . PRO B 1 194 ? 11.75 -34.688 4.996 1 96.06 194 PRO B O 1
ATOM 4446 N N . ASP B 1 195 ? 12.969 -34.125 3.252 1 96.44 195 ASP B N 1
ATOM 4447 C CA . ASP B 1 195 ? 14.094 -33.688 4.074 1 96.44 195 ASP B CA 1
ATOM 4448 C C . ASP B 1 195 ? 13.906 -32.25 4.555 1 96.44 195 ASP B C 1
ATOM 4450 O O . ASP B 1 195 ? 14.812 -31.672 5.145 1 96.44 195 ASP B O 1
ATOM 4454 N N . GLY B 1 196 ? 12.797 -31.688 4.219 1 97.69 196 GLY B N 1
ATOM 4455 C CA . GLY B 1 196 ? 12.492 -30.344 4.695 1 97.69 196 GLY B CA 1
ATOM 4456 C C . GLY B 1 196 ? 12.828 -29.266 3.688 1 97.69 196 GLY B C 1
ATOM 4457 O O . GLY B 1 196 ? 12.492 -28.094 3.885 1 97.69 196 GLY B O 1
ATOM 4458 N N . THR B 1 197 ? 13.484 -29.656 2.582 1 98.5 197 THR B N 1
ATOM 4459 C CA . THR B 1 197 ? 13.82 -28.672 1.547 1 98.5 197 THR B CA 1
ATOM 4460 C C . THR B 1 197 ? 12.555 -28.172 0.849 1 98.5 197 THR B C 1
ATOM 4462 O O . THR B 1 197 ? 11.695 -28.969 0.46 1 98.5 197 THR B O 1
ATOM 4465 N N . LEU B 1 198 ? 12.414 -26.859 0.792 1 98.94 198 LEU B N 1
ATOM 4466 C CA . LEU B 1 198 ? 11.336 -26.266 0.018 1 98.94 198 LEU B CA 1
ATOM 4467 C C . LEU B 1 198 ? 11.758 -26.047 -1.429 1 98.94 198 LEU B C 1
ATOM 4469 O O . LEU B 1 198 ? 12.891 -25.609 -1.688 1 98.94 198 LEU B O 1
ATOM 4473 N N . LEU B 1 199 ? 10.922 -26.422 -2.336 1 98.94 199 LEU B N 1
ATOM 4474 C CA . LEU B 1 199 ? 11.156 -26.219 -3.764 1 98.94 199 LEU B CA 1
ATOM 4475 C C . LEU B 1 199 ? 10.062 -25.344 -4.375 1 98.94 199 LEU B C 1
ATOM 4477 O O . LEU B 1 199 ? 8.875 -25.656 -4.242 1 98.94 199 LEU B O 1
ATOM 4481 N N . MET B 1 200 ? 10.461 -24.25 -5.008 1 98.94 200 MET B N 1
ATOM 4482 C CA . MET B 1 200 ? 9.531 -23.281 -5.578 1 98.94 200 MET B CA 1
ATOM 4483 C C . MET B 1 200 ? 9.953 -22.891 -6.992 1 98.94 200 MET B C 1
ATOM 4485 O O . MET B 1 200 ? 11.117 -22.547 -7.223 1 98.94 200 MET B O 1
ATOM 4489 N N . ALA B 1 201 ? 9.039 -22.953 -7.898 1 98.88 201 ALA B N 1
ATOM 4490 C CA . ALA B 1 201 ? 9.312 -22.562 -9.281 1 98.88 201 ALA B CA 1
ATOM 4491 C C . ALA B 1 201 ? 9.094 -21.062 -9.484 1 98.88 201 ALA B C 1
ATOM 4493 O O . ALA B 1 201 ? 8.211 -20.469 -8.867 1 98.88 201 ALA B O 1
ATOM 4494 N N . THR B 1 202 ? 9.867 -20.438 -10.289 1 98.69 202 THR B N 1
ATOM 4495 C CA . THR B 1 202 ? 9.703 -19.062 -10.773 1 98.69 202 THR B CA 1
ATOM 4496 C C . THR B 1 202 ? 9.859 -19 -12.289 1 98.69 202 THR B C 1
ATOM 4498 O O . THR B 1 202 ? 10.148 -20.016 -12.93 1 98.69 202 THR B O 1
ATOM 4501 N N . TYR B 1 203 ? 9.57 -17.844 -12.883 1 98.19 203 TYR B N 1
ATOM 4502 C CA . TYR B 1 203 ? 9.75 -17.688 -14.32 1 98.19 203 TYR B CA 1
ATOM 4503 C C . TYR B 1 203 ? 10.078 -16.25 -14.688 1 98.19 203 TYR B C 1
ATOM 4505 O O . TYR B 1 203 ? 9.789 -15.328 -13.914 1 98.19 203 TYR B O 1
ATOM 4513 N N . THR B 1 204 ? 10.719 -16.047 -15.711 1 95.5 204 THR B N 1
ATOM 4514 C CA . THR B 1 204 ? 11.008 -14.719 -16.25 1 95.5 204 THR B CA 1
ATOM 4515 C C . THR B 1 204 ? 10.359 -14.539 -17.609 1 95.5 204 THR B C 1
ATOM 4517 O O . THR B 1 204 ? 9.969 -15.516 -18.266 1 95.5 204 THR B O 1
ATOM 4520 N N . GLY B 1 205 ? 10.156 -13.172 -17.922 1 83.62 205 GLY B N 1
ATOM 4521 C CA . GLY B 1 205 ? 9.68 -12.828 -19.25 1 83.62 205 GLY B CA 1
ATOM 4522 C C . GLY B 1 205 ? 10.773 -12.891 -20.297 1 83.62 205 GLY B C 1
ATOM 4523 O O . GLY B 1 205 ? 11.953 -12.992 -19.969 1 83.62 205 GLY B O 1
ATOM 4524 N N . GLY B 1 206 ? 10.562 -12.703 -21.766 1 75.19 206 GLY B N 1
ATOM 4525 C CA . GLY B 1 206 ? 11.398 -13.031 -22.906 1 75.19 206 GLY B CA 1
ATOM 4526 C C . GLY B 1 206 ? 11.266 -14.477 -23.344 1 75.19 206 GLY B C 1
ATOM 4527 O O . GLY B 1 206 ? 10.367 -15.188 -22.891 1 75.19 206 GLY B O 1
ATOM 4528 N N . PRO B 1 207 ? 12.023 -15.039 -24.031 1 79.19 207 PRO B N 1
ATOM 4529 C CA . PRO B 1 207 ? 11.508 -16.406 -23.984 1 79.19 207 PRO B CA 1
ATOM 4530 C C . PRO B 1 207 ? 11.297 -16.922 -22.562 1 79.19 207 PRO B C 1
ATOM 4532 O O . PRO B 1 207 ? 12.195 -16.828 -21.734 1 79.19 207 PRO B O 1
ATOM 4535 N N . TYR B 1 208 ? 10.023 -17.094 -22.156 1 91.44 208 TYR B N 1
ATOM 4536 C CA . TYR B 1 208 ? 9.656 -17.547 -20.812 1 91.44 208 TYR B CA 1
ATOM 4537 C C . TYR B 1 208 ? 10.484 -18.766 -20.422 1 91.44 208 TYR B C 1
ATOM 4539 O O . TYR B 1 208 ? 10.484 -19.781 -21.109 1 91.44 208 TYR B O 1
ATOM 4547 N N . THR B 1 209 ? 11.25 -18.578 -19.375 1 96.38 209 THR B N 1
ATOM 4548 C CA . THR B 1 209 ? 12.078 -19.625 -18.781 1 96.38 209 THR B CA 1
ATOM 4549 C C . THR B 1 209 ? 11.664 -19.906 -17.344 1 96.38 209 THR B C 1
ATOM 4551 O O . THR B 1 209 ? 11.453 -18.984 -16.562 1 96.38 209 THR B O 1
ATOM 4554 N N . SER B 1 210 ? 11.484 -21.156 -17.031 1 98.06 210 SER B N 1
ATOM 4555 C CA . SER B 1 210 ? 11.148 -21.531 -15.664 1 98.06 210 SER B CA 1
ATOM 4556 C C . SER B 1 210 ? 12.383 -21.969 -14.883 1 98.06 210 SER B C 1
ATOM 4558 O O . SER B 1 210 ? 13.25 -22.656 -15.422 1 98.06 210 SER B O 1
ATOM 4560 N N . TYR B 1 211 ? 12.469 -21.531 -13.664 1 98.62 211 TYR B N 1
ATOM 4561 C CA . TYR B 1 211 ? 13.578 -21.812 -12.758 1 98.62 211 TYR B CA 1
ATOM 4562 C C . TYR B 1 211 ? 13.078 -22.5 -11.492 1 98.62 211 TYR B C 1
ATOM 4564 O O . TYR B 1 211 ? 11.883 -22.484 -11.203 1 98.62 211 TYR B O 1
ATOM 4572 N N . LEU B 1 212 ? 14.016 -23.125 -10.789 1 98.88 212 LEU B N 1
ATOM 4573 C CA . LEU B 1 212 ? 13.711 -23.734 -9.5 1 98.88 212 LEU B CA 1
ATOM 4574 C C . LEU B 1 212 ? 14.578 -23.125 -8.398 1 98.88 212 LEU B C 1
ATOM 4576 O O . LEU B 1 212 ? 15.805 -23.078 -8.523 1 98.88 212 LEU B O 1
ATOM 4580 N N . PHE B 1 213 ? 13.945 -22.656 -7.367 1 98.94 213 PHE B N 1
ATOM 4581 C CA . PHE B 1 213 ? 14.633 -22.203 -6.16 1 98.94 213 PHE B CA 1
ATOM 4582 C C . PHE B 1 213 ? 14.43 -23.203 -5.023 1 98.94 213 PHE B C 1
ATOM 4584 O O . PHE B 1 213 ? 13.414 -23.891 -4.961 1 98.94 213 PHE B O 1
ATOM 4591 N N . ALA B 1 214 ? 15.414 -23.25 -4.168 1 98.88 214 ALA B N 1
ATOM 4592 C CA . ALA B 1 214 ? 15.359 -24.141 -3.01 1 98.88 214 ALA B CA 1
ATOM 4593 C C . ALA B 1 214 ? 15.633 -23.375 -1.718 1 98.88 214 ALA B C 1
ATOM 4595 O O . ALA B 1 214 ? 16.469 -22.469 -1.692 1 98.88 214 ALA B O 1
ATOM 4596 N N . SER B 1 215 ? 14.914 -23.703 -0.678 1 98.94 215 SER B N 1
ATOM 4597 C CA . SER B 1 215 ? 15.172 -23.219 0.675 1 98.94 215 SER B CA 1
ATOM 4598 C C . SER B 1 215 ? 15.391 -24.375 1.643 1 98.94 215 SER B C 1
ATOM 4600 O O . SER B 1 215 ? 14.617 -25.328 1.657 1 98.94 215 SER B O 1
ATOM 4602 N N . ARG B 1 216 ? 16.406 -24.25 2.471 1 98.5 216 ARG B N 1
ATOM 4603 C CA . ARG B 1 216 ? 16.703 -25.281 3.465 1 98.5 216 ARG B CA 1
ATOM 4604 C C . ARG B 1 216 ? 16.5 -24.75 4.879 1 98.5 216 ARG B C 1
ATOM 4606 O O . ARG B 1 216 ? 16.906 -25.375 5.852 1 98.5 216 ARG B O 1
ATOM 4613 N N . ASP B 1 217 ? 15.969 -23.594 5.039 1 98.5 217 ASP B N 1
ATOM 4614 C CA . ASP B 1 217 ? 15.766 -22.938 6.332 1 98.5 217 ASP B CA 1
ATOM 4615 C C . ASP B 1 217 ? 14.328 -22.453 6.473 1 98.5 217 ASP B C 1
ATOM 4617 O O . ASP B 1 217 ? 14.094 -21.344 6.965 1 98.5 217 ASP B O 1
ATOM 4621 N N . ARG B 1 218 ? 13.359 -23.219 5.973 1 98.25 218 ARG B N 1
ATOM 4622 C CA . ARG B 1 218 ? 11.922 -23.016 6.145 1 98.25 218 ARG B CA 1
ATOM 4623 C C . ARG B 1 218 ? 11.477 -21.703 5.512 1 98.25 218 ARG B C 1
ATOM 4625 O O . ARG B 1 218 ? 10.625 -21 6.062 1 98.25 218 ARG B O 1
ATOM 4632 N N . GLY B 1 219 ? 12.07 -21.312 4.434 1 98.5 219 GLY B N 1
ATOM 4633 C CA . GLY B 1 219 ? 11.625 -20.172 3.635 1 98.5 219 GLY B CA 1
ATOM 4634 C C . GLY B 1 219 ? 12.32 -18.875 3.998 1 98.5 219 GLY B C 1
ATOM 4635 O O . GLY B 1 219 ? 11.984 -17.812 3.477 1 98.5 219 GLY B O 1
ATOM 4636 N N . GLU B 1 220 ? 13.359 -18.938 4.867 1 97.69 220 GLU B N 1
ATOM 4637 C CA . GLU B 1 220 ? 14.07 -17.719 5.285 1 97.69 220 GLU B CA 1
ATOM 4638 C C . GLU B 1 220 ? 15.008 -17.219 4.191 1 97.69 220 GLU B C 1
ATOM 4640 O O . GLU B 1 220 ? 15.258 -16.031 4.086 1 97.69 220 GLU B O 1
ATOM 4645 N N . SER B 1 221 ? 15.562 -18.172 3.486 1 98.25 221 SER B N 1
ATOM 4646 C CA . SER B 1 221 ? 16.422 -17.828 2.357 1 98.25 221 SER B CA 1
ATOM 4647 C C . SER B 1 221 ? 16.297 -18.844 1.233 1 98.25 221 SER B C 1
ATOM 4649 O O . SER B 1 221 ? 15.82 -19.969 1.454 1 98.25 221 SER B O 1
ATOM 4651 N N . TRP B 1 222 ? 16.641 -18.422 0.052 1 98.81 222 TRP B N 1
ATOM 4652 C CA . TRP B 1 222 ? 16.484 -19.25 -1.142 1 98.81 222 TRP B CA 1
ATOM 4653 C C . TRP B 1 222 ? 17.75 -19.219 -1.996 1 98.81 222 TRP B C 1
ATOM 4655 O O . TRP B 1 222 ? 18.469 -18.219 -2.029 1 98.81 222 TRP B O 1
ATOM 4665 N N . THR B 1 223 ? 18.016 -20.281 -2.654 1 98.62 223 THR B N 1
ATOM 4666 C CA . THR B 1 223 ? 19.094 -20.406 -3.625 1 98.62 223 THR B CA 1
ATOM 4667 C C . THR B 1 223 ? 18.578 -20.969 -4.945 1 98.62 223 THR B C 1
ATOM 4669 O O . THR B 1 223 ? 17.703 -21.828 -4.953 1 98.62 223 THR B O 1
ATOM 4672 N N . LEU B 1 224 ? 19.156 -20.406 -5.996 1 98.56 224 LEU B N 1
ATOM 4673 C CA . LEU B 1 224 ? 18.828 -21 -7.289 1 98.56 224 LEU B CA 1
ATOM 4674 C C . LEU B 1 224 ? 19.328 -22.438 -7.379 1 98.56 224 LEU B C 1
ATOM 4676 O O . LEU B 1 224 ? 20.5 -22.703 -7.109 1 98.56 224 LEU B O 1
ATOM 4680 N N . ARG B 1 225 ? 18.453 -23.312 -7.73 1 98.44 225 ARG B N 1
ATOM 4681 C CA . ARG B 1 225 ? 18.828 -24.719 -7.816 1 98.44 225 ARG B CA 1
ATOM 4682 C C . ARG B 1 225 ? 19.094 -25.125 -9.266 1 98.44 225 ARG B C 1
ATOM 4684 O O . ARG B 1 225 ? 20.047 -25.844 -9.547 1 98.44 225 ARG B O 1
ATOM 4691 N N . SER B 1 226 ? 18.188 -24.734 -10.172 1 98.5 226 SER B N 1
ATOM 4692 C CA . SER B 1 226 ? 18.344 -25.141 -11.562 1 98.5 226 SER B CA 1
ATOM 4693 C C . SER B 1 226 ? 17.391 -24.359 -12.469 1 98.5 226 SER B C 1
ATOM 4695 O O . SER B 1 226 ? 16.531 -23.625 -11.992 1 98.5 226 SER B O 1
ATOM 4697 N N . THR B 1 227 ? 17.672 -24.438 -13.75 1 97.69 227 THR B N 1
ATOM 4698 C CA . THR B 1 227 ? 16.672 -24.141 -14.766 1 97.69 227 THR B CA 1
ATOM 4699 C C . THR B 1 227 ? 15.789 -25.344 -15.039 1 97.69 227 THR B C 1
ATOM 4701 O O . THR B 1 227 ? 16.281 -26.422 -15.391 1 97.69 227 THR B O 1
ATOM 4704 N N . ILE B 1 228 ? 14.508 -25.172 -14.875 1 98.56 228 ILE B N 1
ATOM 4705 C CA . ILE B 1 228 ? 13.602 -26.297 -15.094 1 98.56 228 ILE B CA 1
ATOM 4706 C C . ILE B 1 228 ? 13.414 -26.531 -16.594 1 98.56 228 ILE B C 1
ATOM 4708 O O . ILE B 1 228 ? 13.625 -27.641 -17.078 1 98.56 228 ILE B O 1
ATOM 4712 N N . ALA B 1 229 ? 12.984 -25.516 -17.266 1 97.88 229 ALA B N 1
ATOM 4713 C CA . ALA B 1 229 ? 12.688 -25.656 -18.703 1 97.88 229 ALA B CA 1
ATOM 4714 C C . ALA B 1 229 ? 12.961 -24.344 -19.453 1 97.88 229 ALA B C 1
ATOM 4716 O O . ALA B 1 229 ? 12.664 -23.266 -18.953 1 97.88 229 ALA B O 1
ATOM 4717 N N . ARG B 1 230 ? 13.523 -24.453 -20.516 1 95.56 230 ARG B N 1
ATOM 4718 C CA . ARG B 1 230 ? 13.781 -23.406 -21.516 1 95.56 230 ARG B CA 1
ATOM 4719 C C . ARG B 1 230 ? 13.828 -23.984 -22.922 1 95.56 230 ARG B C 1
ATOM 4721 O O . ARG B 1 230 ? 14.336 -25.094 -23.125 1 95.56 230 ARG B O 1
ATOM 4728 N N . ASP B 1 231 ? 13.258 -23.344 -23.859 1 94.44 231 ASP B N 1
ATOM 4729 C CA . ASP B 1 231 ? 13.336 -23.797 -25.25 1 94.44 231 ASP B CA 1
ATOM 4730 C C . ASP B 1 231 ? 14.367 -22.969 -26.016 1 94.44 231 ASP B C 1
ATOM 4732 O O . ASP B 1 231 ? 14.086 -21.844 -26.422 1 94.44 231 ASP B O 1
ATOM 4736 N N . PRO B 1 232 ? 15.484 -23.5 -26.281 1 87.12 232 PRO B N 1
ATOM 4737 C CA . PRO B 1 232 ? 16.531 -22.75 -26.984 1 87.12 232 PRO B CA 1
ATOM 4738 C C . PRO B 1 232 ? 16.078 -22.266 -28.375 1 87.12 232 PRO B C 1
ATOM 4740 O O . PRO B 1 232 ? 16.594 -21.281 -28.891 1 87.12 232 PRO B O 1
ATOM 4743 N N . ALA B 1 233 ? 15.102 -22.984 -28.953 1 88.81 233 ALA B N 1
ATOM 4744 C CA . ALA B 1 233 ? 14.617 -22.625 -30.281 1 88.81 233 ALA B CA 1
ATOM 4745 C C . ALA B 1 233 ? 13.641 -21.453 -30.219 1 88.81 233 ALA B C 1
ATOM 4747 O O . ALA B 1 233 ? 13.32 -20.844 -31.25 1 88.81 233 ALA B O 1
ATOM 4748 N N . GLY B 1 234 ? 13.172 -21.125 -29.047 1 87.19 234 GLY B N 1
ATOM 4749 C CA . GLY B 1 234 ? 12.289 -19.984 -28.844 1 87.19 234 GLY B CA 1
ATOM 4750 C C . GLY B 1 234 ? 10.859 -20.25 -29.281 1 87.19 234 GLY B C 1
ATOM 4751 O O . GLY B 1 234 ? 10.078 -19.312 -29.469 1 87.19 234 GLY B O 1
ATOM 4752 N N . ARG B 1 235 ? 10.508 -21.531 -29.5 1 88.5 235 ARG B N 1
ATOM 4753 C CA . ARG B 1 235 ? 9.164 -21.891 -29.938 1 88.5 235 ARG B CA 1
ATOM 4754 C C . ARG B 1 235 ? 8.188 -21.906 -28.781 1 88.5 235 ARG B C 1
ATOM 4756 O O . ARG B 1 235 ? 6.988 -21.672 -28.969 1 88.5 235 ARG B O 1
ATOM 4763 N N . ALA B 1 236 ? 8.688 -22.219 -27.609 1 93.94 236 ALA B N 1
ATOM 4764 C CA . ALA B 1 236 ? 7.828 -22.344 -26.438 1 93.94 236 ALA B CA 1
ATOM 4765 C C . ALA B 1 236 ? 8.391 -21.562 -25.25 1 93.94 236 ALA B C 1
ATOM 4767 O O . ALA B 1 236 ? 9.609 -21.5 -25.062 1 93.94 236 ALA B O 1
ATOM 4768 N N . GLY B 1 237 ? 7.523 -20.891 -24.562 1 96.38 237 GLY B N 1
ATOM 4769 C CA . GLY B 1 237 ? 7.836 -20.312 -23.25 1 96.38 237 GLY B CA 1
ATOM 4770 C C . GLY B 1 237 ? 7.203 -21.078 -22.109 1 96.38 237 GLY B C 1
ATOM 4771 O O . GLY B 1 237 ? 6.145 -21.688 -22.266 1 96.38 237 GLY B O 1
ATOM 4772 N N . PHE B 1 238 ? 7.859 -21.125 -20.984 1 97.94 238 PHE B N 1
ATOM 4773 C CA . PHE B 1 238 ? 7.414 -21.859 -19.812 1 97.94 238 PHE B CA 1
ATOM 4774 C C . PHE B 1 238 ? 7.238 -20.938 -18.625 1 97.94 238 PHE B C 1
ATOM 4776 O O . PHE B 1 238 ? 8.188 -20.266 -18.203 1 97.94 238 PHE B O 1
ATOM 4783 N N . CYS B 1 239 ? 6.035 -20.828 -18.109 1 97.75 239 CYS B N 1
ATOM 4784 C CA . CYS B 1 239 ? 5.766 -19.906 -17.016 1 97.75 239 CYS B CA 1
ATOM 4785 C C . CYS B 1 239 ? 4.695 -20.469 -16.078 1 97.75 239 CYS B C 1
ATOM 4787 O O . CYS B 1 239 ? 4.09 -21.5 -16.375 1 97.75 239 CYS B O 1
ATOM 4789 N N . GLU B 1 240 ? 4.57 -19.844 -14.891 1 98.38 240 GLU B N 1
ATOM 4790 C CA . GLU B 1 240 ? 3.547 -20.156 -13.898 1 98.38 240 GLU B CA 1
ATOM 4791 C C . GLU B 1 240 ? 3.496 -21.656 -13.602 1 98.38 240 GLU B C 1
ATOM 4793 O O . GLU B 1 240 ? 2.436 -22.281 -13.695 1 98.38 240 GLU B O 1
ATOM 4798 N N . THR B 1 241 ? 4.625 -22.172 -13.141 1 98.81 241 THR B N 1
ATOM 4799 C CA . THR B 1 241 ? 4.891 -23.594 -13.008 1 98.81 241 THR B CA 1
ATOM 4800 C C . THR B 1 241 ? 4.457 -24.094 -11.633 1 98.81 241 THR B C 1
ATOM 4802 O O . THR B 1 241 ? 4.867 -23.547 -10.609 1 98.81 241 THR B O 1
ATOM 4805 N N . ALA B 1 242 ? 3.617 -25.125 -11.625 1 98.88 242 ALA B N 1
ATOM 4806 C CA . ALA B 1 242 ? 3.254 -25.812 -10.398 1 98.88 242 ALA B CA 1
ATOM 4807 C C . ALA B 1 242 ? 4.094 -27.078 -10.211 1 98.88 242 ALA B C 1
ATOM 4809 O O . ALA B 1 242 ? 4.418 -27.766 -11.18 1 98.88 242 ALA B O 1
ATOM 4810 N N . LEU B 1 243 ? 4.406 -27.375 -8.961 1 98.88 243 LEU B N 1
ATOM 4811 C CA . LEU B 1 243 ? 5.223 -28.547 -8.664 1 98.88 243 LEU B CA 1
ATOM 4812 C C . LEU B 1 243 ? 4.41 -29.609 -7.938 1 98.88 243 LEU B C 1
ATOM 4814 O O . LEU B 1 243 ? 3.463 -29.297 -7.215 1 98.88 243 LEU B O 1
ATOM 4818 N N . HIS B 1 244 ? 4.801 -30.812 -8.156 1 98.19 244 HIS B N 1
ATOM 4819 C CA . HIS B 1 244 ? 4.285 -31.969 -7.414 1 98.19 244 HIS B CA 1
ATOM 4820 C C . HIS B 1 244 ? 5.375 -33 -7.18 1 98.19 244 HIS B C 1
ATOM 4822 O O . HIS B 1 244 ? 6.102 -33.375 -8.109 1 98.19 244 HIS B O 1
ATOM 4828 N N . LEU B 1 245 ? 5.516 -33.344 -6.004 1 96.12 245 LEU B N 1
ATOM 4829 C CA . LEU B 1 245 ? 6.406 -34.438 -5.652 1 96.12 245 LEU B CA 1
ATOM 4830 C C . LEU B 1 245 ? 5.629 -35.75 -5.492 1 96.12 245 LEU B C 1
ATOM 4832 O O . LEU B 1 245 ? 4.816 -35.875 -4.574 1 96.12 245 LEU B O 1
ATOM 4836 N N . THR B 1 246 ? 5.922 -36.719 -6.324 1 92.5 246 THR B N 1
ATOM 4837 C CA . THR B 1 246 ? 5.227 -38 -6.258 1 92.5 246 THR B CA 1
ATOM 4838 C C . THR B 1 246 ? 5.73 -38.812 -5.078 1 92.5 246 THR B C 1
ATOM 4840 O O . THR B 1 246 ? 6.789 -38.531 -4.52 1 92.5 246 THR B O 1
ATOM 4843 N N . ALA B 1 247 ? 4.961 -39.812 -4.758 1 87.81 247 ALA B N 1
ATOM 4844 C CA . ALA B 1 247 ? 5.324 -40.688 -3.643 1 87.81 247 ALA B CA 1
ATOM 4845 C C . ALA B 1 247 ? 6.641 -41.406 -3.92 1 87.81 247 ALA B C 1
ATOM 4847 O O . ALA B 1 247 ? 7.395 -41.719 -2.994 1 87.81 247 ALA B O 1
ATOM 4848 N N . ASP B 1 248 ? 6.91 -41.688 -5.207 1 88.25 248 ASP B N 1
ATOM 4849 C CA . ASP B 1 248 ? 8.117 -42.406 -5.559 1 88.25 248 ASP B CA 1
ATOM 4850 C C . ASP B 1 248 ? 9.312 -41.469 -5.719 1 88.25 248 ASP B C 1
ATOM 4852 O O . ASP B 1 248 ? 10.383 -41.906 -6.156 1 88.25 248 ASP B O 1
ATOM 4856 N N . GLY B 1 249 ? 9.078 -40.188 -5.477 1 89.94 249 GLY B N 1
ATOM 4857 C CA . GLY B 1 249 ? 10.195 -39.281 -5.363 1 89.94 249 GLY B CA 1
ATOM 4858 C C . GLY B 1 249 ? 10.445 -38.469 -6.625 1 89.94 249 GLY B C 1
ATOM 4859 O O . GLY B 1 249 ? 11.438 -37.75 -6.723 1 89.94 249 GLY B O 1
ATOM 4860 N N . GLN B 1 250 ? 9.578 -38.562 -7.598 1 94.56 250 GLN B N 1
ATOM 4861 C CA . GLN B 1 250 ? 9.703 -37.75 -8.797 1 94.56 250 GLN B CA 1
ATOM 4862 C C . GLN B 1 250 ? 9.125 -36.375 -8.578 1 94.56 250 GLN B C 1
ATOM 4864 O O . GLN B 1 250 ? 8.031 -36.219 -8.039 1 94.56 250 GLN B O 1
ATOM 4869 N N . LEU B 1 251 ? 9.93 -35.375 -8.945 1 97.88 251 LEU B N 1
ATOM 4870 C CA . LEU B 1 251 ? 9.422 -34.031 -8.969 1 97.88 251 LEU B CA 1
ATOM 4871 C C . LEU B 1 251 ? 8.883 -33.656 -10.352 1 97.88 251 LEU B C 1
ATOM 4873 O O . LEU B 1 251 ? 9.617 -33.719 -11.344 1 97.88 251 LEU B O 1
ATOM 4877 N N . VAL B 1 252 ? 7.613 -33.375 -10.438 1 98.19 252 VAL B N 1
ATOM 4878 C CA . VAL B 1 252 ? 6.965 -33.062 -11.695 1 98.19 252 VAL B CA 1
ATOM 4879 C C . VAL B 1 252 ? 6.629 -31.562 -11.727 1 98.19 252 VAL B C 1
ATOM 4881 O O . VAL B 1 252 ? 6.094 -31.031 -10.758 1 98.19 252 VAL B O 1
ATOM 4884 N N . ALA B 1 253 ? 7.02 -30.891 -12.789 1 98.81 253 ALA B N 1
ATOM 4885 C CA . ALA B 1 253 ? 6.66 -29.5 -13.047 1 98.81 253 ALA B CA 1
ATOM 4886 C C . ALA B 1 253 ? 5.598 -29.406 -14.133 1 98.81 253 ALA B C 1
ATOM 4888 O O . ALA B 1 253 ? 5.73 -30 -15.203 1 98.81 253 ALA B O 1
ATOM 4889 N N . PHE B 1 254 ? 4.508 -28.703 -13.852 1 98.75 254 PHE B N 1
ATOM 4890 C CA . PHE B 1 254 ? 3.432 -28.422 -14.797 1 98.75 254 PHE B CA 1
ATOM 4891 C C . PHE B 1 254 ? 3.496 -26.984 -15.273 1 98.75 254 PHE B C 1
ATOM 4893 O O . PHE B 1 254 ? 3.232 -26.047 -14.508 1 98.75 254 PHE B O 1
ATOM 4900 N N . HIS B 1 255 ? 3.822 -26.766 -16.594 1 98.56 255 HIS B N 1
ATOM 4901 C CA . HIS B 1 255 ? 4.07 -25.438 -17.094 1 98.56 255 HIS B CA 1
ATOM 4902 C C . HIS B 1 255 ? 2.869 -24.906 -17.875 1 98.56 255 HIS B C 1
ATOM 4904 O O . HIS B 1 255 ? 2.342 -25.609 -18.75 1 98.56 255 HIS B O 1
ATOM 4910 N N . ARG B 1 256 ? 2.424 -23.688 -17.516 1 98.25 256 ARG B N 1
ATOM 4911 C CA . ARG B 1 256 ? 1.791 -22.906 -18.578 1 98.25 256 ARG B CA 1
ATOM 4912 C C . ARG B 1 256 ? 2.777 -22.609 -19.703 1 98.25 256 ARG B C 1
ATOM 4914 O O . ARG B 1 256 ? 3.938 -22.281 -19.438 1 98.25 256 ARG B O 1
ATOM 4921 N N . THR B 1 257 ? 2.309 -22.672 -20.938 1 97.06 257 THR B N 1
ATOM 4922 C CA . THR B 1 257 ? 3.223 -22.453 -22.047 1 97.06 257 THR B CA 1
ATOM 4923 C C . THR B 1 257 ? 2.785 -21.25 -22.875 1 97.06 257 THR B C 1
ATOM 4925 O O . THR B 1 257 ? 1.618 -20.859 -22.844 1 97.06 257 THR B O 1
ATOM 4928 N N . THR B 1 258 ? 3.736 -20.656 -23.469 1 94.88 258 THR B N 1
ATOM 4929 C CA . THR B 1 258 ? 3.486 -19.766 -24.594 1 94.88 258 THR B CA 1
ATOM 4930 C C . THR B 1 258 ? 4.031 -20.359 -25.891 1 94.88 258 THR B C 1
ATOM 4932 O O . THR B 1 258 ? 5.059 -21.047 -25.875 1 94.88 258 THR B O 1
ATOM 4935 N N . GLY B 1 259 ? 3.322 -20.188 -26.969 1 94.25 259 GLY B N 1
ATOM 4936 C CA . GLY B 1 259 ? 3.801 -20.641 -28.266 1 94.25 259 GLY B CA 1
ATOM 4937 C C . GLY B 1 259 ? 3.375 -22.062 -28.594 1 94.25 259 GLY B C 1
ATOM 4938 O O . GLY B 1 259 ? 3.697 -22.578 -29.672 1 94.25 259 GLY B O 1
ATOM 4939 N N . LEU B 1 260 ? 2.631 -22.719 -27.719 1 95.62 260 LEU B N 1
ATOM 4940 C CA . LEU B 1 260 ? 2.23 -24.109 -27.938 1 95.62 260 LEU B CA 1
ATOM 4941 C C . LEU B 1 260 ? 0.711 -24.234 -27.969 1 95.62 260 LEU B C 1
ATOM 4943 O O . LEU B 1 260 ? 0.164 -25.281 -27.578 1 95.62 260 LEU B O 1
ATOM 4947 N N . GLY B 1 261 ? 0.02 -23.172 -28.25 1 95.31 261 GLY B N 1
ATOM 4948 C CA . GLY B 1 261 ? -1.431 -23.219 -28.344 1 95.31 261 GLY B CA 1
ATOM 4949 C C . GLY B 1 261 ? -2.107 -23.516 -27.016 1 95.31 261 GLY B C 1
ATOM 4950 O O . GLY B 1 261 ? -3.088 -24.266 -26.969 1 95.31 261 GLY B O 1
ATOM 4951 N N . ASP B 1 262 ? -1.567 -23.141 -25.859 1 96.06 262 ASP B N 1
ATOM 4952 C CA . ASP B 1 262 ? -2.088 -23.25 -24.5 1 96.06 262 ASP B CA 1
ATOM 4953 C C . ASP B 1 262 ? -1.965 -24.672 -23.969 1 96.06 262 ASP B C 1
ATOM 4955 O O . ASP B 1 262 ? -2.6 -25.031 -22.969 1 96.06 262 ASP B O 1
ATOM 4959 N N . ARG B 1 263 ? -1.166 -25.453 -24.656 1 97.62 263 ARG B N 1
ATOM 4960 C CA . ARG B 1 263 ? -0.992 -26.828 -24.203 1 97.62 263 ARG B CA 1
ATOM 4961 C C . ARG B 1 263 ? -0.063 -26.906 -23 1 97.62 263 ARG B C 1
ATOM 4963 O O . ARG B 1 263 ? 0.874 -26.109 -22.875 1 97.62 263 ARG B O 1
ATOM 4970 N N . LEU B 1 264 ? -0.321 -27.906 -22.219 1 98.19 264 LEU B N 1
ATOM 4971 C CA . LEU B 1 264 ? 0.515 -28.203 -21.062 1 98.19 264 LEU B CA 1
ATOM 4972 C C . LEU B 1 264 ? 1.877 -28.734 -21.5 1 98.19 264 LEU B C 1
ATOM 4974 O O . LEU B 1 264 ? 1.97 -29.531 -22.438 1 98.19 264 LEU B O 1
ATOM 4978 N N . ALA B 1 265 ? 2.916 -28.266 -20.875 1 98.06 265 ALA B N 1
ATOM 4979 C CA . ALA B 1 265 ? 4.207 -28.953 -20.875 1 98.06 265 ALA B CA 1
ATOM 4980 C C . ALA B 1 265 ? 4.574 -29.438 -19.469 1 98.06 265 ALA B C 1
ATOM 4982 O O . ALA B 1 265 ? 4.227 -28.781 -18.469 1 98.06 265 ALA B O 1
ATOM 4983 N N . THR B 1 266 ? 5.227 -30.562 -19.406 1 97.94 266 THR B N 1
ATOM 4984 C CA . THR B 1 266 ? 5.691 -31.062 -18.125 1 97.94 266 THR B CA 1
ATOM 4985 C C . THR B 1 266 ? 7.195 -31.328 -18.156 1 97.94 266 THR B C 1
ATOM 4987 O O . THR B 1 266 ? 7.762 -31.562 -19.219 1 97.94 266 THR B O 1
ATOM 4990 N N . SER B 1 267 ? 7.816 -31.156 -17.078 1 98.38 267 SER B N 1
ATOM 4991 C CA . SER B 1 267 ? 9.195 -31.547 -16.812 1 98.38 267 SER B CA 1
ATOM 4992 C C . SER B 1 267 ? 9.289 -32.469 -15.586 1 98.38 267 SER B C 1
ATOM 4994 O O . SER B 1 267 ? 8.531 -32.281 -14.633 1 98.38 267 SER B O 1
ATOM 4996 N N . VAL B 1 268 ? 10.227 -33.406 -15.648 1 97.94 268 VAL B N 1
ATOM 4997 C CA . VAL B 1 268 ? 10.352 -34.344 -14.547 1 97.94 268 VAL B CA 1
ATOM 4998 C C . VAL B 1 268 ? 11.805 -34.406 -14.07 1 97.94 268 VAL B C 1
ATOM 5000 O O . VAL B 1 268 ? 12.734 -34.375 -14.883 1 97.94 268 VAL B O 1
ATOM 5003 N N . SER B 1 269 ? 11.977 -34.344 -12.836 1 98.69 269 SER B N 1
ATOM 5004 C CA . SER B 1 269 ? 13.266 -34.5 -12.18 1 98.69 269 SER B CA 1
ATOM 5005 C C . SER B 1 269 ? 13.258 -35.719 -11.234 1 98.69 269 SER B C 1
ATOM 5007 O O . SER B 1 269 ? 12.258 -35.969 -10.555 1 98.69 269 SER B O 1
ATOM 5009 N N . HIS B 1 270 ? 14.406 -36.406 -11.133 1 97.56 270 HIS B N 1
ATOM 5010 C CA . HIS B 1 270 ? 14.539 -37.562 -10.242 1 97.56 270 HIS B CA 1
ATOM 5011 C C . HIS B 1 270 ? 15.539 -37.281 -9.125 1 97.56 270 HIS B C 1
ATOM 5013 O O . HIS B 1 270 ? 15.914 -38.188 -8.383 1 97.56 270 HIS B O 1
ATOM 5019 N N . ASP B 1 271 ? 16.016 -36.094 -9.039 1 97.56 271 ASP B N 1
ATOM 5020 C CA . ASP B 1 271 ? 17.016 -35.719 -8.039 1 97.56 271 ASP B CA 1
ATOM 5021 C C . ASP B 1 271 ? 16.609 -34.406 -7.34 1 97.56 271 ASP B C 1
ATOM 5023 O O . ASP B 1 271 ? 17.453 -33.562 -7.098 1 97.56 271 ASP B O 1
ATOM 5027 N N . LEU B 1 272 ? 15.305 -34.219 -7.16 1 97.19 272 LEU B N 1
ATOM 5028 C CA . LEU B 1 272 ? 14.719 -33.094 -6.445 1 97.19 272 LEU B CA 1
ATOM 5029 C C . LEU B 1 272 ? 15.055 -31.781 -7.141 1 97.19 272 LEU B C 1
ATOM 5031 O O . LEU B 1 272 ? 15.383 -30.797 -6.48 1 97.19 272 LEU B O 1
ATOM 5035 N N . GLY B 1 273 ? 15.047 -31.828 -8.461 1 98.38 273 GLY B N 1
ATOM 5036 C CA . GLY B 1 273 ? 15.102 -30.609 -9.258 1 98.38 273 GLY B CA 1
ATOM 5037 C C . GLY B 1 273 ? 16.516 -30.156 -9.57 1 98.38 273 GLY B C 1
ATOM 5038 O O . GLY B 1 273 ? 16.734 -29.062 -10.086 1 98.38 273 GLY B O 1
ATOM 5039 N N . GLU B 1 274 ? 17.562 -30.953 -9.203 1 98.19 274 GLU B N 1
ATOM 5040 C CA . GLU B 1 274 ? 18.922 -30.594 -9.586 1 98.19 274 GLU B CA 1
ATOM 5041 C C . GLU B 1 274 ? 19.109 -30.656 -11.094 1 98.19 274 GLU B C 1
ATOM 5043 O O . GLU B 1 274 ? 19.859 -29.859 -11.672 1 98.19 274 GLU B O 1
ATOM 5048 N N . SER B 1 275 ? 18.5 -31.641 -11.648 1 98.38 275 SER B N 1
ATOM 5049 C CA . SER B 1 275 ? 18.453 -31.781 -13.094 1 98.38 275 SER B CA 1
ATOM 5050 C C . SER B 1 275 ? 17.078 -32.219 -13.578 1 98.38 275 SER B C 1
ATOM 5052 O O . SER B 1 275 ? 16.297 -32.75 -12.797 1 98.38 275 SER B O 1
ATOM 5054 N N . TRP B 1 276 ? 16.844 -32.031 -14.828 1 98.69 276 TRP B N 1
ATOM 5055 C CA . TRP B 1 276 ? 15.516 -32.281 -15.383 1 98.69 276 TRP B CA 1
ATOM 5056 C C . TRP B 1 276 ? 15.625 -33.031 -16.703 1 98.69 276 TRP B C 1
ATOM 5058 O O . TRP B 1 276 ? 16.5 -32.75 -17.516 1 98.69 276 TRP B O 1
ATOM 5068 N N . ALA B 1 277 ? 14.711 -34 -16.891 1 97.69 277 ALA B N 1
ATOM 5069 C CA . ALA B 1 277 ? 14.523 -34.562 -18.219 1 97.69 277 ALA B CA 1
ATOM 5070 C C . ALA B 1 277 ? 13.977 -33.5 -19.188 1 97.69 277 ALA B C 1
ATOM 5072 O O . ALA B 1 277 ? 13.469 -32.469 -18.766 1 97.69 277 ALA B O 1
ATOM 5073 N N . PRO B 1 278 ? 14.164 -33.75 -20.484 1 96.56 278 PRO B N 1
ATOM 5074 C CA . PRO B 1 278 ? 13.562 -32.812 -21.438 1 96.56 278 PRO B CA 1
ATOM 5075 C C . PRO B 1 278 ? 12.07 -32.625 -21.219 1 96.56 278 PRO B C 1
ATOM 5077 O O . PRO B 1 278 ? 11.359 -33.594 -20.875 1 96.56 278 PRO B O 1
ATOM 5080 N N . TRP B 1 279 ? 11.594 -31.422 -21.359 1 96.94 279 TRP B N 1
ATOM 5081 C CA . TRP B 1 279 ? 10.172 -31.156 -21.219 1 96.94 279 TRP B CA 1
ATOM 5082 C C . TRP B 1 279 ? 9.359 -31.875 -22.281 1 96.94 279 TRP B C 1
ATOM 5084 O O . TRP B 1 279 ? 9.867 -32.156 -23.375 1 96.94 279 TRP B O 1
ATOM 5094 N N . ILE B 1 280 ? 8.141 -32.188 -21.969 1 96.5 280 ILE B N 1
ATOM 5095 C CA . ILE B 1 280 ? 7.246 -32.906 -22.875 1 96.5 280 ILE B CA 1
ATOM 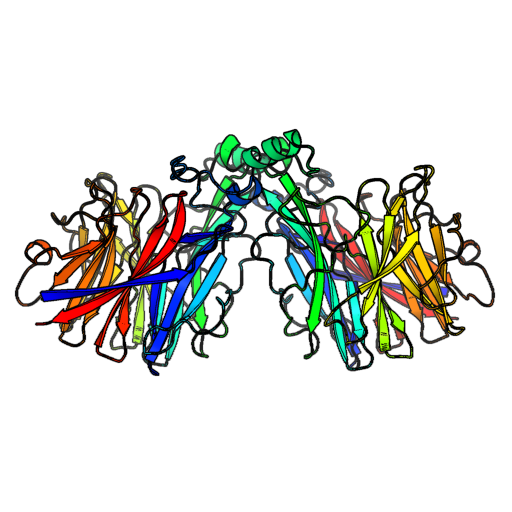5096 C C . ILE B 1 280 ? 5.949 -32.125 -23.047 1 96.5 280 ILE B C 1
ATOM 5098 O O . ILE B 1 280 ? 5.348 -31.688 -22.062 1 96.5 280 ILE B O 1
ATOM 5102 N N . GLU B 1 281 ? 5.578 -31.984 -24.312 1 96.19 281 GLU B N 1
ATOM 5103 C CA . GLU B 1 281 ? 4.293 -31.359 -24.625 1 96.19 281 GLU B CA 1
ATOM 5104 C C . GLU B 1 281 ? 3.141 -32.344 -24.406 1 96.19 281 GLU B C 1
ATOM 5106 O O . GLU B 1 281 ? 3.248 -33.531 -24.75 1 96.19 281 GLU B O 1
ATOM 5111 N N . SER B 1 282 ? 2.092 -31.875 -23.75 1 96 282 SER B N 1
ATOM 5112 C CA . SER B 1 282 ? 0.869 -32.625 -23.531 1 96 282 SER B CA 1
ATOM 5113 C C . SER B 1 282 ? -0.281 -32.094 -24.375 1 96 282 SER B C 1
ATOM 5115 O O . SER B 1 282 ? -0.266 -30.922 -24.766 1 96 282 SER B O 1
ATOM 5117 N N . ALA B 1 283 ? -1.288 -32.938 -24.672 1 95.38 283 ALA B N 1
ATOM 5118 C CA . ALA B 1 283 ? -2.463 -32.5 -25.422 1 95.38 283 ALA B CA 1
ATOM 5119 C C . ALA B 1 283 ? -3.451 -31.781 -24.516 1 95.38 283 ALA B C 1
ATOM 5121 O O . ALA B 1 283 ? -4.43 -31.203 -25 1 95.38 283 ALA B O 1
ATOM 5122 N N . VAL B 1 284 ? -3.191 -31.812 -23.234 1 97.62 284 VAL B N 1
ATOM 5123 C CA . VAL B 1 284 ? -4.055 -31.109 -22.281 1 97.62 284 VAL B CA 1
ATOM 5124 C C . VAL B 1 284 ? -3.99 -29.609 -22.547 1 97.62 284 VAL B C 1
ATOM 5126 O O . VAL B 1 284 ? -2.902 -29.031 -22.625 1 97.62 284 VAL B O 1
ATOM 5129 N N . ILE B 1 285 ? -5.164 -28.984 -22.703 1 97.56 285 ILE B N 1
ATOM 5130 C CA . ILE B 1 285 ? -5.258 -27.562 -23 1 97.56 285 ILE B CA 1
ATOM 5131 C C . ILE B 1 285 ? -5.766 -26.797 -21.781 1 97.56 285 ILE B C 1
ATOM 5133 O O . ILE B 1 285 ? -6.828 -27.125 -21.25 1 97.56 285 ILE B O 1
ATOM 5137 N N . GLY B 1 286 ? -5.027 -25.828 -21.328 1 97.56 286 GLY B N 1
ATOM 5138 C CA . GLY B 1 286 ? -5.418 -24.969 -20.219 1 97.56 286 GLY B CA 1
ATOM 5139 C C . GLY B 1 286 ? -4.246 -24.281 -19.547 1 97.56 286 GLY B C 1
ATOM 5140 O O . GLY B 1 286 ? -3.102 -24.422 -19.984 1 97.56 286 GLY B O 1
ATOM 5141 N N . HIS B 1 287 ? -4.465 -23.391 -18.594 1 97.56 287 HIS B N 1
ATOM 5142 C CA . HIS B 1 287 ? -3.41 -22.75 -17.828 1 97.56 287 HIS B CA 1
ATOM 5143 C C . HIS B 1 287 ? -3.986 -21.719 -16.859 1 97.56 287 HIS B C 1
ATOM 5145 O O . HIS B 1 287 ? -5.121 -21.266 -17.031 1 97.56 287 HIS B O 1
ATOM 5151 N N . PRO B 1 288 ? -3.225 -21.297 -15.828 1 98.06 288 PRO B N 1
ATOM 5152 C CA . PRO B 1 288 ? -2.137 -22.125 -15.297 1 98.06 288 PRO B CA 1
ATOM 5153 C C . PRO B 1 288 ? -2.643 -23.359 -14.555 1 98.06 288 PRO B C 1
ATOM 5155 O O . PRO B 1 288 ? -3.852 -23.531 -14.398 1 98.06 288 PRO B O 1
ATOM 5158 N N . TYR B 1 289 ? -1.771 -24.25 -14.281 1 98.56 289 TYR B N 1
ATOM 5159 C CA . TYR B 1 289 ? -2.129 -25.5 -13.609 1 98.56 289 TYR B CA 1
ATOM 5160 C C . TYR B 1 289 ? -1.864 -25.406 -12.109 1 98.56 289 TYR B C 1
ATOM 5162 O O . TYR B 1 289 ? -0.929 -24.734 -11.68 1 98.56 289 TYR B O 1
ATOM 5170 N N . ASP B 1 290 ? -2.703 -25.984 -11.367 1 98.75 290 ASP B N 1
ATOM 5171 C CA . ASP B 1 290 ? -2.418 -26.344 -9.984 1 98.75 290 ASP B CA 1
ATOM 5172 C C . ASP B 1 290 ? -2.463 -27.859 -9.805 1 98.75 290 ASP B C 1
ATOM 5174 O O . ASP B 1 290 ? -3.301 -28.547 -10.398 1 98.75 290 ASP B O 1
ATOM 5178 N N . ALA B 1 291 ? -1.583 -28.359 -9.023 1 98.31 291 ALA B N 1
ATOM 5179 C CA . ALA B 1 291 ? -1.44 -29.781 -8.766 1 98.31 291 ALA B CA 1
ATOM 5180 C C . ALA B 1 291 ? -1.663 -30.109 -7.289 1 98.31 291 ALA B C 1
ATOM 5182 O O . ALA B 1 291 ? -0.718 -30.094 -6.496 1 98.31 291 ALA B O 1
ATOM 5183 N N . CYS B 1 292 ? -2.855 -30.484 -6.965 1 97.94 292 CYS B N 1
ATOM 5184 C CA . CYS B 1 292 ? -3.246 -30.688 -5.574 1 97.94 292 CYS B CA 1
ATOM 5185 C C . CYS B 1 292 ? -3.248 -32.188 -5.227 1 97.94 292 CYS B C 1
ATOM 5187 O O . CYS B 1 292 ? -4.062 -32.938 -5.754 1 97.94 292 CYS B O 1
ATOM 5189 N N . PRO B 1 293 ? -2.379 -32.594 -4.324 1 96.69 293 PRO B N 1
ATOM 5190 C CA . PRO B 1 293 ? -2.424 -34 -3.91 1 96.69 293 PRO B CA 1
ATOM 5191 C C . PRO B 1 293 ? -3.693 -34.344 -3.139 1 96.69 293 PRO B C 1
ATOM 5193 O O . PRO B 1 293 ? -4.129 -33.562 -2.279 1 96.69 293 PRO B O 1
ATOM 5196 N N . LEU B 1 294 ? -4.211 -35.5 -3.465 1 95.31 294 LEU B N 1
ATOM 5197 C CA . LEU B 1 294 ? -5.379 -36 -2.754 1 95.31 294 LEU B CA 1
ATOM 5198 C C . LEU B 1 294 ? -4.969 -37 -1.684 1 95.31 294 LEU B C 1
ATOM 5200 O O . LEU B 1 294 ? -3.916 -37.625 -1.794 1 95.31 294 LEU B O 1
ATOM 5204 N N . PRO B 1 295 ? -5.836 -37.156 -0.721 1 91.31 295 PRO B N 1
ATOM 5205 C CA . PRO B 1 295 ? -5.504 -38.094 0.365 1 91.31 295 PRO B CA 1
ATOM 5206 C C . PRO B 1 295 ? -5.336 -39.531 -0.116 1 91.31 295 PRO B C 1
ATOM 5208 O O . PRO B 1 295 ? -4.621 -40.312 0.51 1 91.31 295 PRO B O 1
ATOM 5211 N N . ASP B 1 296 ? -5.91 -39.938 -1.181 1 90.81 296 ASP B N 1
ATOM 5212 C CA . ASP B 1 296 ? -5.852 -41.312 -1.64 1 90.81 296 ASP B CA 1
ATOM 5213 C C . ASP B 1 296 ? -4.652 -41.531 -2.555 1 90.81 296 ASP B C 1
ATOM 5215 O O . ASP B 1 296 ? -4.523 -42.594 -3.164 1 90.81 296 ASP B O 1
ATOM 5219 N N . GLY B 1 297 ? -3.83 -40.5 -2.689 1 91 297 GLY B N 1
ATOM 5220 C CA . GLY B 1 297 ? -2.59 -40.656 -3.43 1 91 297 GLY B CA 1
ATOM 5221 C C . GLY B 1 297 ? -2.676 -40.156 -4.859 1 91 297 GLY B C 1
ATOM 5222 O O . GLY B 1 297 ? -1.651 -39.969 -5.516 1 91 297 GLY B O 1
ATOM 5223 N N . ARG B 1 298 ? -3.859 -39.969 -5.375 1 94.25 298 ARG B N 1
ATOM 5224 C CA . ARG B 1 298 ? -4.023 -39.375 -6.703 1 94.25 298 ARG B CA 1
ATOM 5225 C C . ARG B 1 298 ? -3.736 -37.875 -6.691 1 94.25 298 ARG B C 1
ATOM 5227 O O . ARG B 1 298 ? -3.521 -37.281 -5.629 1 94.25 298 ARG B O 1
ATOM 5234 N N . LEU B 1 299 ? -3.611 -37.344 -7.883 1 96.75 299 LEU B N 1
ATOM 5235 C CA . LEU B 1 299 ? -3.354 -35.906 -8.039 1 96.75 299 LEU B CA 1
ATOM 5236 C C . LEU B 1 299 ? -4.52 -35.219 -8.742 1 96.75 299 LEU B C 1
ATOM 5238 O O . LEU B 1 299 ? -5 -35.719 -9.773 1 96.75 299 LEU B O 1
ATOM 5242 N N . PHE B 1 300 ? -5.078 -34.281 -8.086 1 96.94 300 PHE B N 1
ATOM 5243 C CA . PHE B 1 300 ? -6.066 -33.406 -8.719 1 96.94 300 PHE B CA 1
ATOM 5244 C C . PHE B 1 300 ? -5.387 -32.281 -9.445 1 96.94 300 PHE B C 1
ATOM 5246 O O . PHE B 1 300 ? -4.855 -31.359 -8.812 1 96.94 300 PHE B O 1
ATOM 5253 N N . VAL B 1 301 ? -5.344 -32.281 -10.773 1 98.19 301 VAL B N 1
ATOM 5254 C CA . VAL B 1 301 ? -4.762 -31.219 -11.594 1 98.19 301 VAL B CA 1
ATOM 5255 C C . VAL B 1 301 ? -5.867 -30.312 -12.133 1 98.19 301 VAL B C 1
ATOM 5257 O O . VAL B 1 301 ? -6.719 -30.766 -12.914 1 98.19 301 VAL B O 1
ATOM 5260 N N . VAL B 1 302 ? -5.879 -29.094 -11.734 1 98.31 302 VAL B N 1
ATOM 5261 C CA . VAL B 1 302 ? -6.918 -28.156 -12.148 1 98.31 302 VAL B CA 1
ATOM 5262 C C . VAL B 1 302 ? -6.293 -27.016 -12.93 1 98.31 302 VAL B C 1
ATOM 5264 O O . VAL B 1 302 ? -5.141 -26.641 -12.695 1 98.31 302 VAL B O 1
ATOM 5267 N N . TYR B 1 303 ? -7.012 -26.453 -13.875 1 98.62 303 TYR B N 1
ATOM 5268 C CA . TYR B 1 303 ? -6.461 -25.438 -14.758 1 98.62 303 TYR B CA 1
ATOM 5269 C C . TYR B 1 303 ? -7.566 -24.562 -15.352 1 98.62 303 TYR B C 1
ATOM 5271 O O . TYR B 1 303 ? -8.727 -24.969 -15.391 1 98.62 303 TYR B O 1
ATOM 5279 N N . GLY B 1 304 ? -7.219 -23.328 -15.664 1 98.38 304 GLY B N 1
ATOM 5280 C CA . GLY B 1 304 ? -8.133 -22.453 -16.391 1 98.38 304 GLY B CA 1
ATOM 5281 C C . GLY B 1 304 ? -8.32 -22.859 -17.828 1 98.38 304 GLY B C 1
ATOM 5282 O O . GLY B 1 304 ? -7.367 -23.266 -18.5 1 98.38 304 GLY B O 1
ATOM 5283 N N . TYR B 1 305 ? -9.523 -22.812 -18.266 1 98.06 305 TYR B N 1
ATOM 5284 C CA . TYR B 1 305 ? -9.859 -23.078 -19.672 1 98.06 305 TYR B CA 1
ATOM 5285 C C . TYR B 1 305 ? -10.336 -21.812 -20.359 1 98.06 305 TYR B C 1
ATOM 5287 O O . TYR B 1 305 ? -11.508 -21.438 -20.266 1 98.06 305 TYR B O 1
ATOM 5295 N N . ARG B 1 306 ? -9.492 -21.234 -21.172 1 96.69 306 ARG B N 1
ATOM 5296 C CA . ARG B 1 306 ? -9.75 -19.906 -21.734 1 96.69 306 ARG B CA 1
ATOM 5297 C C . ARG B 1 306 ? -10.172 -20 -23.188 1 96.69 306 ARG B C 1
ATOM 5299 O O . ARG B 1 306 ? -9.82 -19.141 -24 1 96.69 306 ARG B O 1
ATOM 5306 N N . HIS B 1 307 ? -10.727 -21.109 -23.5 1 96.12 307 HIS B N 1
ATOM 5307 C CA . HIS B 1 307 ? -11.445 -21.344 -24.75 1 96.12 307 HIS B CA 1
ATOM 5308 C C . HIS B 1 307 ? -12.938 -21.531 -24.484 1 96.12 307 HIS B C 1
ATOM 5310 O O . HIS B 1 307 ? -13.344 -21.906 -23.391 1 96.12 307 HIS B O 1
ATOM 5316 N N . GLN B 1 308 ? -13.688 -21.312 -25.484 1 95.75 308 GLN B N 1
ATOM 5317 C CA . GLN B 1 308 ? -15.125 -21.484 -25.297 1 95.75 308 GLN B CA 1
ATOM 5318 C C . GLN B 1 308 ? -15.484 -22.969 -25.172 1 95.75 308 GLN B C 1
ATOM 5320 O O . GLN B 1 308 ? -15.008 -23.797 -25.938 1 95.75 308 GLN B O 1
ATOM 5325 N N . PRO B 1 309 ? -16.375 -23.203 -24.312 1 96.31 309 PRO B N 1
ATOM 5326 C CA . PRO B 1 309 ? -16.906 -22.375 -23.234 1 96.31 309 PRO B CA 1
ATOM 5327 C C . PRO B 1 309 ? -15.883 -22.109 -22.125 1 96.31 309 PRO B C 1
ATOM 5329 O O . PRO B 1 309 ? -15.281 -23.062 -21.609 1 96.31 309 PRO B O 1
ATOM 5332 N N . TYR B 1 310 ? -15.711 -20.906 -21.719 1 96.12 310 TYR B N 1
ATOM 5333 C CA . TYR B 1 310 ? -14.68 -20.453 -20.781 1 96.12 310 TYR B CA 1
ATOM 5334 C C . TYR B 1 310 ? -14.945 -20.984 -19.375 1 96.12 310 TYR B C 1
ATOM 5336 O O . TYR B 1 310 ? -16.094 -21.016 -18.938 1 96.12 310 TYR B O 1
ATOM 5344 N N . GLY B 1 311 ? -13.875 -21.328 -18.688 1 97.38 311 GLY B N 1
ATOM 5345 C CA . GLY B 1 311 ? -14.078 -21.766 -17.312 1 97.38 311 GLY B CA 1
ATOM 5346 C C . GLY B 1 311 ? -12.852 -22.422 -16.703 1 97.38 311 GLY B C 1
ATOM 5347 O O . GLY B 1 311 ? -11.734 -21.906 -16.828 1 97.38 311 GLY B O 1
ATOM 5348 N N . VAL B 1 312 ? -13.156 -23.453 -15.891 1 97.94 312 VAL B N 1
ATOM 5349 C CA . VAL B 1 312 ? -12.148 -24.203 -15.148 1 97.94 312 VAL B CA 1
ATOM 5350 C C . VAL B 1 312 ? -12.352 -25.688 -15.375 1 97.94 312 VAL B C 1
ATOM 5352 O O . VAL B 1 312 ? -13.484 -26.188 -15.383 1 97.94 312 VAL B O 1
ATOM 5355 N N . ARG B 1 313 ? -11.273 -26.375 -15.609 1 97.38 313 ARG B N 1
ATOM 5356 C CA . ARG B 1 313 ? -11.281 -27.812 -15.828 1 97.38 313 ARG B CA 1
ATOM 5357 C C . ARG B 1 313 ? -10.266 -28.5 -14.93 1 97.38 313 ARG B C 1
ATOM 5359 O O . ARG B 1 313 ? -9.414 -27.844 -14.328 1 97.38 313 ARG B O 1
ATOM 5366 N N . ALA B 1 314 ? -10.469 -29.797 -14.836 1 97.19 314 ALA B N 1
ATOM 5367 C CA . ALA B 1 314 ? -9.562 -30.578 -14 1 97.19 314 ALA B CA 1
ATOM 5368 C C . ALA B 1 314 ? -9.438 -32 -14.5 1 97.19 314 ALA B C 1
ATOM 5370 O O . ALA B 1 314 ? -10.18 -32.438 -15.383 1 97.19 314 ALA B O 1
ATOM 5371 N N . ARG B 1 315 ? -8.469 -32.656 -14.031 1 96.31 315 ARG B N 1
ATOM 5372 C CA . ARG B 1 315 ? -8.25 -34.094 -14.18 1 96.31 315 ARG B CA 1
ATOM 5373 C C . ARG B 1 315 ? -7.742 -34.719 -12.883 1 96.31 315 ARG B C 1
ATOM 5375 O O . ARG B 1 315 ? -6.98 -34.094 -12.148 1 96.31 315 ARG B O 1
ATOM 5382 N N . VAL B 1 316 ? -8.234 -35.875 -12.609 1 96.06 316 VAL B N 1
ATOM 5383 C CA . VAL B 1 316 ? -7.684 -36.656 -11.516 1 96.06 316 VAL B CA 1
ATOM 5384 C C . VAL B 1 316 ? -6.707 -37.688 -12.062 1 96.06 316 VAL B C 1
ATOM 5386 O O . VAL B 1 316 ? -7.105 -38.594 -12.797 1 96.06 316 VAL B O 1
ATOM 5389 N N . TRP B 1 317 ? -5.48 -37.5 -11.672 1 94 317 TRP B N 1
ATOM 5390 C CA . TRP B 1 317 ? -4.391 -38.25 -12.258 1 94 317 TRP B CA 1
ATOM 5391 C C . TRP B 1 317 ? -3.846 -39.281 -11.266 1 94 317 TRP B C 1
ATOM 5393 O O . TRP B 1 317 ? -3.467 -38.938 -10.148 1 94 317 TRP B O 1
ATOM 5403 N N . ASP B 1 318 ? -3.871 -40.531 -11.68 1 90.62 318 ASP B N 1
ATOM 5404 C CA . ASP B 1 318 ? -3.154 -41.625 -11 1 90.62 318 ASP B CA 1
ATOM 5405 C C . ASP B 1 318 ? -1.899 -42 -11.773 1 90.62 318 ASP B C 1
ATOM 5407 O O . ASP B 1 318 ? -1.976 -42.781 -12.742 1 90.62 318 ASP B O 1
ATOM 5411 N N . SER B 1 319 ? -0.787 -41.562 -11.344 1 85.5 319 SER B N 1
ATOM 5412 C CA . SER B 1 319 ? 0.466 -41.719 -12.078 1 85.5 319 SER B CA 1
ATOM 5413 C C . SER B 1 319 ? 0.812 -43.188 -12.273 1 85.5 319 SER B C 1
ATOM 5415 O O . SER B 1 319 ? 1.611 -43.531 -13.148 1 85.5 319 SER B O 1
ATOM 5417 N N . ARG B 1 320 ? 0.32 -44.125 -11.508 1 85.75 320 ARG B N 1
ATOM 5418 C CA . ARG B 1 320 ? 0.622 -45.562 -11.602 1 85.75 320 ARG B CA 1
ATOM 5419 C C . ARG B 1 320 ? -0.231 -46.219 -12.672 1 85.75 320 ARG B C 1
ATOM 5421 O O . ARG B 1 320 ? 0.067 -47.344 -13.102 1 85.75 320 ARG B O 1
ATOM 5428 N N . ARG B 1 321 ? -1.168 -45.438 -13.047 1 86.62 321 ARG B N 1
ATOM 5429 C CA . ARG B 1 321 ? -2.152 -46.156 -13.875 1 86.62 321 ARG B CA 1
ATOM 5430 C C . ARG B 1 321 ? -2.234 -45.531 -15.266 1 86.62 321 ARG B C 1
ATOM 5432 O O . ARG B 1 321 ? -2.625 -46.188 -16.219 1 86.62 321 ARG B O 1
ATOM 5439 N N . GLU B 1 322 ? -1.975 -44.281 -15.305 1 89.75 322 GLU B N 1
ATOM 5440 C CA . GLU B 1 322 ? -2.246 -43.594 -16.562 1 89.75 322 GLU B CA 1
ATOM 5441 C C . GLU B 1 322 ? -1.396 -42.312 -16.703 1 89.75 322 GLU B C 1
ATOM 5443 O O . GLU B 1 322 ? -0.644 -41.969 -15.789 1 89.75 322 GLU B O 1
ATOM 5448 N N . THR B 1 323 ? -1.542 -41.781 -17.891 1 90.44 323 THR B N 1
ATOM 5449 C CA . THR B 1 323 ? -0.973 -40.438 -18.094 1 90.44 323 THR B CA 1
ATOM 5450 C C . THR B 1 323 ? -2.002 -39.375 -17.797 1 90.44 323 THR B C 1
ATOM 5452 O O . THR B 1 323 ? -3.207 -39.625 -17.797 1 90.44 323 THR B O 1
ATOM 5455 N N . LEU B 1 324 ? -1.533 -38.219 -17.5 1 92.06 324 LEU B N 1
ATOM 5456 C CA . LEU B 1 324 ? -2.449 -37.094 -17.25 1 92.06 324 LEU B CA 1
ATOM 5457 C C . LEU B 1 324 ? -3.373 -36.875 -18.438 1 92.06 324 LEU B C 1
ATOM 5459 O O . LEU B 1 324 ? -4.562 -36.594 -18.266 1 92.06 324 LEU B O 1
ATOM 5463 N N . GLU B 1 325 ? -2.846 -37.031 -19.625 1 92.56 325 GLU B N 1
ATOM 5464 C CA . GLU B 1 325 ? -3.59 -36.812 -20.859 1 92.56 325 GLU B CA 1
ATOM 5465 C C . GLU B 1 325 ? -4.75 -37.781 -21 1 92.56 325 GLU B C 1
ATOM 5467 O O . GLU B 1 325 ? -5.801 -37.438 -21.547 1 92.56 325 GLU B O 1
ATOM 5472 N N . SER B 1 326 ? -4.512 -38.938 -20.531 1 93.44 326 SER B N 1
ATOM 5473 C CA . SER B 1 326 ? -5.52 -40 -20.719 1 93.44 326 SER B CA 1
ATOM 5474 C C . SER B 1 326 ? -6.57 -39.938 -19.609 1 93.44 326 SER B C 1
ATOM 5476 O O . SER B 1 326 ? -7.629 -40.562 -19.734 1 93.44 326 SER B O 1
ATOM 5478 N N . ALA B 1 327 ? -6.258 -39.219 -18.562 1 93.62 327 ALA B N 1
ATOM 5479 C CA . ALA B 1 327 ? -7.254 -39.062 -17.516 1 93.62 327 ALA B CA 1
ATOM 5480 C C . ALA B 1 327 ? -8.445 -38.219 -18 1 93.62 327 ALA B C 1
ATOM 5482 O O . ALA B 1 327 ? -8.281 -37.25 -18.719 1 93.62 327 ALA B O 1
ATOM 5483 N N . PRO B 1 328 ? -9.68 -38.688 -17.641 1 93 328 PRO B N 1
ATOM 5484 C CA . PRO B 1 328 ? -10.859 -37.938 -18.094 1 93 328 PRO B CA 1
ATOM 5485 C C . PRO B 1 328 ? -10.875 -36.5 -17.609 1 93 328 PRO B C 1
ATOM 5487 O O . PRO B 1 328 ? -10.484 -36.219 -16.469 1 93 328 PRO B O 1
ATOM 5490 N N . GLU B 1 329 ? -11.281 -35.594 -18.5 1 94.62 329 GLU B N 1
ATOM 5491 C CA . GLU B 1 329 ? -11.398 -34.188 -18.125 1 94.62 329 GLU B CA 1
ATOM 5492 C C . GLU B 1 329 ? -12.695 -33.906 -17.359 1 94.62 329 GLU B C 1
ATOM 5494 O O . GLU B 1 329 ? -13.75 -34.438 -17.719 1 94.62 329 GLU B O 1
ATOM 5499 N N . ILE B 1 330 ? -12.602 -33.188 -16.375 1 93.81 330 ILE B N 1
ATOM 5500 C CA . ILE B 1 330 ? -13.719 -32.781 -15.531 1 93.81 330 ILE B CA 1
ATOM 5501 C C . ILE B 1 330 ? -14.008 -31.297 -15.758 1 93.81 330 ILE B C 1
ATOM 5503 O O . ILE B 1 330 ? -13.086 -30.469 -15.766 1 93.81 330 ILE B O 1
ATOM 5507 N N . ILE B 1 331 ? -15.297 -30.984 -15.945 1 95.31 331 ILE B N 1
ATOM 5508 C CA . ILE B 1 331 ? -15.695 -29.578 -16.062 1 95.31 331 ILE B CA 1
ATOM 5509 C C . ILE B 1 331 ? -16.078 -29.031 -14.688 1 95.31 331 ILE B C 1
ATOM 5511 O O . ILE B 1 331 ? -17.094 -29.422 -14.117 1 95.31 331 ILE B O 1
ATOM 5515 N N . VAL B 1 332 ? -15.273 -28.172 -14.133 1 96 332 VAL B N 1
ATOM 5516 C CA . VAL B 1 332 ? -15.555 -27.531 -12.859 1 96 332 VAL B CA 1
ATOM 5517 C C . VAL B 1 332 ? -16.484 -26.344 -13.07 1 96 332 VAL B C 1
ATOM 5519 O O . VAL B 1 332 ? -17.469 -26.172 -12.328 1 96 332 VAL B O 1
ATOM 5522 N N . ARG B 1 333 ? -16.172 -25.547 -14.031 1 94.12 333 ARG B N 1
ATOM 5523 C CA . ARG B 1 333 ? -16.906 -24.359 -14.461 1 94.12 333 ARG B CA 1
ATOM 5524 C C . ARG B 1 333 ? -16.828 -24.188 -15.977 1 94.12 333 ARG B C 1
ATOM 5526 O O . ARG B 1 333 ? -15.766 -24.391 -16.578 1 94.12 333 ARG B O 1
ATOM 5533 N N . ALA B 1 334 ? -18 -23.859 -16.672 1 95.69 334 ALA B N 1
ATOM 5534 C CA . ALA B 1 334 ? -17.953 -23.672 -18.109 1 95.69 334 ALA B CA 1
ATOM 5535 C C . ALA B 1 334 ? -18.828 -22.5 -18.547 1 95.69 334 ALA B C 1
ATOM 5537 O O . ALA B 1 334 ? -19.281 -22.422 -19.688 1 95.69 334 ALA B O 1
ATOM 5538 N N . ASP B 1 335 ? -19.109 -21.641 -17.625 1 94.69 335 ASP B N 1
ATOM 5539 C CA . ASP B 1 335 ? -20.062 -20.562 -17.922 1 94.69 335 ASP B CA 1
ATOM 5540 C C . ASP B 1 335 ? -19.438 -19.188 -17.672 1 94.69 335 ASP B C 1
ATOM 5542 O O . ASP B 1 335 ? -20.156 -18.219 -17.406 1 94.69 335 ASP B O 1
ATOM 5546 N N . ALA B 1 336 ? -18.125 -19.109 -17.641 1 93.44 336 ALA B N 1
ATOM 5547 C CA . ALA B 1 336 ? -17.484 -17.797 -17.484 1 93.44 336 ALA B CA 1
ATOM 5548 C C . ALA B 1 336 ? -17.781 -16.891 -18.672 1 93.44 336 ALA B C 1
ATOM 5550 O O . ALA B 1 336 ? -17.703 -17.328 -19.828 1 93.44 336 ALA B O 1
ATOM 5551 N N . PRO B 1 337 ? -18.125 -15.633 -18.438 1 89.94 337 PRO B N 1
ATOM 5552 C CA . PRO B 1 337 ? -18.484 -14.727 -19.531 1 89.94 337 PRO B CA 1
ATOM 5553 C C . PRO B 1 337 ? -17.281 -14.227 -20.312 1 89.94 337 PRO B C 1
ATOM 5555 O O . PRO B 1 337 ? -17.438 -13.648 -21.391 1 89.94 337 PRO B O 1
ATOM 5558 N N . SER B 1 338 ? -16.094 -14.391 -19.812 1 90.69 338 SER B N 1
ATOM 5559 C CA . SER B 1 338 ? -14.883 -13.82 -20.391 1 90.69 338 SER B CA 1
ATOM 5560 C C . SER B 1 338 ? -13.734 -14.828 -20.359 1 90.69 338 SER B C 1
ATOM 5562 O O . SER B 1 338 ? -13.672 -15.688 -19.469 1 90.69 338 SER B O 1
ATOM 5564 N N . PRO B 1 339 ? -12.812 -14.719 -21.328 1 91.12 339 PRO B N 1
ATOM 5565 C CA . PRO B 1 339 ? -11.641 -15.602 -21.312 1 91.12 339 PRO B CA 1
ATOM 5566 C C . PRO B 1 339 ? -10.695 -15.273 -20.156 1 91.12 339 PRO B C 1
ATOM 5568 O O . PRO B 1 339 ? -9.797 -16.062 -19.844 1 91.12 339 PRO B O 1
ATOM 5571 N N . ASP B 1 340 ? -10.82 -14.062 -19.625 1 91.31 340 ASP B N 1
ATOM 5572 C CA . ASP B 1 340 ? -10.016 -13.719 -18.453 1 91.31 340 ASP B CA 1
ATOM 5573 C C . ASP B 1 340 ? -10.586 -14.352 -17.188 1 91.31 340 ASP B C 1
ATOM 5575 O O . ASP B 1 340 ? -11.242 -13.68 -16.391 1 91.31 340 ASP B O 1
ATOM 5579 N N . VAL B 1 341 ? -10.328 -15.633 -17.062 1 94.25 341 VAL B N 1
ATOM 5580 C CA . VAL B 1 341 ? -10.875 -16.469 -15.992 1 94.25 341 VAL B CA 1
ATOM 5581 C C . VAL B 1 341 ? -9.836 -17.5 -15.562 1 94.25 341 VAL B C 1
ATOM 5583 O O . VAL B 1 341 ? -8.938 -17.844 -16.344 1 94.25 341 VAL B O 1
ATOM 5586 N N . GLY B 1 342 ? -10.055 -17.922 -14.391 1 96.44 342 GLY B N 1
ATOM 5587 C CA . GLY B 1 342 ? -9.289 -19.109 -14.008 1 96.44 342 GLY B CA 1
ATOM 5588 C C . GLY B 1 342 ? -8.25 -18.828 -12.938 1 96.44 342 GLY B C 1
ATOM 5589 O O . GLY B 1 342 ? -8.562 -18.25 -11.891 1 96.44 342 GLY B O 1
ATOM 5590 N N . TYR B 1 343 ? -6.988 -19.344 -13.18 1 97.88 343 TYR B N 1
ATOM 5591 C CA . TYR B 1 343 ? -5.938 -19.391 -12.172 1 97.88 343 TYR B CA 1
ATOM 5592 C C . TYR B 1 343 ? -6.398 -20.172 -10.945 1 97.88 343 TYR B C 1
ATOM 5594 O O . TYR B 1 343 ? -6.32 -19.672 -9.82 1 97.88 343 TYR B O 1
ATOM 5602 N N . PRO B 1 344 ? -6.809 -21.359 -11.227 1 98.62 344 PRO B N 1
ATOM 5603 C CA . PRO B 1 344 ? -7.406 -22.109 -10.117 1 98.62 344 PRO B CA 1
ATOM 5604 C C . PRO B 1 344 ? -6.363 -22.641 -9.133 1 98.62 344 PRO B C 1
ATOM 5606 O O . PRO B 1 344 ? -5.215 -22.875 -9.516 1 98.62 344 PRO B O 1
ATOM 5609 N N . TRP B 1 345 ? -6.777 -22.797 -7.941 1 98.88 345 TRP B N 1
ATOM 5610 C CA . TRP B 1 345 ? -6 -23.375 -6.855 1 98.88 345 TRP B CA 1
ATOM 5611 C C . TRP B 1 345 ? -6.883 -24.234 -5.957 1 98.88 345 TRP B C 1
ATOM 5613 O O . TRP B 1 345 ? -7.914 -23.781 -5.465 1 98.88 345 TRP B O 1
ATOM 5623 N N . ALA B 1 346 ? -6.484 -25.453 -5.75 1 98.5 346 ALA B N 1
ATOM 5624 C CA . ALA B 1 346 ? -7.316 -26.375 -4.98 1 98.5 346 ALA B CA 1
ATOM 5625 C C . ALA B 1 346 ? -6.688 -26.703 -3.627 1 98.5 346 ALA B C 1
ATOM 5627 O O . ALA B 1 346 ? -5.465 -26.641 -3.479 1 98.5 346 ALA B O 1
ATOM 5628 N N . THR B 1 347 ? -7.523 -27 -2.682 1 98.5 347 THR B N 1
ATOM 5629 C CA . THR B 1 347 ? -7.09 -27.5 -1.383 1 98.5 347 THR B CA 1
ATOM 5630 C C . THR B 1 347 ? -8.094 -28.5 -0.826 1 98.5 347 THR B C 1
ATOM 5632 O O . THR B 1 347 ? -9.289 -28.438 -1.132 1 98.5 347 THR B O 1
ATOM 5635 N N . VAL B 1 348 ? -7.609 -29.438 -0.071 1 97.44 348 VAL B N 1
ATOM 5636 C CA . VAL B 1 348 ? -8.461 -30.453 0.545 1 97.44 348 VAL B CA 1
ATOM 5637 C C . VAL B 1 348 ? -8.984 -29.938 1.888 1 97.44 348 VAL B C 1
ATOM 5639 O O . VAL B 1 348 ? -8.195 -29.531 2.746 1 97.44 348 VAL B O 1
ATOM 5642 N N . LEU B 1 349 ? -10.273 -29.953 2.033 1 97.19 349 LEU B N 1
ATOM 5643 C CA . LEU B 1 349 ? -10.906 -29.531 3.277 1 97.19 349 LEU B CA 1
ATOM 5644 C C . LEU B 1 349 ? -10.828 -30.625 4.336 1 97.19 349 LEU B C 1
ATOM 5646 O O . LEU B 1 349 ? -10.484 -31.766 4.023 1 97.19 349 LEU B O 1
ATOM 5650 N N . ALA B 1 350 ? -11.211 -30.281 5.559 1 95.25 350 ALA B N 1
ATOM 5651 C CA . ALA B 1 350 ? -11.117 -31.203 6.688 1 95.25 350 ALA B CA 1
ATOM 5652 C C . ALA B 1 350 ? -12.016 -32.406 6.477 1 95.25 350 ALA B C 1
ATOM 5654 O O . ALA B 1 350 ? -11.695 -33.531 6.922 1 95.25 350 ALA B O 1
ATOM 5655 N N . ASP B 1 351 ? -13.055 -32.25 5.812 1 92.75 351 ASP B N 1
ATOM 5656 C CA . ASP B 1 351 ? -14.008 -33.344 5.641 1 92.75 351 ASP B CA 1
ATOM 5657 C C . ASP B 1 351 ? -13.734 -34.125 4.355 1 92.75 351 ASP B C 1
ATOM 5659 O O . ASP B 1 351 ? -14.531 -34.969 3.949 1 92.75 351 ASP B O 1
ATOM 5663 N N . GLY B 1 352 ? -12.688 -33.781 3.682 1 92.56 352 GLY B N 1
ATOM 5664 C CA . GLY B 1 352 ? -12.281 -34.531 2.51 1 92.56 352 GLY B CA 1
ATOM 5665 C C . GLY B 1 352 ? -12.742 -33.906 1.205 1 92.56 352 GLY B C 1
ATOM 5666 O O . GLY B 1 352 ? -12.242 -34.25 0.133 1 92.56 352 GLY B O 1
ATOM 5667 N N . ARG B 1 353 ? -13.656 -32.969 1.258 1 94 353 ARG B N 1
ATOM 5668 C CA . ARG B 1 353 ? -14.031 -32.25 0.046 1 94 353 ARG B CA 1
ATOM 5669 C C . ARG B 1 353 ? -12.867 -31.422 -0.491 1 94 353 ARG B C 1
ATOM 5671 O O . ARG B 1 353 ? -11.891 -31.172 0.222 1 94 353 ARG B O 1
ATOM 5678 N N . LEU B 1 354 ? -12.984 -31.078 -1.762 1 96.25 354 LEU B N 1
ATOM 5679 C CA . LEU B 1 354 ? -12.055 -30.156 -2.387 1 96.25 354 LEU B CA 1
ATOM 5680 C C . LEU B 1 354 ? -12.688 -28.766 -2.557 1 96.25 354 LEU B C 1
ATOM 5682 O O . LEU B 1 354 ? -13.859 -28.672 -2.924 1 96.25 354 LEU B O 1
ATOM 5686 N N . ALA B 1 355 ? -11.984 -27.797 -2.191 1 97.81 355 ALA B N 1
ATOM 5687 C CA . ALA B 1 355 ? -12.336 -26.438 -2.586 1 97.81 355 ALA B CA 1
ATOM 5688 C C . ALA B 1 355 ? -11.438 -25.953 -3.715 1 97.81 355 ALA B C 1
ATOM 5690 O O . ALA B 1 355 ? -10.219 -25.859 -3.551 1 97.81 355 ALA B O 1
ATOM 5691 N N . VAL B 1 356 ? -12 -25.703 -4.875 1 98.31 356 VAL B N 1
ATOM 5692 C CA . VAL B 1 356 ? -11.281 -25.109 -6 1 98.31 356 VAL B CA 1
ATOM 5693 C C . VAL B 1 356 ? -11.594 -23.609 -6.082 1 98.31 356 VAL B C 1
ATOM 5695 O O . VAL B 1 356 ? -12.703 -23.219 -6.438 1 98.31 356 VAL B O 1
ATOM 5698 N N . CYS B 1 357 ? -10.602 -22.828 -5.797 1 98.75 357 CYS B N 1
ATOM 5699 C CA . CYS B 1 357 ? -10.766 -21.375 -5.875 1 98.75 357 CYS B CA 1
ATOM 5700 C C . CYS B 1 357 ? -10.266 -20.844 -7.211 1 98.75 357 CYS B C 1
ATOM 5702 O O . CYS B 1 357 ? -9.242 -21.312 -7.727 1 98.75 357 CYS B O 1
ATOM 5704 N N . TYR B 1 358 ? -10.93 -19.906 -7.766 1 98.62 358 TYR B N 1
ATOM 5705 C CA . TYR B 1 358 ? -10.562 -19.281 -9.031 1 98.62 358 TYR B CA 1
ATOM 5706 C C . TYR B 1 358 ? -11.148 -17.875 -9.125 1 98.62 358 TYR B C 1
ATOM 5708 O O . TYR B 1 358 ? -12.008 -17.5 -8.328 1 98.62 358 TYR B O 1
ATOM 5716 N N . TYR B 1 359 ? -10.633 -17.016 -10.008 1 97.12 359 TYR B N 1
ATOM 5717 C CA . TYR B 1 359 ? -11.281 -15.742 -10.234 1 97.12 359 TYR B CA 1
ATOM 5718 C C . TYR B 1 359 ? -12.141 -15.781 -11.492 1 97.12 359 TYR B C 1
ATOM 5720 O O . TYR B 1 359 ? -11.867 -16.547 -12.414 1 97.12 359 TYR B O 1
ATOM 5728 N N . ILE B 1 360 ? -13.133 -15.008 -11.531 1 95.69 360 ILE B N 1
ATOM 5729 C CA . ILE B 1 360 ? -14.125 -14.938 -12.602 1 95.69 360 ILE B CA 1
ATOM 5730 C C . ILE B 1 360 ? -14.812 -13.57 -12.578 1 95.69 360 ILE B C 1
ATOM 5732 O O . ILE B 1 360 ? -14.609 -12.781 -11.656 1 95.69 360 ILE B O 1
ATOM 5736 N N . CYS B 1 361 ? -15.438 -13.195 -13.641 1 91.44 361 CYS B N 1
ATOM 5737 C CA . CYS B 1 361 ? -16.188 -11.938 -13.617 1 91.44 361 CYS B CA 1
ATOM 5738 C C . CYS B 1 361 ? -17.688 -12.195 -13.68 1 91.44 361 CYS B C 1
ATOM 5740 O O . CYS B 1 361 ? -18.125 -13.25 -14.148 1 91.44 361 CYS B O 1
ATOM 5742 N N . ASP B 1 362 ? -18.469 -11.32 -13.141 1 88.75 362 ASP B N 1
ATOM 5743 C CA . ASP B 1 362 ? -19.922 -11.383 -13.273 1 88.75 362 ASP B CA 1
ATOM 5744 C C . ASP B 1 362 ? -20.375 -10.695 -14.555 1 88.75 362 ASP B C 1
ATOM 5746 O O . ASP B 1 362 ? -19.562 -10.352 -15.414 1 88.75 362 ASP B O 1
ATOM 5750 N N . ALA B 1 363 ? -21.703 -10.578 -14.703 1 84 363 ALA B N 1
ATOM 5751 C CA . ALA B 1 363 ? -22.281 -10.055 -15.938 1 84 363 ALA B CA 1
ATOM 5752 C C . ALA B 1 363 ? -21.906 -8.594 -16.156 1 84 363 ALA B C 1
ATOM 5754 O O . ALA B 1 363 ? -21.906 -8.102 -17.281 1 84 363 ALA B O 1
ATOM 5755 N N . ALA B 1 364 ? -21.516 -7.918 -15.086 1 83.31 364 ALA B N 1
ATOM 5756 C CA . ALA B 1 364 ? -21.125 -6.52 -15.18 1 83.31 364 ALA B CA 1
ATOM 5757 C C . ALA B 1 364 ? -19.625 -6.391 -15.414 1 83.31 364 ALA B C 1
ATOM 5759 O O . ALA B 1 364 ? -19.109 -5.293 -15.656 1 83.31 364 ALA B O 1
ATOM 5760 N N . GLY B 1 365 ? -18.938 -7.555 -15.312 1 87 365 GLY B N 1
ATOM 5761 C CA . GLY B 1 365 ? -17.5 -7.562 -15.57 1 87 365 GLY B CA 1
ATOM 5762 C C . GLY B 1 365 ? -16.672 -7.43 -14.305 1 87 365 GLY B C 1
ATOM 5763 O O . GLY B 1 365 ? -15.445 -7.316 -14.375 1 87 365 GLY B O 1
ATOM 5764 N N . THR B 1 366 ? -17.359 -7.418 -13.156 1 88.88 366 THR B N 1
ATOM 5765 C CA . THR B 1 366 ? -16.625 -7.324 -11.898 1 88.88 366 THR B CA 1
ATOM 5766 C C . THR B 1 366 ? -15.898 -8.633 -11.602 1 88.88 366 THR B C 1
ATOM 5768 O O . THR B 1 366 ? -16.531 -9.688 -11.5 1 88.88 366 THR B O 1
ATOM 5771 N N . ARG B 1 367 ? -14.625 -8.523 -11.555 1 93.56 367 ARG B N 1
ATOM 5772 C CA . ARG B 1 367 ? -13.812 -9.703 -11.242 1 93.56 367 ARG B CA 1
ATOM 5773 C C . ARG B 1 367 ? -13.844 -10.008 -9.75 1 93.56 367 ARG B C 1
ATOM 5775 O O . ARG B 1 367 ? -13.734 -9.102 -8.922 1 93.56 367 ARG B O 1
ATOM 5782 N N . HIS B 1 368 ? -14.062 -11.227 -9.391 1 96 368 HIS B N 1
ATOM 5783 C CA . HIS B 1 368 ? -14.148 -11.68 -8.008 1 96 368 HIS B CA 1
ATOM 5784 C C . HIS B 1 368 ? -13.656 -13.109 -7.863 1 96 368 HIS B C 1
ATOM 5786 O O . HIS B 1 368 ? -13.328 -13.76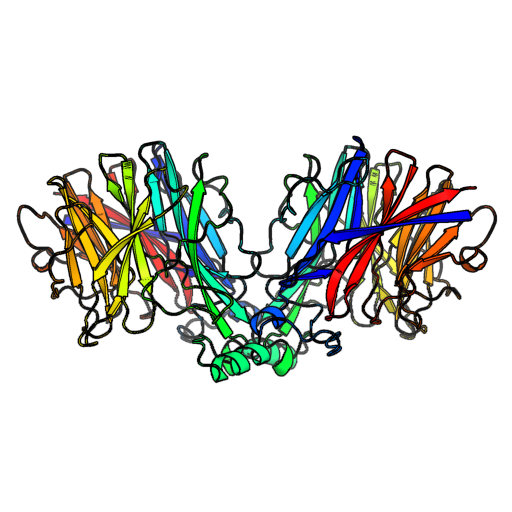6 -8.859 1 96 368 HIS B O 1
ATOM 5792 N N . ILE B 1 369 ? -13.508 -13.539 -6.645 1 98.38 369 ILE B N 1
ATOM 5793 C CA . ILE B 1 369 ? -13.031 -14.883 -6.352 1 98.38 369 ILE B CA 1
ATOM 5794 C C . ILE B 1 369 ? -14.211 -15.789 -6.008 1 98.38 369 ILE B C 1
ATOM 5796 O O . ILE B 1 369 ? -15.047 -15.43 -5.172 1 98.38 369 ILE B O 1
ATOM 5800 N N . GLN B 1 370 ? -14.273 -16.906 -6.672 1 98.12 370 GLN B N 1
ATOM 5801 C CA . GLN B 1 370 ? -15.242 -17.953 -6.324 1 98.12 370 GLN B CA 1
ATOM 5802 C C . GLN B 1 370 ? -14.539 -19.266 -5.984 1 98.12 370 GLN B C 1
ATOM 5804 O O . GLN B 1 370 ? -13.336 -19.406 -6.211 1 98.12 370 GLN B O 1
ATOM 5809 N N . ALA B 1 371 ? -15.281 -20.141 -5.367 1 98.25 371 ALA B N 1
ATOM 5810 C CA . ALA B 1 371 ? -14.836 -21.5 -5.102 1 98.25 371 ALA B CA 1
ATOM 5811 C C . ALA B 1 371 ? -15.906 -22.516 -5.504 1 98.25 371 ALA B C 1
ATOM 5813 O O . ALA B 1 371 ? -17.109 -22.281 -5.305 1 98.25 371 ALA B O 1
ATOM 5814 N N . THR B 1 372 ? -15.492 -23.547 -6.098 1 97.31 372 THR B N 1
ATOM 5815 C CA . THR B 1 372 ? -16.328 -24.719 -6.301 1 97.31 372 THR B CA 1
ATOM 5816 C C . THR B 1 372 ? -15.961 -25.828 -5.324 1 97.31 372 THR B C 1
ATOM 5818 O O . THR B 1 372 ? -14.797 -26.219 -5.242 1 97.31 372 THR B O 1
ATOM 5821 N N . LEU B 1 373 ? -16.922 -26.234 -4.535 1 96.12 373 LEU B N 1
ATOM 5822 C CA . LEU B 1 373 ? -16.719 -27.375 -3.65 1 96.12 373 LEU B CA 1
ATOM 5823 C C . LEU B 1 373 ? -17.078 -28.672 -4.355 1 96.12 373 LEU B C 1
ATOM 5825 O O . LEU B 1 373 ? -18.125 -28.766 -5 1 96.12 373 LEU B O 1
ATOM 5829 N N . LEU B 1 374 ? -16.109 -29.547 -4.25 1 94.44 374 LEU B N 1
ATOM 5830 C CA . LEU B 1 374 ? -16.234 -30.812 -4.965 1 94.44 374 LEU B CA 1
ATOM 5831 C C . LEU B 1 374 ? -15.945 -31.984 -4.043 1 94.44 374 LEU B C 1
ATOM 5833 O O . LEU B 1 374 ? -15.273 -31.828 -3.025 1 94.44 374 LEU B O 1
ATOM 5837 N N . ARG B 1 375 ? -16.562 -33.094 -4.43 1 91.31 375 ARG B N 1
ATOM 5838 C CA . ARG B 1 375 ? -16.172 -34.406 -3.879 1 91.31 375 ARG B CA 1
ATOM 5839 C C . ARG B 1 375 ? -15.578 -35.281 -4.957 1 91.31 375 ARG B C 1
ATOM 5841 O O . ARG B 1 375 ? -16.141 -35.438 -6.039 1 91.31 375 ARG B O 1
ATOM 5848 N N . VAL B 1 376 ? -14.383 -35.688 -4.641 1 82.62 376 VAL B N 1
ATOM 5849 C CA . VAL B 1 376 ? -13.734 -36.594 -5.57 1 82.62 376 VAL B CA 1
ATOM 5850 C C . VAL B 1 376 ? -13.953 -38.062 -5.121 1 82.62 376 VAL B C 1
ATOM 5852 O O . VAL B 1 376 ? -13.594 -38.406 -4 1 82.62 376 VAL B O 1
ATOM 5855 N N . SER B 1 377 ? -14.898 -38.781 -5.703 1 73.19 377 SER B N 1
ATOM 5856 C CA . SER B 1 377 ? -15.141 -40.188 -5.352 1 73.19 377 SER B CA 1
ATOM 5857 C C . SER B 1 377 ? -14.375 -41.125 -6.273 1 73.19 377 SER B C 1
ATOM 5859 O O . SER B 1 377 ? -14.141 -40.812 -7.445 1 73.19 377 SER B O 1
ATOM 5861 N N . GLY B 1 378 ? -13.594 -42.156 -5.688 1 60.41 378 GLY B N 1
ATOM 5862 C CA . GLY B 1 378 ? -12.844 -43.219 -6.367 1 60.41 378 GLY B CA 1
ATOM 5863 C C . GLY B 1 378 ? -13.695 -44.062 -7.277 1 60.41 378 GLY B C 1
ATOM 5864 O O . GLY B 1 378 ? -14.922 -44.094 -7.137 1 60.41 378 GLY B O 1
#

Nearest PDB structures (foldseek):
  5hx0-assembly1_B  TM=9.115E-01  e=1.055E-35  Dyadobacter fermentans DSM 18053
  1w8o-assembly1_A  TM=7.312E-01  e=9.352E-13  Micromonospora viridifaciens
  2bzd-assembly2_B  TM=7.199E-01  e=4.524E-12  Micromonospora viridifaciens
  1wcq-assembly3_C  TM=7.162E-01  e=7.524E-12  Micromonospora viridifaciens
  1eut-assembly1_A  TM=7.417E-01  e=1.059E-10  Micromonospora viridifaciens

Foldseek 3Di:
DKDFDDKFFQDFDLQWFKFQWAKEAFPQQKMKIKIKTAGDCVCVVPDQDFQPPPQPQDDQAHQAIFMWIFMAHLVRHTDDDTHTADADPFWHKHHWEWDQDPLRKIKIKTWTKGKDAPVVVVVVVVVVADWDDDCPRRRIIIQTAAMWMWMDPPNRNYIDDTDWACADPVDAASHPPPGGHTQAGFAAYWDQDPLRKIWGWHWHPDQIWIFIWIDDPNRPYIDTQGTQDDDPVSQKHWGRWYWDAAPVGKIKIWTQMDNPQQWIKMWIDRPSRNDIDYIDTAPDHFDDWYWEAAPVRWTKIKGWDLDALGDIKIFTGDPVPDDRRPTDIGDQDRNAPHSPKFSWYWYARPVRKIWIKMWGADSSNGIGIMITIIHDDD/DKDFDDKFFQDFDLQWFKFQWAKEAFPQQKMKIKIKTAGDCVCVVPDQDFQPPPQPLDDQAHQAIFMWIFMAHLVRHTDDDTHTADADPFWHKHHWEWDQDPLRKIKIKTWTKGKDAPVVVVVVVVVVADWDDDCVRRNIIIQTQAMWMWMDPPNRNYIDDTDWACADPVDAASHPPPGGHTQAGFAAYWDQDPLRKIWGWHWHPDQIWIFIWIDDPNRPYIDTQGTFDGDPVSQKHWGRWYWDAAPQGKIKIWTQMDNPQQWIKMWIDRPSRNDIDYIDTAPDHFDDWYWEAAPVRWTKIKGWDLDALGDIKIFTGDPVPDDRRPTDIGGQDRNAPHSPKFSWYWYARPVRWIWIKMWGADSSNGIGIMITIIHDDD

Secondary structure (DSSP, 8-state):
-EEEEEEEEEE--TTEEEEEEEEEE-TTS-EEEEEEEEE-GGGGGSS--TTS---SSS-S--TT-EEEEEEE-TT--B-SSPEEPPPPSS-EE---EEEE-TTS-EEEEEEEEEEEEHHHHHHHHHTT--EE--TTTTSEEEEEEEEEEEEESSTTSS-PPPEEPPB-TTS--SBTTTB--BS-B--S--EE-TTS-EEEEEEETTTTEEEEEEESSTTS--EEEEEEE--TTSS-EEEEEEEEE-TTS-EEEEEEEESSTTEEEEEEESSTTSS-PPPEEEEEE-SSEEEEE-TTS-EEEEEEE-SSSPEEEEEEE-TTT--TTTSPEEEEE---SSSS-EEEEEEE-TTS-EEEEEEEE-TT--EEEEEEEEEE--/-EEEEEEEEEE--TTEEEEEEEEEE-TTS-EEEEEEEEE-GGGGGSS--TTS---S---S--TT-EEEEEEE-TT--B-SSPEEPPPPSS-EEEEEEEEE-TTS-EEEEEEEEEEEEHHHHHHHHHTT---B--TTTTSEEEEEEEEEEEEESSTTSS-PPPEEPPB-TTS--SBTTTB--BS-B--S--EE-TTS-EEEEEEETTTTEEEEEEESSTTS--EEEEEEE--TTSS-EEEEEEEEE-TTS-EEEEEEEESSTTEEEEEEESSTTSS-PPPEEEEEE-SSEEEEE-TTS-EEEEEEE-SSSPEEEEEEE-TTT--TTTSPEEEEE---SSSS-EEEEEEE-TTS-EEEEEEEE-TT--EEEEEEEEEE--

pLDDT: mean 93.31, std 8.49, range [52.06, 98.94]

Organism: NCBI:txid1064539